Protein AF-0000000074038500 (afdb_homodimer)

Nearest PDB structures (foldseek):
  4kbx-assembly1_A-2  TM=9.788E-01  e=4.965E-51  Escherichia coli K-12
  4xg1-assembly2_C  TM=7.072E-01  e=6.100E-14  Psychromonas ingrahamii 37
  3anv-assembly1_A-2  TM=7.071E-01  e=1.800E-12  Gallus gallus
  8d2y-assembly1_A-2  TM=6.861E-01  e=5.709E-13  Salmonella enterica subsp. enterica serovar Typhimurium
  6n2h-assembly1_A-2  TM=6.606E-01  e=2.449E-13  Salmonella enterica subsp. enterica serovar Typhimurium

InterPro domains:
  IPR001608 Alanine racemase, N-terminal [PF01168] (34-265)
  IPR029066 PLP-binding barrel [SSF51419] (34-265)
  IPR048449 YhfX-like, C-terminal domain [PF21279] (280-368)

pLDDT: mean 97.33, std 2.11, range [75.0, 98.94]

Secondary structure (DSSP, 8-state):
--HHHHHHH-HHHHHHHHHHHHTTSS-SSEEEEEHHHHHHHHHHHHHHHHHTT-EEEEE-GGGTS-HHHHHHHTTSTTEEEEEESSHHHHHHHHHTT--EEEESSSSPPPHHHHHHHHTT--SEEEESSHHHHHHHHHHHHHHTSPEEEEEEEES-GGGSPTT---SEEGGGHHHHHHHHTT-TTEEEEEEE-S-SEEEETTTTEEEE-HHHHHHHHHHHHHHHTT----EEE--SS-STTTHHHHHHTT--EE--SHHHHT--GGG-STTSSS---EEEEEEEEEEETTEEEEE-S---TTS---EEEETTEEEEEE--TTS--SEEEESS---TT-EEEE-----GGGS--EEEEEE-GGGT--EEEEEEETTSPBP-/--HHHHHHH-HHHHHHHHHHHHTTSS-SSEEEEEHHHHHHHHHHHHHHHHHTT-EEEEE-GGGTS-HHHHHHHTTSTTEEEEEESSHHHHHHHHHTT--EEEESSSSPPPHHHHHHHHTT--SEEEESSHHHHHHHHHHHHHHTSPEEEEEEEES-GGGSPTT---SEEGGGHHHHHHHHTT-TTEEEEEEE-S-SEEEETTTTEEEE-HHHHHHHHHHHHHHHTT----EEE--SS-STTTHHHHHHTT--EE--SHHHHT--GGG-STTSSS---EEEEEEEEEEETTEEEEE-----TTS---EEEETTEEEEEE--TTS--SEEEESS---TT-EEEE-----GGGS--EEEEEE-GGGT--EEEEEEETTSPBP-

Organism: NCBI:txid159291

Sequence (760 aa):
MFLEKMINQNPELIEAVRFFHTKGLIQPDSYVLDMDAIMENSLRISRKAVDLNLRLYLMTKQFGRNPMVASRILELDNFDGIVAVDYREAETLAKAGLPLGHIGHLVQIPEHLIGSLLHYKPEIITVYSIDNARFIGEEAVKSGFEQPVMLRVWKDKNSLYPQQEGGIHVSGVEDFYNRISSVKGVRLSGVTGFPALVYDSIKGVVTKTSNLDAVKESAKILERLGADIGQINLPSLNHDGTLELLAENGGTHAEPGHGVLGTTPDRIEPDSQGKPALCYLSEISHNFEGKGYCYGGGYYSRSHMQNALVGSQRSLIGCENGCIDYYFVLERPFKAGMPVVTCFRSQIFVTRSRVSVIEGLSKGKPQVAGTFTAQGERVCMFLEKMINQNPELIEAVRFFHTKGLIQPDSYVLDMDAIMENSLRISRKAVDLNLRLYLMTKQFGRNPMVASRILELDNFDGIVAVDYREAETLAKAGLPLGHIGHLVQIPEHLIGSLLHYKPEIITVYSIDNARFIGEEAVKSGFEQPVMLRVWKDKNSLYPQQEGGIHVSGVEDFYNRISSVKGVRLSGVTGFPALVYDSIKGVVTKTSNLDAVKESAKILERLGADIGQINLPSLNHDGTLELLAENGGTHAEPGHGVLGTTPDRIEPDSQGKPALCYLSEISHNFEGKGYCYGGGYYSRSHMQNALVGSQRSLIGCENGCIDYYFVLERPFKAGMPVVTCFRSQIFVTRSRVSVIEGLSKGKPQVAGTFTAQGERVC

Structure (mmCIF, N/CA/C/O backbone):
data_AF-0000000074038500-model_v1
#
loop_
_entity.id
_entity.type
_entity.pdbx_description
1 polymer 'Predicted amino acid racemase'
#
loop_
_atom_site.group_PDB
_atom_site.id
_atom_site.type_symbol
_atom_site.label_atom_id
_atom_site.label_alt_id
_atom_site.label_comp_id
_atom_site.label_asym_id
_atom_site.label_entity_id
_atom_site.label_seq_id
_atom_site.pdbx_PDB_ins_code
_atom_site.Cartn_x
_atom_site.Cartn_y
_atom_site.Cartn_z
_atom_site.occupancy
_atom_site.B_iso_or_equiv
_atom_site.auth_seq_id
_atom_site.auth_comp_id
_atom_site.auth_asym_id
_atom_site.auth_atom_id
_atom_site.pdbx_PDB_model_num
ATOM 1 N N . MET A 1 1 ? 15.602 9.867 -10.523 1 91.06 1 MET A N 1
ATOM 2 C CA . MET A 1 1 ? 15.516 11.266 -10.133 1 91.06 1 MET A CA 1
ATOM 3 C C . MET A 1 1 ? 16.734 11.68 -9.305 1 91.06 1 MET A C 1
ATOM 5 O O . MET A 1 1 ? 17.578 12.445 -9.766 1 91.06 1 MET A O 1
ATOM 9 N N . PHE A 1 2 ? 17.125 11.07 -8.188 1 97.19 2 PHE A N 1
ATOM 10 C CA . PHE A 1 2 ? 18.156 11.484 -7.254 1 97.19 2 PHE A CA 1
ATOM 11 C C . PHE A 1 2 ? 19.359 10.547 -7.324 1 97.19 2 PHE A C 1
ATOM 13 O O . PHE A 1 2 ? 20.297 10.672 -6.531 1 97.19 2 PHE A O 1
ATOM 20 N N . LEU A 1 3 ? 19.391 9.633 -8.305 1 97.69 3 LEU A N 1
ATOM 21 C CA . LEU A 1 3 ? 20.422 8.617 -8.359 1 97.69 3 LEU A CA 1
ATOM 22 C C . LEU A 1 3 ? 21.797 9.242 -8.57 1 97.69 3 LEU A C 1
ATOM 24 O O . LEU A 1 3 ? 22.75 8.898 -7.875 1 97.69 3 LEU A O 1
ATOM 28 N N . GLU A 1 4 ? 21.922 10.211 -9.5 1 97.19 4 GLU A N 1
ATOM 29 C CA . GLU A 1 4 ? 23.203 10.852 -9.766 1 97.19 4 GLU A CA 1
ATOM 30 C C . GLU A 1 4 ? 23.688 11.641 -8.555 1 97.19 4 GLU A C 1
ATOM 32 O O . GLU A 1 4 ? 24.891 11.656 -8.258 1 97.19 4 GLU A O 1
ATOM 37 N N . LYS A 1 5 ? 22.766 12.297 -7.926 1 98 5 LYS A N 1
ATOM 38 C CA . LYS A 1 5 ? 23.109 13 -6.688 1 98 5 LYS A CA 1
ATOM 39 C C . LYS A 1 5 ? 23.625 12.031 -5.629 1 98 5 LYS A C 1
ATOM 41 O O . LYS A 1 5 ? 24.594 12.336 -4.93 1 98 5 LYS A O 1
ATOM 46 N N . MET A 1 6 ? 23 10.875 -5.449 1 98.06 6 MET A N 1
ATOM 47 C CA . MET A 1 6 ? 23.422 9.867 -4.48 1 98.06 6 MET A CA 1
ATOM 48 C C . MET A 1 6 ? 24.812 9.328 -4.828 1 98.06 6 MET A C 1
ATOM 50 O O . MET A 1 6 ? 25.656 9.164 -3.943 1 98.06 6 MET A O 1
ATOM 54 N N . ILE A 1 7 ? 25.016 9.023 -6.105 1 97.75 7 ILE A N 1
ATOM 55 C CA . ILE A 1 7 ? 26.328 8.539 -6.551 1 97.75 7 ILE A CA 1
ATOM 56 C C . ILE A 1 7 ? 27.406 9.547 -6.176 1 97.75 7 ILE A C 1
ATOM 58 O O . ILE A 1 7 ? 28.5 9.164 -5.746 1 97.75 7 ILE A O 1
ATOM 62 N N . ASN A 1 8 ? 27.109 10.797 -6.25 1 97.81 8 ASN A N 1
ATOM 63 C CA . ASN A 1 8 ? 28.062 11.859 -5.992 1 97.81 8 ASN A CA 1
ATOM 64 C C . ASN A 1 8 ? 28.266 12.078 -4.496 1 97.81 8 ASN A C 1
ATOM 66 O O . ASN A 1 8 ? 29.391 12.289 -4.043 1 97.81 8 ASN A O 1
ATOM 70 N N . GLN A 1 9 ? 27.188 12.047 -3.703 1 98.25 9 GLN A N 1
ATOM 71 C CA . GLN A 1 9 ? 27.266 12.578 -2.346 1 98.25 9 GLN A CA 1
ATOM 72 C C . GLN A 1 9 ? 27.203 11.453 -1.313 1 98.25 9 GLN A C 1
ATOM 74 O O . GLN A 1 9 ? 27.562 11.648 -0.153 1 98.25 9 GLN A O 1
ATOM 79 N N . ASN A 1 10 ? 26.703 10.336 -1.696 1 98.38 10 ASN A N 1
ATOM 80 C CA . ASN A 1 10 ? 26.547 9.242 -0.738 1 98.38 10 ASN A CA 1
ATOM 81 C C . ASN A 1 10 ? 26.828 7.887 -1.383 1 98.38 10 ASN A C 1
ATOM 83 O O . ASN A 1 10 ? 26 6.98 -1.299 1 98.38 10 ASN A O 1
ATOM 87 N N . PRO A 1 11 ? 27.969 7.715 -2.092 1 97.31 11 PRO A N 1
ATOM 88 C CA . PRO A 1 11 ? 28.312 6.43 -2.703 1 97.31 11 PRO A CA 1
ATOM 89 C C . PRO A 1 11 ? 28.438 5.301 -1.68 1 97.31 11 PRO A C 1
ATOM 91 O O . PRO A 1 11 ? 28.25 4.129 -2.018 1 97.31 11 PRO A O 1
ATOM 94 N N . GLU A 1 12 ? 28.734 5.68 -0.4 1 98.06 12 GLU A N 1
ATOM 95 C CA . GLU A 1 12 ? 28.891 4.688 0.658 1 98.06 12 GLU A CA 1
ATOM 96 C C . GLU A 1 12 ? 27.578 3.945 0.909 1 98.06 12 GLU A C 1
ATOM 98 O O . GLU A 1 12 ? 27.578 2.762 1.253 1 98.06 12 GLU A O 1
ATOM 103 N N . LEU A 1 13 ? 26.438 4.668 0.812 1 98.69 13 LEU A N 1
ATOM 104 C CA . LEU A 1 13 ? 25.141 4.004 0.982 1 98.69 13 LEU A CA 1
ATOM 105 C C . LEU A 1 13 ? 24.922 2.953 -0.101 1 98.69 13 LEU A C 1
ATOM 107 O O . LEU A 1 13 ? 24.438 1.858 0.18 1 98.69 13 LEU A O 1
ATOM 111 N N . ILE A 1 14 ? 25.297 3.254 -1.334 1 98.5 14 ILE A N 1
ATOM 112 C CA . ILE A 1 14 ? 25.156 2.32 -2.447 1 98.5 14 ILE A CA 1
ATOM 113 C C . ILE A 1 14 ? 25.984 1.062 -2.166 1 98.5 14 ILE A C 1
ATOM 115 O O . ILE A 1 14 ? 25.484 -0.056 -2.314 1 98.5 14 ILE A O 1
ATOM 119 N N . GLU A 1 15 ? 27.219 1.274 -1.715 1 98.12 15 GLU A N 1
ATOM 120 C CA . GLU A 1 15 ? 28.109 0.152 -1.428 1 98.12 15 GLU A CA 1
ATOM 121 C C . GLU A 1 15 ? 27.578 -0.692 -0.274 1 98.12 15 GLU A C 1
ATOM 123 O O . GLU A 1 15 ? 27.609 -1.923 -0.332 1 98.12 15 GLU A O 1
ATOM 128 N N . ALA A 1 16 ? 27.094 -0.002 0.746 1 98.69 16 ALA A N 1
ATOM 129 C CA . ALA A 1 16 ? 26.562 -0.702 1.913 1 98.69 16 ALA A CA 1
ATOM 130 C C . ALA A 1 16 ? 25.344 -1.542 1.543 1 98.69 16 ALA A C 1
ATOM 132 O O . ALA A 1 16 ? 25.219 -2.686 1.988 1 98.69 16 ALA A O 1
ATOM 133 N N . VAL A 1 17 ? 24.516 -0.989 0.796 1 98.56 17 VAL A N 1
ATOM 134 C CA . VAL A 1 17 ? 23.266 -1.663 0.423 1 98.56 17 VAL A CA 1
ATOM 135 C C . VAL A 1 17 ? 23.594 -2.895 -0.423 1 98.56 17 VAL A C 1
ATOM 137 O O . VAL A 1 17 ? 23 -3.957 -0.229 1 98.56 17 VAL A O 1
ATOM 140 N N . ARG A 1 18 ? 24.516 -2.768 -1.377 1 98.19 18 ARG A N 1
ATOM 141 C CA . ARG A 1 18 ? 24.938 -3.91 -2.176 1 98.19 18 ARG A CA 1
ATOM 142 C C . ARG A 1 18 ? 25.547 -5 -1.295 1 98.19 18 ARG A C 1
ATOM 144 O O . ARG A 1 18 ? 25.266 -6.188 -1.492 1 98.19 18 ARG A O 1
ATOM 151 N N . PHE A 1 19 ? 26.406 -4.551 -0.341 1 98.19 19 PHE A N 1
ATOM 152 C CA . PHE A 1 19 ? 27.047 -5.48 0.583 1 98.19 19 PHE A CA 1
ATOM 153 C C . PHE A 1 19 ? 26 -6.242 1.392 1 98.19 19 PHE A C 1
ATOM 155 O O . PHE A 1 19 ? 26.031 -7.473 1.463 1 98.19 19 PHE A O 1
ATOM 162 N N . PHE A 1 20 ? 25.031 -5.562 2.02 1 98.62 20 PHE A N 1
ATOM 163 C CA . PHE A 1 20 ? 24.016 -6.18 2.875 1 98.62 20 PHE A CA 1
ATOM 164 C C . PHE A 1 20 ? 23.094 -7.066 2.061 1 98.62 20 PHE A C 1
ATOM 166 O O . PHE A 1 20 ? 22.609 -8.086 2.551 1 98.62 20 PHE A O 1
ATOM 173 N N . HIS A 1 21 ? 22.812 -6.68 0.768 1 98.31 21 HIS A N 1
ATOM 174 C CA . HIS A 1 21 ? 22.031 -7.531 -0.123 1 98.31 21 HIS A CA 1
ATOM 175 C C . HIS A 1 21 ? 22.75 -8.852 -0.385 1 98.31 21 HIS A C 1
ATOM 177 O O . HIS A 1 21 ? 22.141 -9.922 -0.285 1 98.31 21 HIS A O 1
ATOM 183 N N . THR A 1 22 ? 24.062 -8.766 -0.729 1 96.62 22 THR A N 1
ATOM 184 C CA . THR A 1 22 ? 24.859 -9.945 -1.06 1 96.62 22 THR A CA 1
ATOM 185 C C . THR A 1 22 ? 24.922 -10.906 0.126 1 96.62 22 THR A C 1
ATOM 187 O O . THR A 1 22 ? 24.969 -12.125 -0.055 1 96.62 22 THR A O 1
ATOM 190 N N . LYS A 1 23 ? 24.859 -10.32 1.324 1 97.06 23 LYS A N 1
ATOM 191 C CA . LYS A 1 23 ? 24.922 -11.133 2.539 1 97.06 23 LYS A CA 1
ATOM 192 C C . LYS A 1 23 ? 23.531 -11.617 2.947 1 97.06 23 LYS A C 1
ATOM 194 O O . LYS A 1 23 ? 23.391 -12.375 3.91 1 97.06 23 LYS A O 1
ATOM 199 N N . GLY A 1 24 ? 22.516 -11.219 2.248 1 97.06 24 GLY A N 1
ATOM 200 C CA . GLY A 1 24 ? 21.156 -11.617 2.562 1 97.06 24 GLY A CA 1
ATOM 201 C C . GLY A 1 24 ? 20.578 -10.891 3.762 1 97.06 24 GLY A C 1
ATOM 202 O O . GLY A 1 24 ? 19.609 -11.352 4.367 1 97.06 24 GLY A O 1
ATOM 203 N N . LEU A 1 25 ? 21.109 -9.734 4.141 1 97.62 25 LEU A N 1
ATOM 204 C CA . LEU A 1 25 ? 20.703 -9.023 5.348 1 97.62 25 LEU A CA 1
ATOM 205 C C . LEU A 1 25 ? 19.641 -7.977 5.035 1 97.62 25 LEU A C 1
ATOM 207 O O . LEU A 1 25 ? 18.906 -7.543 5.926 1 97.62 25 LEU A O 1
ATOM 211 N N . ILE A 1 26 ? 19.562 -7.492 3.809 1 98.19 26 ILE A N 1
ATOM 212 C CA . ILE A 1 26 ? 18.484 -6.645 3.322 1 98.19 26 ILE A CA 1
ATOM 213 C C . ILE A 1 26 ? 17.875 -7.25 2.057 1 98.19 26 ILE A C 1
ATOM 215 O O . ILE A 1 26 ? 18.594 -7.547 1.102 1 98.19 26 ILE A O 1
ATOM 219 N N . GLN A 1 27 ? 16.641 -7.457 2.039 1 97.12 27 GLN A N 1
ATOM 220 C CA . GLN A 1 27 ? 15.922 -8.086 0.94 1 97.12 27 GLN A CA 1
ATOM 221 C C . GLN A 1 27 ? 15.656 -7.09 -0.184 1 97.12 27 GLN A C 1
ATOM 223 O O . GLN A 1 27 ? 15.641 -5.879 0.043 1 97.12 27 GLN A O 1
ATOM 228 N N . PRO A 1 28 ? 15.492 -7.613 -1.434 1 98.19 28 PRO A N 1
ATOM 229 C CA . PRO A 1 28 ? 14.977 -6.695 -2.451 1 98.19 28 PRO A CA 1
ATOM 230 C C . PRO A 1 28 ? 13.609 -6.117 -2.084 1 98.19 28 PRO A C 1
ATOM 232 O O . PRO A 1 28 ? 12.938 -6.633 -1.187 1 98.19 28 PRO A O 1
ATOM 235 N N . ASP A 1 29 ? 13.133 -5.094 -2.793 1 98.44 29 ASP A N 1
ATOM 236 C CA . ASP A 1 29 ? 11.93 -4.348 -2.461 1 98.44 29 ASP A CA 1
ATOM 237 C C . ASP A 1 29 ? 12.016 -3.764 -1.053 1 98.44 29 ASP A C 1
ATOM 239 O O . ASP A 1 29 ? 11.148 -4.027 -0.212 1 98.44 29 ASP A O 1
ATOM 243 N N . SER A 1 30 ? 13.062 -3.008 -0.825 1 98.81 30 SER A N 1
ATOM 244 C CA . SER A 1 30 ? 13.289 -2.326 0.444 1 98.81 30 SER A CA 1
ATOM 245 C C . SER A 1 30 ? 13.773 -0.896 0.223 1 98.81 30 SER A C 1
ATOM 247 O O . SER A 1 30 ? 14.664 -0.656 -0.59 1 98.81 30 SER A O 1
ATOM 249 N N . TYR A 1 31 ? 13.117 0.003 0.845 1 98.88 31 TYR A N 1
ATOM 250 C CA . TYR A 1 31 ? 13.75 1.302 1.049 1 98.88 31 TYR A CA 1
ATOM 251 C C . TYR A 1 31 ? 14.82 1.225 2.133 1 98.88 31 TYR A C 1
ATOM 253 O O . TYR A 1 31 ? 14.586 0.654 3.201 1 98.88 31 TYR A O 1
ATOM 261 N N . VAL A 1 32 ? 15.961 1.744 1.843 1 98.94 32 VAL A N 1
ATOM 262 C CA . VAL A 1 32 ? 17.047 1.722 2.811 1 98.94 32 VAL A CA 1
ATOM 263 C C . VAL A 1 32 ? 17.406 3.148 3.221 1 98.94 32 VAL A C 1
ATOM 265 O O . VAL A 1 32 ? 17.656 4 2.367 1 98.94 32 VAL A O 1
ATOM 268 N N . LEU A 1 33 ? 17.375 3.385 4.504 1 98.88 33 LEU A N 1
ATOM 269 C CA . LEU A 1 33 ? 17.625 4.707 5.066 1 98.88 33 LEU A CA 1
ATOM 270 C C . LEU A 1 33 ? 19.031 4.785 5.676 1 98.88 33 LEU A C 1
ATOM 272 O O . LEU A 1 33 ? 19.438 3.879 6.398 1 98.88 33 LEU A O 1
ATOM 276 N N . ASP A 1 34 ? 19.75 5.762 5.363 1 98.88 34 ASP A N 1
ATOM 277 C CA . ASP A 1 34 ? 21.016 6.094 6 1 98.88 34 ASP A CA 1
ATOM 278 C C . ASP A 1 34 ? 20.797 7.004 7.207 1 98.88 34 ASP A C 1
ATOM 280 O O . ASP A 1 34 ? 20.719 8.227 7.066 1 98.88 34 ASP A O 1
ATOM 284 N N . MET A 1 35 ? 20.828 6.422 8.352 1 98.81 35 MET A N 1
ATOM 285 C CA . MET A 1 35 ? 20.516 7.152 9.578 1 98.81 35 MET A CA 1
ATOM 286 C C . MET A 1 35 ? 21.516 8.289 9.805 1 98.81 35 MET A C 1
ATOM 288 O O . MET A 1 35 ? 21.125 9.375 10.25 1 98.81 35 MET A O 1
ATOM 292 N N . ASP A 1 36 ? 22.766 8.07 9.516 1 98.81 36 ASP A N 1
ATOM 293 C CA . ASP A 1 36 ? 23.781 9.102 9.703 1 98.81 36 ASP A CA 1
ATOM 294 C C . ASP A 1 36 ? 23.5 10.32 8.828 1 98.81 36 ASP A C 1
ATOM 296 O O . ASP A 1 36 ? 23.578 11.453 9.297 1 98.81 36 ASP A O 1
ATOM 300 N N . ALA A 1 37 ? 23.188 10.086 7.586 1 98.81 37 ALA A N 1
ATOM 301 C CA . ALA A 1 37 ? 22.875 11.18 6.664 1 98.81 37 ALA A CA 1
ATOM 302 C C . ALA A 1 37 ? 21.594 11.898 7.07 1 98.81 37 ALA A C 1
ATOM 304 O O . ALA A 1 37 ? 21.5 13.125 6.957 1 98.81 37 ALA A O 1
ATOM 305 N N . ILE A 1 38 ? 20.609 11.172 7.52 1 98.88 38 ILE A N 1
ATOM 306 C CA . ILE A 1 38 ? 19.359 11.758 7.996 1 98.88 38 ILE A CA 1
ATOM 307 C C . ILE A 1 38 ? 19.656 12.719 9.148 1 98.88 38 ILE A C 1
ATOM 309 O O . ILE A 1 38 ? 19.141 13.844 9.172 1 98.88 38 ILE A O 1
ATOM 313 N N . MET A 1 39 ? 20.5 12.289 10.062 1 98.69 39 MET A N 1
ATOM 314 C CA . MET A 1 39 ? 20.797 13.117 11.219 1 98.69 39 MET A CA 1
ATOM 315 C C . MET A 1 39 ? 21.578 14.367 10.805 1 98.69 39 MET A C 1
ATOM 317 O O . MET A 1 39 ? 21.359 15.445 11.352 1 98.69 39 MET A O 1
ATOM 321 N N . GLU A 1 40 ? 22.453 14.188 9.875 1 98.44 40 GLU A N 1
ATOM 322 C CA . GLU A 1 40 ? 23.188 15.336 9.367 1 98.44 40 GLU A CA 1
ATOM 323 C C . GLU A 1 40 ? 22.234 16.359 8.742 1 98.44 40 GLU A C 1
ATOM 325 O O . GLU A 1 40 ? 22.328 17.562 9.039 1 98.44 40 GLU A O 1
ATOM 330 N N . ASN A 1 41 ? 21.359 15.898 7.852 1 98.75 41 ASN A N 1
ATOM 331 C CA . ASN A 1 41 ? 20.375 16.781 7.238 1 98.75 41 ASN A CA 1
ATOM 332 C C . ASN A 1 41 ? 19.484 17.422 8.289 1 98.75 41 ASN A C 1
ATOM 334 O O . ASN A 1 41 ? 19.219 18.625 8.227 1 98.75 41 ASN A O 1
ATOM 338 N N . SER A 1 42 ? 19.047 16.641 9.242 1 98.81 42 SER A N 1
ATOM 339 C CA . SER A 1 42 ? 18.141 17.109 10.281 1 98.81 42 SER A CA 1
ATOM 340 C C . SER A 1 42 ? 18.797 18.172 11.148 1 98.81 42 SER A C 1
ATOM 342 O O . SER A 1 42 ? 18.141 19.141 11.547 1 98.81 42 SER A O 1
ATOM 344 N N . LEU A 1 43 ? 20.047 17.953 11.453 1 98.5 43 LEU A N 1
ATOM 345 C CA . LEU A 1 43 ? 20.781 18.922 12.258 1 98.5 43 LEU A CA 1
ATOM 346 C C . LEU A 1 43 ? 20.875 20.266 11.547 1 98.5 43 LEU A C 1
ATOM 348 O O . LEU A 1 43 ? 20.719 21.312 12.18 1 98.5 43 LEU A O 1
ATOM 352 N N . ARG A 1 44 ? 21.125 20.281 10.273 1 98.19 44 ARG A N 1
ATOM 353 C CA . ARG A 1 44 ? 21.172 21.516 9.492 1 98.19 44 ARG A CA 1
ATOM 354 C C . ARG A 1 44 ? 19.844 22.234 9.539 1 98.19 44 ARG A C 1
ATOM 356 O O . ARG A 1 44 ? 19.797 23.453 9.719 1 98.19 44 ARG A O 1
ATOM 363 N N . ILE A 1 45 ? 18.781 21.5 9.391 1 98.75 45 ILE A N 1
ATOM 364 C CA . ILE A 1 45 ? 17.438 22.062 9.422 1 98.75 45 ILE A CA 1
ATOM 365 C C . ILE A 1 45 ? 17.156 22.641 10.805 1 98.75 45 ILE A C 1
ATOM 367 O O . ILE A 1 45 ? 16.656 23.766 10.922 1 98.75 45 ILE A O 1
ATOM 371 N N . SER A 1 46 ? 17.5 21.875 11.812 1 98.69 46 SER A N 1
ATOM 372 C CA . SER A 1 46 ? 17.281 22.281 13.203 1 98.69 46 SER A CA 1
ATOM 373 C C . SER A 1 46 ? 18 23.594 13.516 1 98.69 46 SER A C 1
ATOM 375 O O . SER A 1 46 ? 17.406 24.516 14.078 1 98.69 46 SER A O 1
ATOM 377 N N . ARG A 1 47 ? 19.266 23.688 13.164 1 98.38 47 ARG A N 1
ATOM 378 C CA . ARG A 1 47 ? 20.062 24.875 13.43 1 98.38 47 ARG A CA 1
ATOM 379 C C . ARG A 1 47 ? 19.469 26.109 12.742 1 98.38 47 ARG A C 1
ATOM 381 O O . ARG A 1 47 ? 19.344 27.172 13.352 1 98.38 47 ARG A O 1
ATOM 388 N N . LYS A 1 48 ? 19.109 25.906 11.508 1 98.5 48 LYS A N 1
ATOM 389 C CA . LYS A 1 48 ? 18.516 27.016 10.766 1 98.5 48 LYS A CA 1
ATOM 390 C C . LYS A 1 48 ? 17.203 27.453 11.414 1 98.5 48 LYS A C 1
ATOM 392 O O . LYS A 1 48 ? 16.922 28.656 11.508 1 98.5 48 LYS A O 1
ATOM 397 N N . ALA A 1 49 ? 16.391 26.516 11.812 1 98.69 49 ALA A N 1
ATOM 398 C CA . ALA A 1 49 ? 15.109 26.812 12.453 1 98.69 49 ALA A CA 1
ATOM 399 C C . ALA A 1 49 ? 15.32 27.594 13.758 1 98.69 49 ALA A C 1
ATOM 401 O O . ALA A 1 49 ? 14.594 28.547 14.039 1 98.69 49 ALA A O 1
ATOM 402 N N . VAL A 1 50 ? 16.297 27.156 14.547 1 98.19 50 VAL A N 1
ATOM 403 C CA . VAL A 1 50 ? 16.625 27.844 15.789 1 98.19 50 VAL A CA 1
ATOM 404 C C . VAL A 1 50 ? 16.984 29.297 15.5 1 98.19 50 VAL A C 1
ATOM 406 O O . VAL A 1 50 ? 16.484 30.219 16.156 1 98.19 50 VAL A O 1
ATOM 409 N N . ASP A 1 51 ? 17.812 29.484 14.523 1 98.19 51 ASP A N 1
ATOM 410 C CA . ASP A 1 51 ? 18.25 30.828 14.141 1 98.19 51 ASP A CA 1
ATOM 411 C C . ASP A 1 51 ? 17.062 31.703 13.758 1 98.19 51 ASP A C 1
ATOM 413 O O . ASP A 1 51 ? 17.094 32.938 13.961 1 98.19 51 ASP A O 1
ATOM 417 N N . LEU A 1 52 ? 16.047 31.125 13.219 1 98.38 52 LEU A N 1
ATOM 418 C CA . LEU A 1 52 ? 14.914 31.859 12.68 1 98.38 52 LEU A CA 1
ATOM 419 C C . LEU A 1 52 ? 13.734 31.844 13.648 1 98.38 52 LEU A C 1
ATOM 421 O O . LEU A 1 52 ? 12.656 32.344 13.328 1 98.38 52 LEU A O 1
ATOM 425 N N . ASN A 1 53 ? 13.914 31.219 14.82 1 97.69 53 ASN A N 1
ATOM 426 C CA . ASN A 1 53 ? 12.875 31.078 15.836 1 97.69 53 ASN A CA 1
ATOM 427 C C . ASN A 1 53 ? 11.664 30.328 15.289 1 97.69 53 ASN A C 1
ATOM 429 O O . ASN A 1 53 ? 10.523 30.766 15.477 1 97.69 53 ASN A O 1
ATOM 433 N N . LEU A 1 54 ? 11.898 29.312 14.492 1 98.5 54 LEU A N 1
ATOM 434 C CA . LEU A 1 54 ? 10.859 28.438 13.969 1 98.5 54 LEU A CA 1
ATOM 435 C C . LEU A 1 54 ? 10.797 27.141 14.758 1 98.5 54 LEU A C 1
ATOM 437 O O . LEU A 1 54 ? 11.828 26.609 15.188 1 98.5 54 LEU A O 1
ATOM 441 N N . ARG A 1 55 ? 9.602 26.625 14.961 1 98.38 55 ARG A N 1
ATOM 442 C CA . ARG A 1 55 ? 9.383 25.312 15.547 1 98.38 55 ARG A CA 1
ATOM 443 C C . ARG A 1 55 ? 9.07 24.281 14.461 1 98.38 55 ARG A C 1
ATOM 445 O O . ARG A 1 55 ? 8.453 24.609 13.445 1 98.38 55 ARG A O 1
ATOM 452 N N . LEU A 1 56 ? 9.508 23.062 14.766 1 98.81 56 LEU A N 1
ATOM 453 C CA . LEU A 1 56 ? 9.398 22.047 13.719 1 98.81 56 LEU A CA 1
ATOM 454 C C . LEU A 1 56 ? 8.562 20.859 14.203 1 98.81 56 LEU A C 1
ATOM 456 O O . LEU A 1 56 ? 8.672 20.453 15.367 1 98.81 56 LEU A O 1
ATOM 460 N N . TYR A 1 57 ? 7.668 20.344 13.391 1 98.81 57 TYR A N 1
ATOM 461 C CA . TYR A 1 57 ? 7.105 19 13.492 1 98.81 57 TYR A CA 1
ATOM 462 C C . TYR A 1 57 ? 7.676 18.094 12.414 1 98.81 57 TYR A C 1
ATOM 464 O O . TYR A 1 57 ? 7.797 18.5 11.258 1 98.81 57 TYR A O 1
ATOM 472 N N . LEU A 1 58 ? 8 16.906 12.758 1 98.88 58 LEU A N 1
ATOM 473 C CA . LEU A 1 58 ? 8.617 15.969 11.82 1 98.88 58 LEU A CA 1
ATOM 474 C C . LEU A 1 58 ? 7.555 15.195 11.047 1 98.88 58 LEU A C 1
ATOM 476 O O . LEU A 1 58 ? 6.691 14.547 11.648 1 98.88 58 LEU A O 1
ATOM 480 N N . MET A 1 59 ? 7.574 15.312 9.758 1 98.69 59 MET A N 1
ATOM 481 C CA . MET A 1 59 ? 6.754 14.484 8.875 1 98.69 59 MET A CA 1
ATOM 482 C C . MET A 1 59 ? 7.457 13.172 8.547 1 98.69 59 MET A C 1
ATOM 484 O O . MET A 1 59 ? 8.594 13.18 8.055 1 98.69 59 MET A O 1
ATOM 488 N N . THR A 1 60 ? 6.766 12.016 8.711 1 98.69 60 THR A N 1
ATOM 489 C CA . THR A 1 60 ? 7.488 10.75 8.664 1 98.69 60 THR A CA 1
ATOM 490 C C . THR A 1 60 ? 6.996 9.883 7.512 1 98.69 60 THR A C 1
ATOM 492 O O . THR A 1 60 ? 7.629 8.883 7.164 1 98.69 60 THR A O 1
ATOM 495 N N . LYS A 1 61 ? 5.922 10.227 6.879 1 98.31 61 LYS A N 1
ATOM 496 C CA . LYS A 1 61 ? 5.242 9.344 5.938 1 98.31 61 LYS A CA 1
ATOM 497 C C . LYS A 1 61 ? 6.168 8.953 4.789 1 98.31 61 LYS A C 1
ATOM 499 O O . LYS A 1 61 ? 6.074 7.848 4.258 1 98.31 61 LYS A O 1
ATOM 504 N N . GLN A 1 62 ? 7.121 9.773 4.309 1 97.88 62 GLN A N 1
ATOM 505 C CA . GLN A 1 62 ? 7.965 9.508 3.148 1 97.88 62 GLN A CA 1
ATOM 506 C C . GLN A 1 62 ? 9.055 8.484 3.479 1 97.88 62 GLN A C 1
ATOM 508 O O . GLN A 1 62 ? 9.672 7.918 2.578 1 97.88 62 GLN A O 1
ATOM 513 N N . PHE A 1 63 ? 9.32 8.312 4.781 1 98.38 63 PHE A N 1
ATOM 514 C CA . PHE A 1 63 ? 10.328 7.305 5.105 1 98.38 63 PHE A CA 1
ATOM 515 C C . PHE A 1 63 ? 9.727 6.199 5.965 1 98.38 63 PHE A C 1
ATOM 517 O O . PHE A 1 63 ? 10.406 5.629 6.816 1 98.38 63 PHE A O 1
ATOM 524 N N . GLY A 1 64 ? 8.398 5.961 5.801 1 98.19 64 GLY A N 1
ATOM 525 C CA . GLY A 1 64 ? 7.754 4.758 6.297 1 98.19 64 GLY A CA 1
ATOM 526 C C . GLY A 1 64 ? 7.246 4.898 7.719 1 98.19 64 GLY A C 1
ATOM 527 O O . GLY A 1 64 ? 7.172 3.916 8.461 1 98.19 64 GLY A O 1
ATOM 528 N N . ARG A 1 65 ? 6.992 6.094 8.195 1 98.44 65 ARG A N 1
ATOM 529 C CA . ARG A 1 65 ? 6.465 6.285 9.547 1 98.44 65 ARG A CA 1
ATOM 530 C C . ARG A 1 65 ? 7.328 5.566 10.578 1 98.44 65 ARG A C 1
ATOM 532 O O . ARG A 1 65 ? 6.805 4.938 11.5 1 98.44 65 ARG A O 1
ATOM 539 N N . ASN A 1 66 ? 8.617 5.555 10.422 1 98.38 66 ASN A N 1
ATOM 540 C CA . ASN A 1 66 ? 9.555 4.738 11.18 1 98.38 66 ASN A CA 1
ATOM 541 C C . ASN A 1 66 ? 9.852 5.344 12.547 1 98.38 66 ASN A C 1
ATOM 543 O O . ASN A 1 66 ? 10.492 6.395 12.641 1 98.38 66 ASN A O 1
ATOM 547 N N . PRO A 1 67 ? 9.445 4.707 13.617 1 98 67 PRO A N 1
ATOM 548 C CA . PRO A 1 67 ? 9.609 5.305 14.945 1 98 67 PRO A CA 1
ATOM 549 C C . PRO A 1 67 ? 11.078 5.402 15.367 1 98 67 PRO A C 1
ATOM 551 O O . PRO A 1 67 ? 11.453 6.32 16.094 1 98 67 PRO A O 1
ATOM 554 N N . MET A 1 68 ? 11.914 4.496 14.898 1 97.81 68 MET A N 1
ATOM 555 C CA . MET A 1 68 ? 13.336 4.527 15.234 1 97.81 68 MET A CA 1
ATOM 556 C C . MET A 1 68 ? 14.008 5.777 14.68 1 97.81 68 MET A C 1
ATOM 558 O O . MET A 1 68 ? 14.727 6.477 15.391 1 97.81 68 MET A O 1
ATOM 562 N N . VAL A 1 69 ? 13.711 6.043 13.453 1 98.69 69 VAL A N 1
ATOM 563 C CA . VAL A 1 69 ? 14.273 7.215 12.789 1 98.69 69 VAL A CA 1
ATOM 564 C C . VAL A 1 69 ? 13.695 8.484 13.406 1 98.69 69 VAL A C 1
ATOM 566 O O . VAL A 1 69 ? 14.438 9.414 13.727 1 98.69 69 VAL A O 1
ATOM 569 N N . ALA A 1 70 ? 12.406 8.5 13.617 1 98.75 70 ALA A N 1
ATOM 570 C CA . ALA A 1 70 ? 11.727 9.68 14.148 1 98.75 70 ALA A CA 1
ATOM 571 C C . ALA A 1 70 ? 12.234 10.016 15.547 1 98.75 70 ALA A C 1
ATOM 573 O O . ALA A 1 70 ? 12.461 11.188 15.859 1 98.75 70 ALA A O 1
ATOM 574 N N . SER A 1 71 ? 12.391 9.008 16.359 1 98.44 71 SER A N 1
A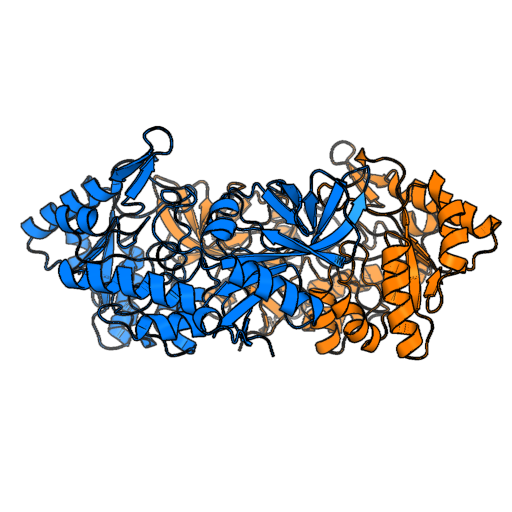TOM 575 C CA . SER A 1 71 ? 12.812 9.219 17.734 1 98.44 71 SER A CA 1
ATOM 576 C C . SER A 1 71 ? 14.18 9.898 17.797 1 98.44 71 SER A C 1
ATOM 578 O O . SER A 1 71 ? 14.414 10.766 18.641 1 98.44 71 SER A O 1
ATOM 580 N N . ARG A 1 72 ? 15.078 9.516 16.938 1 98.38 72 ARG A N 1
ATOM 581 C CA . ARG A 1 72 ? 16.406 10.102 16.906 1 98.38 72 ARG A CA 1
ATOM 582 C C . ARG A 1 72 ? 16.359 11.562 16.484 1 98.38 72 ARG A C 1
ATOM 584 O O . ARG A 1 72 ? 17.062 12.398 17.047 1 98.38 72 ARG A O 1
ATOM 591 N N . ILE A 1 73 ? 15.562 11.859 15.484 1 98.75 73 ILE A N 1
ATOM 592 C CA . ILE A 1 73 ? 15.453 13.227 14.992 1 98.75 73 ILE A CA 1
ATOM 593 C C . ILE A 1 73 ? 14.852 14.117 16.078 1 98.75 73 ILE A C 1
ATOM 595 O O . ILE A 1 73 ? 15.289 15.25 16.266 1 98.75 73 ILE A O 1
ATOM 599 N N . LEU A 1 74 ? 13.883 13.586 16.844 1 98.5 74 LEU A N 1
ATOM 600 C CA . LEU A 1 74 ? 13.156 14.352 17.844 1 98.5 74 LEU A CA 1
ATOM 601 C C . LEU A 1 74 ? 14.047 14.672 19.047 1 98.5 74 LEU A C 1
ATOM 603 O O . LEU A 1 74 ? 13.68 15.477 19.906 1 98.5 74 LEU A O 1
ATOM 607 N N . GLU A 1 75 ? 15.258 14.141 19.078 1 97.5 75 GLU A N 1
ATOM 608 C CA . GLU A 1 75 ? 16.234 14.5 20.109 1 97.5 75 GLU A CA 1
ATOM 609 C C . GLU A 1 75 ? 16.844 15.867 19.828 1 97.5 75 GLU A C 1
ATOM 611 O O . GLU A 1 75 ? 17.469 16.469 20.719 1 97.5 75 GLU A O 1
ATOM 616 N N . LEU A 1 76 ? 16.734 16.328 18.641 1 96.94 76 LEU A N 1
ATOM 617 C CA . LEU A 1 76 ? 17.281 17.625 18.266 1 96.94 76 LEU A CA 1
ATOM 618 C C . LEU A 1 76 ? 16.438 18.766 18.812 1 96.94 76 LEU A C 1
ATOM 620 O O . LEU A 1 76 ? 15.242 18.594 19.047 1 96.94 76 LEU A O 1
ATOM 624 N N . ASP A 1 77 ? 17.109 19.875 18.828 1 90.19 77 ASP A N 1
ATOM 625 C CA . ASP A 1 77 ? 16.438 21.062 19.344 1 90.19 77 ASP A CA 1
ATOM 626 C C . ASP A 1 77 ? 15.336 21.531 18.391 1 90.19 77 ASP A C 1
ATOM 628 O O . ASP A 1 77 ? 15.492 21.453 17.172 1 90.19 77 ASP A O 1
ATOM 632 N N . ASN A 1 78 ? 14.203 21.922 18.875 1 92.88 78 ASN A N 1
ATOM 633 C CA . ASN A 1 78 ? 13.125 22.641 18.203 1 92.88 78 ASN A CA 1
ATOM 634 C C . ASN A 1 78 ? 12.266 21.703 17.359 1 92.88 78 ASN A C 1
ATOM 636 O O . ASN A 1 78 ? 11.375 22.156 16.641 1 92.88 78 ASN A O 1
ATOM 640 N N . PHE A 1 79 ? 12.656 20.359 17.234 1 97.62 79 PHE A N 1
ATOM 641 C CA . PHE A 1 79 ? 11.656 19.375 16.812 1 97.62 79 PHE A CA 1
ATOM 642 C C . PHE A 1 79 ? 10.695 19.062 17.938 1 97.62 79 PHE A C 1
ATOM 644 O O . PHE A 1 79 ? 11.031 18.297 18.859 1 97.62 79 PHE A O 1
ATOM 651 N N . ASP A 1 80 ? 9.508 19.547 17.859 1 97.25 80 ASP A N 1
ATOM 652 C CA . ASP A 1 80 ? 8.602 19.562 19 1 97.25 80 ASP A CA 1
ATOM 653 C C . ASP A 1 80 ? 7.625 18.375 18.938 1 97.25 80 ASP A C 1
ATOM 655 O O . ASP A 1 80 ? 6.73 18.266 19.781 1 97.25 80 ASP A O 1
ATOM 659 N N . GLY A 1 81 ? 7.766 17.5 18 1 98.31 81 GLY A N 1
ATOM 660 C CA . GLY A 1 81 ? 6.891 16.359 17.844 1 98.31 81 GLY A CA 1
ATOM 661 C C . GLY A 1 81 ? 6.719 15.93 16.391 1 98.31 81 GLY A C 1
ATOM 662 O O . GLY A 1 81 ? 7.41 16.438 15.508 1 98.31 81 GLY A O 1
ATOM 663 N N . ILE A 1 82 ? 5.84 14.961 16.234 1 98.5 82 ILE A N 1
ATOM 664 C CA . ILE A 1 82 ? 5.562 14.438 14.898 1 98.5 82 ILE A CA 1
ATOM 665 C C . ILE A 1 82 ? 4.32 15.125 14.328 1 98.5 82 ILE A C 1
ATOM 667 O O . ILE A 1 82 ? 3.439 15.547 15.078 1 98.5 82 ILE A O 1
ATOM 671 N N . VAL A 1 83 ? 4.355 15.398 13.094 1 98.81 83 VAL A N 1
ATOM 672 C CA . VAL A 1 83 ? 3.115 15.656 12.367 1 98.81 83 VAL A CA 1
ATOM 673 C C . VAL A 1 83 ? 2.693 14.398 11.602 1 98.81 83 VAL A C 1
ATOM 675 O O . VAL A 1 83 ? 3.479 13.844 10.836 1 98.81 83 VAL A O 1
ATOM 678 N N . ALA A 1 84 ? 1.504 13.906 11.883 1 98.5 84 ALA A N 1
ATOM 679 C CA . ALA A 1 84 ? 1.003 12.688 11.242 1 98.5 84 ALA A CA 1
ATOM 680 C C . ALA A 1 84 ? 0.06 13.023 10.094 1 98.5 84 ALA A C 1
ATOM 682 O O . ALA A 1 84 ? -0.852 13.836 10.242 1 98.5 84 ALA A O 1
ATOM 683 N N . VAL A 1 85 ? 0.302 12.359 8.953 1 97.81 85 VAL A N 1
ATOM 684 C CA . VAL A 1 85 ? -0.508 12.625 7.766 1 97.81 85 VAL A CA 1
ATOM 685 C C . VAL A 1 85 ? -1.934 12.133 7.992 1 97.81 85 VAL A C 1
ATOM 687 O O . VAL A 1 85 ? -2.887 12.688 7.438 1 97.81 85 VAL A O 1
ATOM 690 N N . ASP A 1 86 ? -2.051 10.984 8.711 1 98.12 86 ASP A N 1
ATOM 691 C CA . ASP A 1 86 ? -3.371 10.422 8.992 1 98.12 86 ASP A CA 1
ATOM 692 C C . ASP A 1 86 ? -3.422 9.797 10.383 1 98.12 86 ASP A C 1
ATOM 694 O O . ASP A 1 86 ? -2.42 9.789 11.102 1 98.12 86 ASP A O 1
ATOM 698 N N . TYR A 1 87 ? -4.59 9.359 10.805 1 97.75 87 TYR A N 1
ATOM 699 C CA . TYR A 1 87 ? -4.867 8.867 12.148 1 97.75 87 TYR A CA 1
ATOM 700 C C . TYR A 1 87 ? -4.117 7.57 12.43 1 97.75 87 TYR A C 1
ATOM 702 O O . TYR A 1 87 ? -3.734 7.301 13.57 1 97.75 87 TYR A O 1
ATOM 710 N N . ARG A 1 88 ? -3.834 6.797 11.375 1 96.06 88 ARG A N 1
ATOM 711 C CA . ARG A 1 88 ? -3.076 5.562 11.562 1 96.06 88 ARG A CA 1
ATOM 712 C C . ARG A 1 88 ? -1.619 5.859 11.898 1 96.06 88 ARG A C 1
ATOM 714 O O . ARG A 1 88 ? -1.027 5.203 12.758 1 96.06 88 ARG A O 1
ATOM 721 N N . GLU A 1 89 ? -1.081 6.75 11.172 1 97.75 89 GLU A N 1
ATOM 722 C CA . GLU A 1 89 ? 0.27 7.211 11.484 1 97.75 89 GLU A CA 1
ATOM 723 C C . GLU A 1 89 ? 0.357 7.75 12.906 1 97.75 89 GLU A C 1
ATOM 725 O O . GLU A 1 89 ? 1.291 7.422 13.648 1 97.75 89 GLU A O 1
ATOM 730 N N . ALA A 1 90 ? -0.659 8.609 13.281 1 98.31 90 ALA A N 1
ATOM 731 C CA . ALA A 1 90 ? -0.696 9.18 14.625 1 98.31 90 ALA A CA 1
ATOM 732 C C . ALA A 1 90 ? -0.706 8.086 15.688 1 98.31 90 ALA A C 1
ATOM 734 O O . ALA A 1 90 ? 0.064 8.133 16.656 1 98.31 90 ALA A O 1
ATOM 735 N N . GLU A 1 91 ? -1.515 7.09 15.461 1 95.62 91 GLU A N 1
ATOM 736 C CA . GLU A 1 91 ? -1.635 6 16.422 1 95.62 91 GLU A CA 1
ATOM 737 C C . GLU A 1 91 ? -0.333 5.207 16.531 1 95.62 91 GLU A C 1
ATOM 739 O O . GLU A 1 91 ? 0.136 4.914 17.625 1 95.62 91 GLU A O 1
ATOM 744 N N . THR A 1 92 ? 0.234 4.871 15.375 1 94.81 92 THR A N 1
ATOM 745 C CA . THR A 1 92 ? 1.451 4.066 15.328 1 94.81 92 THR A CA 1
ATOM 746 C C . THR A 1 92 ? 2.596 4.77 16.047 1 94.81 92 THR A C 1
ATOM 748 O O . THR A 1 92 ? 3.271 4.168 16.891 1 94.81 92 THR A O 1
ATOM 751 N N . LEU A 1 93 ? 2.766 6.023 15.789 1 97.81 93 LEU A N 1
ATOM 752 C CA . LEU A 1 93 ? 3.893 6.766 16.344 1 97.81 93 LEU A CA 1
ATOM 753 C C . LEU A 1 93 ? 3.658 7.094 17.812 1 97.81 93 LEU A C 1
ATOM 755 O O . LEU A 1 93 ? 4.59 7.062 18.625 1 97.81 93 LEU A O 1
ATOM 759 N N . ALA A 1 94 ? 2.396 7.367 18.188 1 97.88 94 ALA A N 1
ATOM 760 C CA . ALA A 1 94 ? 2.076 7.602 19.578 1 97.88 94 ALA A CA 1
ATOM 761 C C . ALA A 1 94 ? 2.307 6.348 20.422 1 97.88 94 ALA A C 1
ATOM 763 O O . ALA A 1 94 ? 2.861 6.414 21.516 1 97.88 94 ALA A O 1
ATOM 764 N N . LYS A 1 95 ? 1.889 5.199 19.891 1 95.44 95 LYS A N 1
ATOM 765 C CA . LYS A 1 95 ? 2.086 3.93 20.578 1 95.44 95 LYS A CA 1
ATOM 766 C C . LYS A 1 95 ? 3.57 3.635 20.781 1 95.44 95 LYS A C 1
ATOM 768 O O . LYS A 1 95 ? 3.955 2.959 21.734 1 95.44 95 LYS A O 1
ATOM 773 N N . ALA A 1 96 ? 4.344 4.184 19.875 1 96.38 96 ALA A N 1
ATOM 774 C CA . ALA A 1 96 ? 5.789 4.004 19.984 1 96.38 96 ALA A CA 1
ATOM 775 C C . ALA A 1 96 ? 6.398 5.008 20.953 1 96.38 96 ALA A C 1
ATOM 777 O O . ALA A 1 96 ? 7.617 5.047 21.141 1 96.38 96 ALA A O 1
ATOM 778 N N . GLY A 1 97 ? 5.598 5.883 21.562 1 97.19 97 GLY A N 1
ATOM 779 C CA . GLY A 1 97 ? 6.051 6.789 22.609 1 97.19 97 GLY A CA 1
ATOM 780 C C . GLY A 1 97 ? 6.484 8.141 22.078 1 97.19 97 GLY A C 1
ATOM 781 O O . GLY A 1 97 ? 7.109 8.922 22.797 1 97.19 97 GLY A O 1
ATOM 782 N N . LEU A 1 98 ? 6.215 8.453 20.844 1 98.31 98 LEU A N 1
ATOM 783 C CA . LEU A 1 98 ? 6.641 9.719 20.266 1 98.31 98 LEU A CA 1
ATOM 784 C C . LEU A 1 98 ? 5.578 10.789 20.469 1 98.31 98 LEU A C 1
ATOM 786 O O . LEU A 1 98 ? 4.379 10.508 20.391 1 98.31 98 LEU A O 1
ATOM 790 N N . PRO A 1 99 ? 5.945 11.961 20.797 1 98.38 99 PRO A N 1
ATOM 791 C CA . PRO A 1 99 ? 4.973 13.031 21.016 1 98.38 99 PRO A CA 1
ATOM 792 C C . PRO A 1 99 ? 4.281 13.469 19.734 1 98.38 99 PRO A C 1
ATOM 794 O O . PRO A 1 99 ? 4.941 13.672 18.703 1 98.38 99 PRO A O 1
ATOM 797 N N . LEU A 1 100 ? 2.961 13.578 19.797 1 98.38 100 LEU A N 1
ATOM 798 C CA . LEU A 1 100 ? 2.18 14.078 18.672 1 98.38 100 LEU A CA 1
ATOM 799 C C . LEU A 1 100 ? 2.139 15.602 18.672 1 98.38 100 LEU A C 1
ATOM 801 O O . LEU A 1 100 ? 1.551 16.219 19.578 1 98.38 100 LEU A O 1
ATOM 805 N N . GLY A 1 101 ? 2.803 16.203 17.703 1 98.62 101 GLY A N 1
ATOM 806 C CA . GLY A 1 101 ? 2.725 17.656 17.547 1 98.62 101 GLY A CA 1
ATOM 807 C C . GLY A 1 101 ? 1.473 18.109 16.828 1 98.62 101 GLY A C 1
ATOM 808 O O . GLY A 1 101 ? 0.667 18.859 17.375 1 98.62 101 GLY A O 1
ATOM 809 N N . HIS A 1 102 ? 1.308 17.641 15.656 1 98.81 102 HIS A N 1
ATOM 810 C CA . HIS A 1 102 ? 0.25 18.094 14.758 1 98.81 102 HIS A CA 1
ATOM 811 C C . HIS A 1 102 ? -0.43 16.922 14.07 1 98.81 102 HIS A C 1
ATOM 813 O O . HIS A 1 102 ? 0.24 16.062 13.492 1 98.81 102 HIS A O 1
ATOM 819 N N . ILE A 1 103 ? -1.785 16.828 14.109 1 98.69 103 ILE A N 1
ATOM 820 C CA . ILE A 1 103 ? -2.529 15.805 13.391 1 98.69 103 ILE A CA 1
ATOM 821 C C . ILE A 1 103 ? -3.738 16.438 12.695 1 98.69 103 ILE A C 1
ATOM 823 O O . ILE A 1 103 ? -4.098 17.578 12.984 1 98.69 103 ILE A O 1
ATOM 827 N N . GLY A 1 104 ? -4.234 15.812 11.617 1 98.31 104 GLY A N 1
ATOM 828 C CA . GLY A 1 104 ? -5.508 16.188 11.023 1 98.31 104 GLY A CA 1
ATOM 829 C C . GLY A 1 104 ? -5.363 17.078 9.812 1 98.31 104 GLY A C 1
ATOM 830 O O . GLY A 1 104 ? -6.359 17.469 9.195 1 98.31 104 GLY A O 1
ATOM 831 N N . HIS A 1 105 ? -4.16 17.391 9.406 1 97.69 105 HIS A N 1
ATOM 832 C CA . HIS A 1 105 ? -3.988 18.375 8.336 1 97.69 105 HIS A CA 1
ATOM 833 C C . HIS A 1 105 ? -4.434 17.812 6.992 1 97.69 105 HIS A C 1
ATOM 835 O O . HIS A 1 105 ? -5.203 18.453 6.27 1 97.69 105 HIS A O 1
ATOM 841 N N . LEU A 1 106 ? -3.879 16.656 6.648 1 97.56 106 LEU A N 1
ATOM 842 C CA . LEU A 1 106 ? -4.215 16.078 5.355 1 97.56 106 LEU A CA 1
ATOM 843 C C . LEU A 1 106 ? -5.406 15.133 5.477 1 97.56 106 LEU A C 1
ATOM 845 O O . LEU A 1 106 ? -6.238 15.062 4.566 1 97.56 106 LEU A O 1
ATOM 849 N N . VAL A 1 107 ? -5.457 14.414 6.551 1 98.62 107 VAL A N 1
ATOM 850 C CA . VAL A 1 107 ? -6.57 13.508 6.809 1 98.62 107 VAL A CA 1
ATOM 851 C C . VAL A 1 107 ? -7.195 13.828 8.164 1 98.62 107 VAL A C 1
ATOM 853 O O . VAL A 1 107 ? -6.527 13.742 9.195 1 98.62 107 VAL A O 1
ATOM 856 N N . GLN A 1 108 ? -8.438 14.203 8.164 1 98.62 108 GLN A N 1
ATOM 857 C CA . GLN A 1 108 ? -9.18 14.453 9.398 1 98.62 108 GLN A CA 1
ATOM 858 C C . GLN A 1 108 ? -9.305 13.18 10.227 1 98.62 108 GLN A C 1
ATOM 860 O O . GLN A 1 108 ? -9.109 12.078 9.719 1 98.62 108 GLN A O 1
ATOM 865 N N . ILE A 1 109 ? -9.539 13.328 11.492 1 98.69 109 ILE A N 1
ATOM 866 C CA . ILE A 1 109 ? -9.641 12.172 12.375 1 98.69 109 ILE A CA 1
ATOM 867 C C . ILE A 1 109 ? -11.078 11.648 12.367 1 98.69 109 ILE A C 1
ATOM 869 O O . ILE A 1 109 ? -12.023 12.398 12.609 1 98.69 109 ILE A O 1
ATOM 873 N N . PRO A 1 110 ? -11.281 10.344 12.047 1 98.44 110 PRO A N 1
ATOM 874 C CA . PRO A 1 110 ? -12.633 9.789 12.156 1 98.44 110 PRO A CA 1
ATOM 875 C C . PRO A 1 110 ? -13.219 9.93 13.562 1 98.44 110 PRO A C 1
ATOM 877 O O . PRO A 1 110 ? -12.492 9.82 14.555 1 98.44 110 PRO A O 1
ATOM 880 N N . GLU A 1 111 ? -14.516 10.102 13.617 1 97.38 111 GLU A N 1
ATOM 881 C CA . GLU A 1 111 ? -15.227 10.484 14.836 1 97.38 111 GLU A CA 1
ATOM 882 C C . GLU A 1 111 ? -14.875 9.555 15.992 1 97.38 111 GLU A C 1
ATOM 884 O O . GLU A 1 111 ? -14.445 10.016 17.062 1 97.38 111 GLU A O 1
ATOM 889 N N . HIS A 1 112 ? -14.898 8.25 15.781 1 97.19 112 HIS A N 1
ATOM 890 C CA . HIS A 1 112 ? -14.773 7.281 16.859 1 97.19 112 HIS A CA 1
ATOM 891 C C . HIS A 1 112 ? -13.312 7.094 17.281 1 97.19 112 HIS A C 1
ATOM 893 O O . HIS A 1 112 ? -13.023 6.391 18.25 1 97.19 112 HIS A O 1
ATOM 899 N N . LEU A 1 113 ? -12.391 7.746 16.531 1 97.44 113 LEU A N 1
ATOM 900 C CA . LEU A 1 113 ? -10.977 7.602 16.859 1 97.44 113 LEU A CA 1
ATOM 901 C C . LEU A 1 113 ? -10.461 8.844 17.578 1 97.44 113 LEU A C 1
ATOM 903 O O . LEU A 1 113 ? -9.336 8.852 18.078 1 97.44 113 LEU A O 1
ATOM 907 N N . ILE A 1 114 ? -11.297 9.875 17.672 1 98.19 114 ILE A N 1
ATOM 908 C CA . ILE A 1 114 ? -10.883 11.148 18.25 1 98.19 114 ILE A CA 1
ATOM 909 C C . ILE A 1 114 ? -10.516 10.961 19.719 1 98.19 114 ILE A C 1
ATOM 911 O O . ILE A 1 114 ? -9.461 11.414 20.172 1 98.19 114 ILE A O 1
ATOM 915 N N . GLY A 1 115 ? -11.344 10.273 20.438 1 97.56 115 GLY A N 1
ATOM 916 C CA . GLY A 1 115 ? -11.094 10.078 21.859 1 97.56 115 GLY A CA 1
ATOM 917 C C . GLY A 1 115 ? -9.758 9.414 22.141 1 97.56 115 GLY A C 1
ATOM 918 O O . GLY A 1 115 ? -9 9.883 23 1 97.56 115 GLY A O 1
ATOM 919 N N . SER A 1 116 ? -9.5 8.336 21.422 1 96.38 116 SER A N 1
ATOM 920 C CA . SER A 1 116 ? -8.258 7.602 21.625 1 96.38 116 SER A CA 1
ATOM 921 C C . SER A 1 116 ? -7.043 8.453 21.281 1 96.38 116 SER A C 1
ATOM 923 O O . SER A 1 116 ? -6.012 8.383 21.953 1 96.38 116 SER A O 1
ATOM 925 N N . LEU A 1 117 ? -7.137 9.266 20.266 1 97.69 117 LEU A N 1
ATOM 926 C CA . LEU A 1 117 ? -5.992 10.07 19.844 1 97.69 117 LEU A CA 1
ATOM 927 C C . LEU A 1 117 ? -5.773 11.242 20.812 1 97.69 117 LEU A C 1
ATOM 929 O O . LEU A 1 117 ? -4.637 11.641 21.047 1 97.69 117 LEU A O 1
ATOM 933 N N . LEU A 1 118 ? -6.895 11.773 21.375 1 98.19 118 LEU A N 1
ATOM 934 C CA . LEU A 1 118 ? -6.777 12.867 22.344 1 98.19 118 LEU A CA 1
ATOM 935 C C . LEU A 1 118 ? -6.062 12.406 23.609 1 98.19 118 LEU A C 1
ATOM 937 O O . LEU A 1 118 ? -5.465 13.219 24.312 1 98.19 118 LEU A O 1
ATOM 941 N N . HIS A 1 119 ? -6.129 11.102 23.828 1 97.19 119 HIS A N 1
ATOM 942 C CA . HIS A 1 119 ? -5.434 10.539 24.984 1 97.19 119 HIS A CA 1
ATOM 943 C C . HIS A 1 119 ? -3.93 10.789 24.906 1 97.19 119 HIS A C 1
ATOM 945 O O . HIS A 1 119 ? -3.256 10.914 25.922 1 97.19 119 HIS A O 1
ATOM 951 N N . TYR A 1 120 ? -3.428 10.906 23.688 1 97.5 120 TYR A N 1
ATOM 952 C CA . TYR A 1 120 ? -2 11.125 23.484 1 97.5 120 TYR A CA 1
ATOM 953 C C . TYR A 1 120 ? -1.673 12.617 23.516 1 97.5 120 TYR A C 1
ATOM 955 O O . TYR A 1 120 ? -0.517 13.008 23.328 1 97.5 120 TYR A O 1
ATOM 963 N N . LYS A 1 121 ? -2.648 13.469 23.656 1 97.25 121 LYS A N 1
ATOM 964 C CA . LYS A 1 121 ? -2.525 14.906 23.844 1 97.25 121 LYS A CA 1
ATOM 965 C C . LYS A 1 121 ? -1.759 15.555 22.703 1 97.25 121 LYS A C 1
ATOM 967 O O . LYS A 1 121 ? -0.754 16.234 22.922 1 97.25 121 LYS A O 1
ATOM 972 N N . PRO A 1 122 ? -2.258 15.367 21.484 1 98.56 122 PRO A N 1
ATOM 973 C CA . PRO A 1 122 ? -1.624 16.125 20.406 1 98.56 122 PRO A CA 1
ATOM 974 C C . PRO A 1 122 ? -1.593 17.625 20.672 1 98.56 122 PRO A C 1
ATOM 976 O O . PRO A 1 122 ? -2.537 18.172 21.25 1 98.56 122 PRO A O 1
ATOM 979 N N . GLU A 1 123 ? -0.511 18.281 20.281 1 98.56 123 GLU A N 1
ATOM 980 C CA . GLU A 1 123 ? -0.385 19.719 20.531 1 98.56 123 GLU A CA 1
ATOM 981 C C . GLU A 1 123 ? -1.469 20.5 19.812 1 98.56 123 GLU A C 1
ATOM 983 O O . GLU A 1 123 ? -2.049 21.438 20.375 1 98.56 123 GLU A O 1
ATOM 988 N N . ILE A 1 124 ? -1.739 20.125 18.609 1 98.75 124 ILE A N 1
ATOM 989 C CA . ILE A 1 124 ? -2.736 20.875 17.844 1 98.75 124 ILE A CA 1
ATOM 990 C C . ILE A 1 124 ? -3.367 19.969 16.781 1 98.75 124 ILE A C 1
ATOM 992 O O . ILE A 1 124 ? -2.723 19.047 16.281 1 98.75 124 ILE A O 1
ATOM 996 N N . ILE A 1 125 ? -4.656 20.125 16.438 1 98.88 125 ILE A N 1
ATOM 997 C CA . ILE A 1 125 ? -5.398 19.344 15.453 1 98.88 125 ILE A CA 1
ATOM 998 C C . ILE A 1 125 ? -5.977 20.281 14.398 1 98.88 125 ILE A C 1
ATOM 1000 O O . ILE A 1 125 ? -6.641 21.266 14.727 1 98.88 125 ILE A O 1
ATOM 1004 N N . THR A 1 126 ? -5.715 20.016 13.164 1 98.81 126 THR A N 1
ATOM 1005 C CA . THR A 1 126 ? -6.316 20.781 12.086 1 98.81 126 THR A CA 1
ATOM 1006 C C . THR A 1 126 ? -7.777 20.391 11.891 1 98.81 126 THR A C 1
ATOM 1008 O O . THR A 1 126 ? -8.117 19.203 11.914 1 98.81 126 THR A O 1
ATOM 1011 N N . VAL A 1 127 ? -8.625 21.344 11.633 1 98.62 127 VAL A N 1
ATOM 1012 C CA . VAL A 1 127 ? -10.023 21.078 11.297 1 98.62 127 VAL A CA 1
ATOM 1013 C C . VAL A 1 127 ? -10.367 21.734 9.969 1 98.62 127 VAL A C 1
ATOM 1015 O O . VAL A 1 127 ? -9.914 22.844 9.68 1 98.62 127 VAL A O 1
ATOM 1018 N N . TYR A 1 128 ? -11.172 20.984 9.156 1 98.06 128 TYR A N 1
ATOM 1019 C CA . TYR A 1 128 ? -11.641 21.469 7.863 1 98.06 128 TYR A CA 1
ATOM 1020 C C . TYR A 1 128 ? -12.984 22.188 8.008 1 98.06 128 TYR A C 1
ATOM 1022 O O . TYR A 1 128 ? -13.383 22.938 7.117 1 98.06 128 TYR A O 1
ATOM 1030 N N . SER A 1 129 ? -13.719 21.906 9.102 1 97 129 SER A N 1
ATOM 1031 C CA . SER A 1 129 ? -15.094 22.359 9.242 1 97 129 SER A CA 1
ATOM 1032 C C . SER A 1 129 ? -15.5 22.484 10.711 1 97 129 SER A C 1
ATOM 1034 O O . SER A 1 129 ? -14.797 21.969 11.586 1 97 129 SER A O 1
ATOM 1036 N N . ILE A 1 130 ? -16.672 23.109 10.906 1 97.31 130 ILE A N 1
ATOM 1037 C CA . ILE A 1 130 ? -17.203 23.266 12.258 1 97.31 130 ILE A CA 1
ATOM 1038 C C . ILE A 1 130 ? -17.625 21.891 12.797 1 97.31 130 ILE A C 1
ATOM 1040 O O . ILE A 1 130 ? -17.484 21.625 13.992 1 97.31 130 ILE A O 1
ATOM 1044 N N . ASP A 1 131 ? -18.062 20.969 11.898 1 96.56 131 ASP A N 1
ATOM 1045 C CA . ASP A 1 131 ? -18.438 19.625 12.32 1 96.56 131 ASP A CA 1
ATOM 1046 C C . ASP A 1 131 ? -17.234 18.875 12.906 1 96.56 131 ASP A C 1
ATOM 1048 O O . ASP A 1 131 ? -17.344 18.25 13.961 1 96.56 131 ASP A O 1
ATOM 1052 N N . ASN A 1 132 ? -16.156 18.984 12.266 1 97.31 132 ASN A N 1
ATOM 1053 C CA . ASN A 1 132 ? -14.953 18.328 12.773 1 97.31 132 ASN A CA 1
ATOM 1054 C C . ASN A 1 132 ? -14.516 18.922 14.109 1 97.31 132 ASN A C 1
ATOM 1056 O O . ASN A 1 132 ? -14.102 18.188 15.008 1 97.31 132 ASN A O 1
ATOM 1060 N N . ALA A 1 133 ? -14.633 20.234 14.195 1 98.44 133 ALA A N 1
ATOM 1061 C CA . ALA A 1 133 ? -14.305 20.891 15.453 1 98.44 133 ALA A CA 1
ATOM 1062 C C . ALA A 1 133 ? -15.234 20.422 16.578 1 98.44 133 ALA A C 1
ATOM 1064 O O . ALA A 1 133 ? -14.789 20.203 17.703 1 98.44 133 ALA A O 1
ATOM 1065 N N . ARG A 1 134 ? -16.484 20.266 16.25 1 98.25 134 ARG A N 1
ATOM 1066 C CA . ARG A 1 134 ? -17.469 19.828 17.234 1 98.25 134 ARG A CA 1
ATOM 1067 C C . ARG A 1 134 ? -17.156 18.406 17.719 1 98.25 134 ARG A C 1
ATOM 1069 O O . ARG A 1 134 ? -17.25 18.125 18.922 1 98.25 134 ARG A O 1
ATOM 1076 N N . PHE A 1 135 ? -16.797 17.484 16.766 1 98 135 PHE A N 1
ATOM 1077 C CA . PHE A 1 135 ? -16.438 16.125 17.156 1 98 135 PHE A CA 1
ATOM 1078 C C . PHE A 1 135 ? -15.266 16.141 18.141 1 98 135 PHE A C 1
ATOM 1080 O O . PHE A 1 135 ? -15.297 15.453 19.156 1 98 135 PHE A O 1
ATOM 1087 N N . ILE A 1 136 ? -14.281 16.938 17.875 1 98.75 136 ILE A N 1
ATOM 1088 C CA . ILE A 1 136 ? -13.094 17.031 18.703 1 98.75 136 ILE A CA 1
ATOM 1089 C C . ILE A 1 136 ? -13.461 17.641 20.062 1 98.75 136 ILE A C 1
ATOM 1091 O O . ILE A 1 136 ? -13.031 17.156 21.109 1 98.75 136 ILE A O 1
ATOM 1095 N N . GLY A 1 137 ? -14.234 18.75 20 1 98.69 137 GLY A N 1
ATOM 1096 C CA . GLY A 1 137 ? -14.648 19.438 21.219 1 98.69 137 GLY A CA 1
ATOM 1097 C C . GLY A 1 137 ? -15.414 18.531 22.172 1 98.69 137 GLY A C 1
ATOM 1098 O O . GLY A 1 137 ? -15.164 18.547 23.391 1 98.69 137 GLY A O 1
ATOM 1099 N N . GLU A 1 138 ? -16.328 17.734 21.641 1 98.12 138 GLU A N 1
ATOM 1100 C CA . GLU A 1 138 ? -17.125 16.828 22.453 1 98.12 138 GLU A CA 1
ATOM 1101 C C . GLU A 1 138 ? -16.234 15.852 23.219 1 98.12 138 GLU A C 1
ATOM 1103 O O . GLU A 1 138 ? -16.438 15.609 24.406 1 98.12 138 GLU A O 1
ATOM 1108 N N . GLU A 1 139 ? -15.25 15.32 22.547 1 98.19 139 GLU A N 1
ATOM 1109 C CA . GLU A 1 139 ? -14.344 14.367 23.188 1 98.19 139 GLU A CA 1
ATOM 1110 C C . GLU A 1 139 ? -13.406 15.07 24.172 1 98.19 139 GLU A C 1
ATOM 1112 O O . GLU A 1 139 ? -13.062 14.516 25.203 1 98.19 139 GLU A O 1
ATOM 1117 N N . ALA A 1 140 ? -12.984 16.266 23.797 1 98.44 140 ALA A N 1
ATOM 1118 C CA . ALA A 1 140 ? -12.094 17.031 24.672 1 98.44 140 ALA A CA 1
ATOM 1119 C C . ALA A 1 140 ? -12.789 17.375 25.984 1 98.44 140 ALA A C 1
ATOM 1121 O O . ALA A 1 140 ? -12.188 17.266 27.047 1 98.44 140 ALA A O 1
ATOM 1122 N N . VAL A 1 141 ? -14.031 17.781 25.922 1 98.25 141 VAL A N 1
ATOM 1123 C CA . VAL A 1 141 ? -14.812 18.094 27.125 1 98.25 141 VAL A CA 1
ATOM 1124 C C . VAL A 1 141 ? -14.875 16.875 28.031 1 98.25 141 VAL A C 1
ATOM 1126 O O . VAL A 1 141 ? -14.695 17 29.25 1 98.25 141 VAL A O 1
ATOM 1129 N N . LYS A 1 142 ? -15.094 15.688 27.406 1 97.31 142 LYS A N 1
ATOM 1130 C CA . LYS A 1 142 ? -15.148 14.453 28.188 1 97.31 142 LYS A CA 1
ATOM 1131 C C . LYS A 1 142 ? -13.836 14.203 28.922 1 97.31 142 LYS A C 1
ATOM 1133 O O . LYS A 1 142 ? -13.828 13.625 30 1 97.31 142 LYS A O 1
ATOM 1138 N N . SER A 1 143 ? -12.805 14.578 28.297 1 95.31 143 SER A N 1
ATOM 1139 C CA . SER A 1 143 ? -11.477 14.328 28.844 1 95.31 143 SER A CA 1
ATOM 1140 C C . SER A 1 143 ? -11.039 15.453 29.766 1 95.31 143 SER A C 1
ATOM 1142 O O . SER A 1 143 ? -9.969 15.383 30.391 1 95.31 143 SER A O 1
ATOM 1144 N N . GLY A 1 144 ? -11.703 16.547 29.828 1 95.62 144 GLY A N 1
ATOM 1145 C CA . GLY A 1 144 ? -11.508 17.609 30.812 1 95.62 144 GLY A CA 1
ATOM 1146 C C . GLY A 1 144 ? -10.484 18.641 30.375 1 95.62 144 GLY A C 1
ATOM 1147 O O . GLY A 1 144 ? -9.734 19.172 31.203 1 95.62 144 GLY A O 1
ATOM 1148 N N . PHE A 1 145 ? -10.289 18.797 29.125 1 95.75 145 PHE A N 1
ATOM 1149 C CA . PHE A 1 145 ? -9.367 19.844 28.688 1 95.75 145 PHE A CA 1
ATOM 1150 C C . PHE A 1 145 ? -9.859 20.484 27.391 1 95.75 145 PHE A C 1
ATOM 1152 O O . PHE A 1 145 ? -10.906 20.109 26.859 1 95.75 145 PHE A O 1
ATOM 1159 N N . GLU A 1 146 ? -9.219 21.547 27.016 1 97.69 146 GLU A N 1
ATOM 1160 C CA . GLU A 1 146 ? -9.477 22.234 25.75 1 97.69 146 GLU A CA 1
ATOM 1161 C C . GLU A 1 146 ? -8.414 21.906 24.719 1 97.69 146 GLU A C 1
ATOM 1163 O O . GLU A 1 146 ? -7.215 22.062 24.969 1 97.69 146 GLU A O 1
ATOM 1168 N N . GLN A 1 147 ? -8.828 21.375 23.609 1 98.62 147 GLN A N 1
ATOM 1169 C CA . GLN A 1 147 ? -7.898 20.984 22.562 1 98.62 147 GLN A CA 1
ATOM 1170 C C . GLN A 1 147 ? -7.617 22.141 21.609 1 98.62 147 GLN A C 1
ATOM 1172 O O . GLN A 1 147 ? -8.531 22.688 21 1 98.62 147 GLN A O 1
ATOM 1177 N N . PRO A 1 148 ? -6.336 22.625 21.547 1 98.62 148 PRO A N 1
ATOM 1178 C CA . PRO A 1 148 ? -6.012 23.594 20.5 1 98.62 148 PRO A CA 1
ATOM 1179 C C . PRO A 1 148 ? -6.273 23.062 19.094 1 98.62 148 PRO A C 1
ATOM 1181 O O . PRO A 1 148 ? -5.934 21.906 18.797 1 98.62 148 PRO A O 1
ATOM 1184 N N . VAL A 1 149 ? -6.941 23.828 18.219 1 98.69 149 VAL A N 1
ATOM 1185 C CA . VAL A 1 149 ? -7.199 23.438 16.844 1 98.69 149 VAL A CA 1
ATOM 1186 C C . VAL A 1 149 ? -6.656 24.5 15.891 1 98.69 149 VAL A C 1
ATOM 1188 O O . VAL A 1 149 ? -6.422 25.641 16.297 1 98.69 149 VAL A O 1
ATOM 1191 N N . MET A 1 150 ? -6.34 24.031 14.734 1 97.88 150 MET A N 1
ATOM 1192 C CA . MET A 1 150 ? -5.832 24.859 13.648 1 97.88 150 MET A CA 1
ATOM 1193 C C . MET A 1 150 ? -6.758 24.797 12.438 1 97.88 150 MET A C 1
ATOM 1195 O O . MET A 1 150 ? -7.262 23.734 12.086 1 97.88 150 MET A O 1
ATOM 1199 N N . LEU A 1 151 ? -6.957 25.984 11.82 1 98.38 151 LEU A N 1
ATOM 1200 C CA . LEU A 1 151 ? -7.812 26.062 10.648 1 98.38 151 LEU A CA 1
ATOM 1201 C C . LEU A 1 151 ? -7 25.891 9.367 1 98.38 151 LEU A C 1
ATOM 1203 O O . LEU A 1 151 ? -5.969 26.547 9.188 1 98.38 151 LEU A O 1
ATOM 1207 N N . ARG A 1 152 ? -7.398 24.969 8.492 1 98.56 152 ARG A N 1
ATOM 1208 C CA . ARG A 1 152 ? -6.836 24.922 7.145 1 98.56 152 ARG A CA 1
ATOM 1209 C C . ARG A 1 152 ? -7.555 25.891 6.215 1 98.56 152 ARG A C 1
ATOM 1211 O O . ARG A 1 152 ? -8.789 25.906 6.164 1 98.56 152 ARG A O 1
ATOM 1218 N N . VAL A 1 153 ? -6.781 26.688 5.445 1 98.69 153 VAL A N 1
ATOM 1219 C CA . VAL A 1 153 ? -7.406 27.703 4.598 1 98.69 153 VAL A CA 1
ATOM 1220 C C . VAL A 1 153 ? -6.898 27.562 3.164 1 98.69 153 VAL A C 1
ATOM 1222 O O . VAL A 1 153 ? -5.859 26.938 2.926 1 98.69 153 VAL A O 1
ATOM 1225 N N . TRP A 1 154 ? -7.668 28.016 2.219 1 98 154 TRP A N 1
ATOM 1226 C CA . TRP A 1 154 ? -7.305 28.047 0.806 1 98 154 TRP A CA 1
ATOM 1227 C C . TRP A 1 154 ? -7.93 29.266 0.122 1 98 154 TRP A C 1
ATOM 1229 O O . TRP A 1 154 ? -8.773 29.953 0.705 1 98 154 TRP A O 1
ATOM 1239 N N . LYS A 1 155 ? -7.457 29.641 -0.991 1 96.5 155 LYS A N 1
ATOM 1240 C CA . LYS A 1 155 ? -8 30.781 -1.728 1 96.5 155 LYS A CA 1
ATOM 1241 C C . LYS A 1 155 ? -8.188 30.438 -3.203 1 96.5 155 LYS A C 1
ATOM 1243 O O . LYS A 1 155 ? -9.117 30.938 -3.848 1 96.5 155 LYS A O 1
ATOM 1248 N N . ASP A 1 156 ? -7.281 29.656 -3.814 1 95.56 156 ASP A N 1
ATOM 1249 C CA . ASP A 1 156 ? -7.324 29.203 -5.203 1 95.56 156 ASP A CA 1
ATOM 1250 C C . ASP A 1 156 ? -7.387 27.672 -5.285 1 95.56 156 ASP A C 1
ATOM 1252 O O . ASP A 1 156 ? -6.449 26.984 -4.887 1 95.56 156 ASP A O 1
ATOM 1256 N N . LYS A 1 157 ? -8.453 27.172 -5.895 1 90.94 157 LYS A N 1
ATOM 1257 C CA . LYS A 1 157 ? -8.695 25.734 -5.969 1 90.94 157 LYS A CA 1
ATOM 1258 C C . LYS A 1 157 ? -7.586 25.031 -6.75 1 90.94 157 LYS A C 1
ATOM 1260 O O . LYS A 1 157 ? -7.285 23.875 -6.5 1 90.94 157 LYS A O 1
ATOM 1265 N N . ASN A 1 158 ? -6.98 25.719 -7.625 1 90.25 158 ASN A N 1
ATOM 1266 C CA . ASN A 1 158 ? -5.945 25.141 -8.477 1 90.25 158 ASN A CA 1
ATOM 1267 C C . ASN A 1 158 ? -4.676 24.828 -7.688 1 90.25 158 ASN A C 1
ATOM 1269 O O . ASN A 1 158 ? -3.805 24.094 -8.164 1 90.25 158 ASN A O 1
ATOM 1273 N N . SER A 1 159 ? -4.613 25.312 -6.48 1 92.56 159 SER A N 1
ATOM 1274 C CA . SER A 1 159 ? -3.436 25.062 -5.656 1 92.56 159 SER A CA 1
ATOM 1275 C C . SER A 1 159 ? -3.627 23.844 -4.77 1 92.56 159 SER A C 1
ATOM 1277 O O . SER A 1 159 ? -2.707 23.438 -4.051 1 92.56 159 SER A O 1
ATOM 1279 N N . LEU A 1 160 ? -4.785 23.344 -4.824 1 93.69 160 LEU A N 1
ATOM 1280 C CA . LEU A 1 160 ? -5.066 22.156 -4.02 1 93.69 160 LEU A CA 1
ATOM 1281 C C . LEU A 1 160 ? -4.824 20.891 -4.824 1 93.69 160 LEU A C 1
ATOM 1283 O O . LEU A 1 160 ? -5.086 20.844 -6.031 1 93.69 160 LEU A O 1
ATOM 1287 N N . TYR A 1 161 ? -4.32 19.875 -4.164 1 93.75 161 TYR A N 1
ATOM 1288 C CA . TYR A 1 161 ? -4.105 18.594 -4.828 1 93.75 161 TYR A CA 1
ATOM 1289 C C . TYR A 1 161 ? -5.387 17.766 -4.844 1 93.75 161 TYR A C 1
ATOM 1291 O O . TYR A 1 161 ? -6.148 17.781 -3.875 1 93.75 161 TYR A O 1
ATOM 1299 N N . PRO A 1 162 ? -5.562 17.047 -5.926 1 93.19 162 PRO A N 1
ATOM 1300 C CA . PRO A 1 162 ? -6.75 16.188 -6 1 93.19 162 PRO A CA 1
ATOM 1301 C C . PRO A 1 162 ? -6.848 15.211 -4.832 1 93.19 162 PRO A C 1
ATOM 1303 O O . PRO A 1 162 ? -5.844 14.617 -4.438 1 93.19 162 PRO A O 1
ATOM 1306 N N . GLN A 1 163 ? -8.102 15.102 -4.242 1 94.75 163 GLN A N 1
ATOM 1307 C CA . GLN A 1 163 ? -8.438 14.148 -3.184 1 94.75 163 GLN A CA 1
ATOM 1308 C C . GLN A 1 163 ? -7.805 14.57 -1.856 1 94.75 163 GLN A C 1
ATOM 1310 O O . GLN A 1 163 ? -7.699 13.758 -0.934 1 94.75 163 GLN A O 1
ATOM 1315 N N . GLN A 1 164 ? -7.281 15.766 -1.839 1 95.62 164 GLN A N 1
ATOM 1316 C CA . GLN A 1 164 ? -6.754 16.344 -0.607 1 95.62 164 GLN A CA 1
ATOM 1317 C C . GLN A 1 164 ? -7.453 17.656 -0.276 1 95.62 164 GLN A C 1
ATOM 1319 O O . GLN A 1 164 ? -7 18.406 0.595 1 95.62 164 GLN A O 1
ATOM 1324 N N . GLU A 1 165 ? -8.508 17.922 -1.013 1 97.19 165 GLU A N 1
ATOM 1325 C CA . GLU A 1 165 ? -9.195 19.203 -0.851 1 97.19 165 GLU A CA 1
ATOM 1326 C C . GLU A 1 165 ? -9.938 19.266 0.479 1 97.19 165 GLU A C 1
ATOM 1328 O O . GLU A 1 165 ? -10.469 18.25 0.948 1 97.19 165 GLU A O 1
ATOM 1333 N N . GLY A 1 166 ? -9.953 20.391 0.999 1 97.38 166 GLY A N 1
ATOM 1334 C CA . GLY A 1 166 ? -10.648 20.656 2.248 1 97.38 166 GLY A CA 1
ATOM 1335 C C . GLY A 1 166 ? -10.234 21.969 2.887 1 97.38 166 GLY A C 1
ATOM 1336 O O . GLY A 1 166 ? -9.289 22.625 2.426 1 97.38 166 GLY A O 1
ATOM 1337 N N . GLY A 1 167 ? -10.953 22.344 3.926 1 98.06 167 GLY A N 1
ATOM 1338 C CA . GLY A 1 167 ? -10.664 23.594 4.621 1 98.06 167 GLY A CA 1
ATOM 1339 C C . GLY A 1 167 ? -11.648 24.703 4.289 1 98.06 167 GLY A C 1
ATOM 1340 O O . GLY A 1 167 ? -12.719 24.438 3.73 1 98.06 167 GLY A O 1
ATOM 1341 N N . ILE A 1 168 ? -11.297 25.938 4.715 1 98.12 168 ILE A N 1
ATOM 1342 C CA . ILE A 1 168 ? -12.172 27.109 4.598 1 98.12 168 ILE A CA 1
ATOM 1343 C C . ILE A 1 168 ? -11.57 28.109 3.627 1 98.12 168 ILE A C 1
ATOM 1345 O O . ILE A 1 168 ? -10.383 28.438 3.717 1 98.12 168 ILE A O 1
ATOM 1349 N N . HIS A 1 169 ? -12.375 28.5 2.684 1 98.12 169 HIS A N 1
ATOM 1350 C CA . HIS A 1 169 ? -11.938 29.609 1.847 1 98.12 169 HIS A CA 1
ATOM 1351 C C . HIS A 1 169 ? -11.664 30.859 2.684 1 98.12 169 HIS A C 1
ATOM 1353 O O . HIS A 1 169 ? -12.344 31.094 3.684 1 98.12 169 HIS A O 1
ATOM 1359 N N . VAL A 1 170 ? -10.766 31.688 2.254 1 98.19 170 VAL A N 1
ATOM 1360 C CA . VAL A 1 170 ? -10.352 32.875 2.99 1 98.19 170 VAL A CA 1
ATOM 1361 C C . VAL A 1 170 ? -11.578 33.75 3.299 1 98.19 170 VAL A C 1
ATOM 1363 O O . VAL A 1 170 ? -11.68 34.312 4.383 1 98.19 170 VAL A O 1
ATOM 1366 N N . SER A 1 171 ? -12.469 33.812 2.432 1 98.19 171 SER A N 1
ATOM 1367 C CA . SER A 1 171 ? -13.656 34.656 2.598 1 98.19 171 SER A CA 1
ATOM 1368 C C . SER A 1 171 ? -14.555 34.125 3.709 1 98.19 171 SER A C 1
ATOM 1370 O O . SER A 1 171 ? -15.43 34.844 4.195 1 98.19 171 SER A O 1
ATOM 1372 N N . GLY A 1 172 ? -14.414 32.906 4.066 1 98.12 172 GLY A N 1
ATOM 1373 C CA . GLY A 1 172 ? -15.258 32.281 5.082 1 98.12 172 GLY A CA 1
ATOM 1374 C C . GLY A 1 172 ? -14.609 32.281 6.457 1 98.12 172 GLY A C 1
ATOM 1375 O O . GLY A 1 172 ? -15.203 31.781 7.422 1 98.12 172 GLY A O 1
ATOM 1376 N N . VAL A 1 173 ? -13.453 32.844 6.621 1 98.44 173 VAL A N 1
ATOM 1377 C CA . VAL A 1 173 ? -12.656 32.719 7.84 1 98.44 173 VAL A CA 1
ATOM 1378 C C . VAL A 1 173 ? -13.359 33.438 8.992 1 98.44 173 VAL A C 1
ATOM 1380 O O . VAL A 1 173 ? -13.414 32.906 10.109 1 98.44 173 VAL A O 1
ATOM 1383 N N . GLU A 1 174 ? -13.875 34.625 8.75 1 98.12 174 GLU A N 1
ATOM 1384 C CA . GLU A 1 174 ? -14.57 35.375 9.797 1 98.12 174 GLU A CA 1
ATOM 1385 C C . GLU A 1 174 ? -15.773 34.594 10.312 1 98.12 174 GLU A C 1
ATOM 1387 O O . GLU A 1 174 ? -15.984 34.469 11.523 1 98.12 174 GLU A O 1
ATOM 1392 N N . ASP A 1 175 ? -16.562 34.094 9.367 1 98.06 175 ASP A N 1
ATOM 1393 C CA . ASP A 1 175 ? -17.719 33.312 9.742 1 98.06 175 ASP A CA 1
ATOM 1394 C C . ASP A 1 175 ? -17.312 32.062 10.539 1 98.06 175 ASP A C 1
ATOM 1396 O O . ASP A 1 175 ? -17.953 31.719 11.531 1 98.06 175 ASP A O 1
ATOM 1400 N N . PHE A 1 176 ? -16.328 31.406 10.133 1 98 176 PHE A N 1
ATOM 1401 C CA . PHE A 1 176 ? -15.805 30.25 10.844 1 98 176 PHE A CA 1
ATOM 1402 C C . PHE A 1 176 ? -15.422 30.609 12.273 1 98 176 PHE A C 1
ATOM 1404 O O . PHE A 1 176 ? -15.773 29.906 13.219 1 98 176 PHE A O 1
ATOM 1411 N N . TYR A 1 177 ? -14.656 31.688 12.391 1 97.88 177 TYR A N 1
ATOM 1412 C CA . TYR A 1 177 ? -14.219 32.156 13.703 1 97.88 177 TYR A CA 1
ATOM 1413 C C . TYR A 1 177 ? -15.406 32.375 14.625 1 97.88 177 TYR A C 1
ATOM 1415 O O . TYR A 1 177 ? -15.398 31.953 15.789 1 97.88 177 TYR A O 1
ATOM 1423 N N . ASN A 1 178 ? -16.422 33 14.117 1 97.38 178 ASN A N 1
ATOM 1424 C CA . ASN A 1 178 ? -17.625 33.281 14.906 1 97.38 178 ASN A CA 1
ATOM 1425 C C . ASN A 1 178 ? -18.297 32 15.359 1 97.38 178 ASN A C 1
ATOM 1427 O O . ASN A 1 178 ? -18.781 31.906 16.484 1 97.38 178 ASN A O 1
ATOM 1431 N N . ARG A 1 179 ? -18.297 31.047 14.531 1 97.75 179 ARG A N 1
ATOM 1432 C CA . ARG A 1 179 ? -18.984 29.797 14.828 1 97.75 179 ARG A CA 1
ATOM 1433 C C . ARG A 1 179 ? -18.156 28.938 15.781 1 97.75 179 ARG A C 1
ATOM 1435 O O . ARG A 1 179 ? -18.703 28.328 16.703 1 97.75 179 ARG A O 1
ATOM 1442 N N . ILE A 1 180 ? -16.875 28.859 15.602 1 97.31 180 ILE A N 1
ATOM 1443 C CA . ILE A 1 180 ? -16.031 27.953 16.391 1 97.31 180 ILE A CA 1
ATOM 1444 C C . ILE A 1 180 ? -15.953 28.469 17.828 1 97.31 180 ILE A C 1
ATOM 1446 O O . ILE A 1 180 ? -15.711 27.703 18.766 1 97.31 180 ILE A O 1
ATOM 1450 N N . SER A 1 181 ? -16.109 29.797 18 1 94.25 181 SER A N 1
ATOM 1451 C CA . SER A 1 181 ? -16.062 30.391 19.328 1 94.25 181 SER A CA 1
ATOM 1452 C C . SER A 1 181 ? -17.141 29.797 20.234 1 94.25 181 SER A C 1
ATOM 1454 O O . SER A 1 181 ? -17.016 29.844 21.469 1 94.25 181 SER A O 1
ATOM 1456 N N . SER A 1 182 ? -18.109 29.203 19.641 1 95.44 182 SER A N 1
ATOM 1457 C CA . SER A 1 182 ? -19.219 28.641 20.406 1 95.44 182 SER A CA 1
ATOM 1458 C C . SER A 1 182 ? -19.031 27.141 20.609 1 95.44 182 SER A C 1
ATOM 1460 O O . SER A 1 182 ? -19.859 26.484 21.25 1 95.44 182 SER A O 1
ATOM 1462 N N . VAL A 1 183 ? -18.031 26.594 20.062 1 97.81 183 VAL A N 1
ATOM 1463 C CA . VAL A 1 183 ? -17.781 25.172 20.219 1 97.81 183 VAL A CA 1
ATOM 1464 C C . VAL A 1 183 ? -16.969 24.906 21.484 1 97.81 183 VAL A C 1
ATOM 1466 O O . VAL A 1 183 ? -15.797 25.281 21.562 1 97.81 183 VAL A O 1
ATOM 1469 N N . LYS A 1 184 ? -17.578 24.25 22.406 1 97.88 184 LYS A N 1
ATOM 1470 C CA . LYS A 1 184 ? -16.891 23.938 23.656 1 97.88 184 LYS A CA 1
ATOM 1471 C C . LYS A 1 184 ? -15.789 22.906 23.438 1 97.88 184 LYS A C 1
ATOM 1473 O O . LYS A 1 184 ? -15.891 22.062 22.547 1 97.88 184 LYS A O 1
ATOM 1478 N N . GLY A 1 185 ? -14.742 22.984 24.172 1 98.25 185 GLY A N 1
ATOM 1479 C CA . GLY A 1 185 ? -13.719 21.953 24.219 1 98.25 185 GLY A CA 1
ATOM 1480 C C . GLY A 1 185 ? -12.602 22.188 23.219 1 98.25 185 GLY A C 1
ATOM 1481 O O . GLY A 1 185 ? -11.609 21.453 23.203 1 98.25 185 GLY A O 1
ATOM 1482 N N . VAL A 1 186 ? -12.766 23.234 22.344 1 98.38 186 VAL A N 1
ATOM 1483 C CA . VAL A 1 186 ? -11.68 23.531 21.406 1 98.38 186 VAL A CA 1
ATOM 1484 C C . VAL A 1 186 ? -11.328 25.016 21.484 1 98.38 186 VAL A C 1
ATOM 1486 O O . VAL A 1 186 ? -12.148 25.828 21.906 1 98.38 186 VAL A O 1
ATOM 1489 N N . ARG A 1 187 ? -10.133 25.328 21.125 1 97.38 187 ARG A N 1
ATOM 1490 C CA . ARG A 1 187 ? -9.641 26.703 20.984 1 97.38 187 ARG A CA 1
ATOM 1491 C C . ARG A 1 187 ? -8.891 26.891 19.672 1 97.38 187 ARG A C 1
ATOM 1493 O O . ARG A 1 187 ? -7.93 26.172 19.391 1 97.38 187 ARG A O 1
ATOM 1500 N N . LEU A 1 188 ? -9.367 27.812 18.875 1 98.06 188 LEU A N 1
ATOM 1501 C CA . LEU A 1 188 ? -8.641 28.141 17.656 1 98.06 188 LEU A CA 1
ATOM 1502 C C . LEU A 1 188 ? -7.277 28.734 17.969 1 98.06 188 LEU A C 1
ATOM 1504 O O . LEU A 1 188 ? -7.195 29.797 18.594 1 98.06 188 LEU A O 1
ATOM 1508 N N . SER A 1 189 ? -6.219 28.016 17.547 1 98 189 SER A N 1
ATOM 1509 C CA . SER A 1 189 ? -4.883 28.406 17.984 1 98 189 SER A CA 1
ATOM 1510 C C . SER A 1 189 ? -3.93 28.562 16.812 1 98 189 SER A C 1
ATOM 1512 O O . SER A 1 189 ? -2.752 28.875 16.984 1 98 189 SER A O 1
ATOM 1514 N N . GLY A 1 190 ? -4.43 28.359 15.641 1 98.19 190 GLY A N 1
ATOM 1515 C CA . GLY A 1 190 ? -3.514 28.484 14.516 1 98.19 190 GLY A CA 1
ATOM 1516 C C . GLY A 1 190 ? -4.215 28.422 13.164 1 98.19 190 GLY A C 1
ATOM 1517 O O . GLY A 1 190 ? -5.434 28.25 13.102 1 98.19 190 GLY A O 1
ATOM 1518 N N . VAL A 1 191 ? -3.463 28.688 12.125 1 98.69 191 VAL A N 1
ATOM 1519 C CA . VAL A 1 191 ? -3.908 28.609 10.734 1 98.69 191 VAL A CA 1
ATOM 1520 C C . VAL A 1 191 ? -2.826 27.969 9.875 1 98.69 191 VAL A C 1
ATOM 1522 O O . VAL A 1 191 ? -1.633 2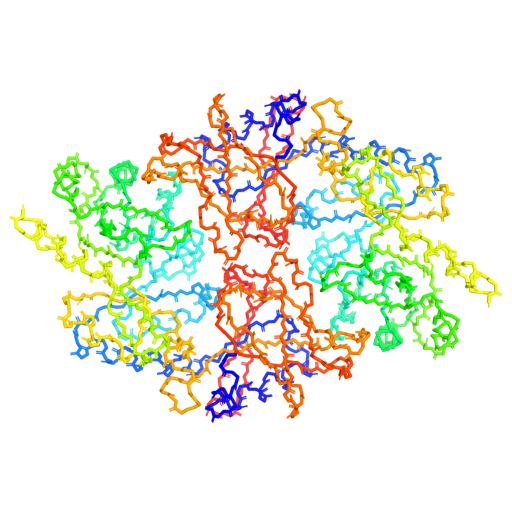8.109 10.156 1 98.69 191 VAL A O 1
ATOM 1525 N N . THR A 1 192 ? -3.25 27.172 8.906 1 98.69 192 THR A N 1
ATOM 1526 C CA . THR A 1 192 ? -2.324 26.484 8.008 1 98.69 192 THR A CA 1
ATOM 1527 C C . THR A 1 192 ? -2.906 26.406 6.598 1 98.69 192 THR A C 1
ATOM 1529 O O . THR A 1 192 ? -4.066 26.766 6.375 1 98.69 192 THR A O 1
ATOM 1532 N N . GLY A 1 193 ? -2.139 26.141 5.637 1 98.12 193 GLY A N 1
ATOM 1533 C CA . GLY A 1 193 ? -2.453 25.891 4.242 1 98.12 193 GLY A CA 1
ATOM 1534 C C . GLY A 1 193 ? -1.445 24.984 3.553 1 98.12 193 GLY A C 1
ATOM 1535 O O . GLY A 1 193 ? -0.267 24.984 3.914 1 98.12 193 GLY A O 1
ATOM 1536 N N . PHE A 1 194 ? -1.882 24.266 2.658 1 97.56 194 PHE A N 1
ATOM 1537 C CA . PHE A 1 194 ? -1.018 23.312 1.986 1 97.56 194 PHE A CA 1
ATOM 1538 C C . PHE A 1 194 ? -1.355 23.219 0.503 1 97.56 194 PHE A C 1
ATOM 1540 O O . PHE A 1 194 ? -2.529 23.203 0.129 1 97.56 194 PHE A O 1
ATOM 1547 N N . PRO A 1 195 ? -0.389 23.141 -0.377 1 97.38 195 PRO A N 1
ATOM 1548 C CA . PRO A 1 195 ? 1.018 23.375 -0.039 1 97.38 195 PRO A CA 1
ATOM 1549 C C . PRO A 1 195 ? 1.358 24.859 0.071 1 97.38 195 PRO A C 1
ATOM 1551 O O . PRO A 1 195 ? 0.814 25.688 -0.674 1 97.38 195 PRO A O 1
ATOM 1554 N N . ALA A 1 196 ? 2.295 25.203 0.972 1 98.12 196 ALA A N 1
ATOM 1555 C CA . ALA A 1 196 ? 2.699 26.594 1.142 1 98.12 196 ALA A CA 1
ATOM 1556 C C . ALA A 1 196 ? 3.764 26.984 0.12 1 98.12 196 ALA A C 1
ATOM 1558 O O . ALA A 1 196 ? 3.797 28.141 -0.344 1 98.12 196 ALA A O 1
ATOM 1559 N N . LEU A 1 197 ? 4.633 26.047 -0.173 1 97.75 197 LEU A N 1
ATOM 1560 C CA . LEU A 1 197 ? 5.703 26.25 -1.148 1 97.75 197 LEU A CA 1
ATOM 1561 C C . LEU A 1 197 ? 5.672 25.156 -2.215 1 97.75 197 LEU A C 1
ATOM 1563 O O . LEU A 1 197 ? 5.234 24.047 -1.95 1 97.75 197 LEU A O 1
ATOM 1567 N N . VAL A 1 198 ? 6.129 25.5 -3.416 1 96.38 198 VAL A N 1
ATOM 1568 C CA . VAL A 1 198 ? 6.305 24.531 -4.496 1 96.38 198 VAL A CA 1
ATOM 1569 C C . VAL A 1 198 ? 7.586 24.844 -5.266 1 96.38 198 VAL A C 1
ATOM 1571 O O . VAL A 1 198 ? 8.086 25.969 -5.219 1 96.38 198 VAL A O 1
ATOM 1574 N N . TYR A 1 199 ? 8.125 23.828 -5.812 1 96.25 199 TYR A N 1
ATOM 1575 C CA . TYR A 1 199 ? 9.258 24.016 -6.715 1 96.25 199 TYR A CA 1
ATOM 1576 C C . TYR A 1 199 ? 8.781 24.203 -8.148 1 96.25 199 TYR A C 1
ATOM 1578 O O . TYR A 1 199 ? 8.156 23.312 -8.727 1 96.25 199 TYR A O 1
ATOM 1586 N N . ASP A 1 200 ? 9.039 25.344 -8.719 1 94.31 200 ASP A N 1
ATOM 1587 C CA . ASP A 1 200 ? 8.812 25.609 -10.133 1 94.31 200 ASP A CA 1
ATOM 1588 C C . ASP A 1 200 ? 9.953 25.062 -10.992 1 94.31 200 ASP A C 1
ATOM 1590 O O . ASP A 1 200 ? 10.992 25.719 -11.141 1 94.31 200 ASP A O 1
ATOM 1594 N N . SER A 1 201 ? 9.688 23.984 -11.555 1 89.75 201 SER A N 1
ATOM 1595 C CA . SER A 1 201 ? 10.75 23.281 -12.281 1 89.75 201 SER A CA 1
ATOM 1596 C C . SER A 1 201 ? 11.164 24.062 -13.531 1 89.75 201 SER A C 1
ATOM 1598 O O . SER A 1 201 ? 12.289 23.922 -14.008 1 89.75 201 SER A O 1
ATOM 1600 N N . ILE A 1 202 ? 10.258 24.859 -14.094 1 91.19 202 ILE A N 1
ATOM 1601 C CA . ILE A 1 202 ? 10.562 25.672 -15.266 1 91.19 202 ILE A CA 1
ATOM 1602 C C . ILE A 1 202 ? 11.508 26.812 -14.875 1 91.19 202 ILE A C 1
ATOM 1604 O O . ILE A 1 202 ? 12.523 27.031 -15.539 1 91.19 202 ILE A O 1
ATOM 1608 N N . LYS A 1 203 ? 11.242 27.5 -13.75 1 92.44 203 LYS A N 1
ATOM 1609 C CA . LYS A 1 203 ? 12.039 28.641 -13.312 1 92.44 203 LYS A CA 1
ATOM 1610 C C . LYS A 1 203 ? 13.219 28.188 -12.453 1 92.44 203 LYS A C 1
ATOM 1612 O O . LYS A 1 203 ? 14.164 28.953 -12.25 1 92.44 203 LYS A O 1
ATOM 1617 N N . GLY A 1 204 ? 13.117 26.969 -11.93 1 92.31 204 GLY A N 1
ATOM 1618 C CA . GLY A 1 204 ? 14.18 26.422 -11.102 1 92.31 204 GLY A CA 1
ATOM 1619 C C . GLY A 1 204 ? 14.242 27.062 -9.719 1 92.31 204 GLY A C 1
ATOM 1620 O O . GLY A 1 204 ? 15.32 27.219 -9.148 1 92.31 204 GLY A O 1
ATOM 1621 N N . VAL A 1 205 ? 13.117 27.531 -9.242 1 94.62 205 VAL A N 1
ATOM 1622 C CA . VAL A 1 205 ? 13.109 28.203 -7.949 1 94.62 205 VAL A CA 1
ATOM 1623 C C . VAL A 1 205 ? 11.93 27.719 -7.113 1 94.62 205 VAL A C 1
ATOM 1625 O O . VAL A 1 205 ? 10.953 27.203 -7.652 1 94.62 205 VAL A O 1
ATOM 1628 N N . VAL A 1 206 ? 12.102 27.797 -5.828 1 96.81 206 VAL A N 1
ATOM 1629 C CA . VAL A 1 206 ? 11 27.562 -4.902 1 96.81 206 VAL A CA 1
ATOM 1630 C C . VAL A 1 206 ? 10.133 28.812 -4.805 1 96.81 206 VAL A C 1
ATOM 1632 O O . VAL A 1 206 ? 10.641 29.922 -4.645 1 96.81 206 VAL A O 1
ATOM 1635 N N . THR A 1 207 ? 8.82 28.672 -4.945 1 95.88 207 THR A N 1
ATOM 1636 C CA . THR A 1 207 ? 7.898 29.797 -4.914 1 95.88 207 THR A CA 1
ATOM 1637 C C . THR A 1 207 ? 6.773 29.562 -3.916 1 95.88 207 THR A C 1
ATOM 1639 O O . THR A 1 207 ? 6.438 28.406 -3.615 1 95.88 207 THR A O 1
ATOM 1642 N N . LYS A 1 208 ? 6.25 30.672 -3.441 1 96.44 208 LYS A N 1
ATOM 1643 C CA . LYS A 1 208 ? 5.055 30.609 -2.604 1 96.44 208 LYS A CA 1
ATOM 1644 C C . LYS A 1 208 ? 3.826 30.234 -3.424 1 96.44 208 LYS A C 1
ATOM 1646 O O . LYS A 1 208 ? 3.732 30.562 -4.605 1 96.44 208 LYS A O 1
ATOM 1651 N N . THR A 1 209 ? 2.928 29.5 -2.816 1 97.06 209 THR A N 1
ATOM 1652 C CA . THR A 1 209 ? 1.66 29.188 -3.465 1 97.06 209 THR A CA 1
ATOM 1653 C C . THR A 1 209 ? 0.562 30.141 -2.998 1 97.06 209 THR A C 1
ATOM 1655 O O . THR A 1 209 ? 0.778 30.938 -2.094 1 97.06 209 THR A O 1
ATOM 1658 N N . SER A 1 210 ? -0.607 30.062 -3.631 1 97.56 210 SER A N 1
ATOM 1659 C CA . SER A 1 210 ? -1.773 30.828 -3.209 1 97.56 210 SER A CA 1
ATOM 1660 C C . SER A 1 210 ? -2.219 30.438 -1.806 1 97.56 210 SER A C 1
ATOM 1662 O O . SER A 1 210 ? -2.869 31.219 -1.11 1 97.56 210 SER A O 1
ATOM 1664 N N . ASN A 1 211 ? -1.855 29.219 -1.363 1 97.88 211 ASN A N 1
ATOM 1665 C CA . ASN A 1 211 ? -2.201 28.781 -0.018 1 97.88 211 ASN A CA 1
ATOM 1666 C C . ASN A 1 211 ? -1.44 29.562 1.046 1 97.88 211 ASN A C 1
ATOM 1668 O O . ASN A 1 211 ? -1.982 29.859 2.113 1 97.88 211 ASN A O 1
ATOM 1672 N N . LEU A 1 212 ? -0.18 29.797 0.762 1 98.19 212 LEU A N 1
ATOM 1673 C CA . LEU A 1 212 ? 0.583 30.625 1.695 1 98.19 212 LEU A CA 1
ATOM 1674 C C . LEU A 1 212 ? -0.033 32 1.828 1 98.19 212 LEU A C 1
ATOM 1676 O O . LEU A 1 212 ? -0.134 32.562 2.934 1 98.19 212 LEU A O 1
ATOM 1680 N N . ASP A 1 213 ? -0.483 32.625 0.742 1 97.94 213 ASP A N 1
ATOM 1681 C CA . ASP A 1 213 ? -1.167 33.906 0.772 1 97.94 213 ASP A CA 1
ATOM 1682 C C . ASP A 1 213 ? -2.463 33.812 1.576 1 97.94 213 ASP A C 1
ATOM 1684 O O . ASP A 1 213 ? -2.795 34.75 2.328 1 97.94 213 ASP A O 1
ATOM 1688 N N . ALA A 1 214 ? -3.188 32.75 1.371 1 98.5 214 ALA A N 1
ATOM 1689 C CA . ALA A 1 214 ? -4.422 32.531 2.119 1 98.5 214 ALA A CA 1
ATOM 1690 C C . ALA A 1 214 ? -4.156 32.469 3.621 1 98.5 214 ALA A C 1
ATOM 1692 O O . ALA A 1 214 ? -4.926 33.031 4.41 1 98.5 214 ALA A O 1
ATOM 1693 N N . VAL A 1 215 ? -3.066 31.812 3.99 1 98.69 215 VAL A N 1
ATOM 1694 C CA . VAL A 1 215 ? -2.701 31.703 5.398 1 98.69 215 VAL A CA 1
ATOM 1695 C C . VAL A 1 215 ? -2.379 33.094 5.969 1 98.69 215 VAL A C 1
ATOM 1697 O O . VAL A 1 215 ? -2.867 33.438 7.039 1 98.69 215 VAL A O 1
ATOM 1700 N N . LYS A 1 216 ? -1.616 33.844 5.242 1 97.88 216 LYS A N 1
ATOM 1701 C CA . LYS A 1 216 ? -1.233 35.188 5.68 1 97.88 216 LYS A CA 1
ATOM 1702 C C . LYS A 1 216 ? -2.459 36.094 5.848 1 97.88 216 LYS A C 1
ATOM 1704 O O . LYS A 1 216 ? -2.594 36.781 6.863 1 97.88 216 LYS A O 1
ATOM 1709 N N . GLU A 1 217 ? -3.268 36.062 4.875 1 98.19 217 GLU A N 1
ATOM 1710 C CA . GLU A 1 217 ? -4.484 36.875 4.914 1 98.19 217 GLU A CA 1
ATOM 1711 C C . GLU A 1 217 ? -5.398 36.438 6.059 1 98.19 217 GLU A C 1
ATOM 1713 O O . GLU A 1 217 ? -5.965 37.281 6.758 1 98.19 217 GLU A O 1
ATOM 1718 N N . SER A 1 218 ? -5.57 35.156 6.227 1 98.69 218 SER A N 1
ATOM 1719 C CA . SER A 1 218 ? -6.418 34.625 7.285 1 98.69 218 SER A CA 1
ATOM 1720 C C . SER A 1 218 ? -5.871 34.969 8.664 1 98.69 218 SER A C 1
ATOM 1722 O O . SER A 1 218 ? -6.637 35.281 9.578 1 98.69 218 SER A O 1
ATOM 1724 N N . ALA A 1 219 ? -4.574 34.875 8.797 1 97.94 219 ALA A N 1
ATOM 1725 C CA . ALA A 1 219 ? -3.951 35.25 10.062 1 97.94 219 ALA A CA 1
ATOM 1726 C C . ALA A 1 219 ? -4.277 36.688 10.422 1 97.94 219 ALA A C 1
ATOM 1728 O O . ALA A 1 219 ? -4.582 37 11.57 1 97.94 219 ALA A O 1
ATOM 1729 N N . LYS A 1 220 ? -4.242 37.562 9.461 1 97.38 220 LYS A N 1
ATOM 1730 C CA . LYS A 1 220 ? -4.562 38.969 9.672 1 97.38 220 LYS A CA 1
ATOM 1731 C C . LYS A 1 220 ? -6.023 39.156 10.07 1 97.38 220 LYS A C 1
ATOM 1733 O O . LYS A 1 220 ? -6.34 39.938 10.953 1 97.38 220 LYS A O 1
ATOM 1738 N N . ILE A 1 221 ? -6.891 38.469 9.336 1 97.94 221 ILE A N 1
ATOM 1739 C CA . ILE A 1 221 ? -8.32 38.5 9.641 1 97.94 221 ILE A CA 1
ATOM 1740 C C . ILE A 1 221 ? -8.555 38.094 11.086 1 97.94 221 ILE A C 1
ATOM 1742 O O . ILE A 1 221 ? -9.25 38.781 11.844 1 97.94 221 ILE A O 1
ATOM 1746 N N . LEU A 1 222 ? -7.965 37.031 11.484 1 97.62 222 LEU A N 1
ATOM 1747 C CA . LEU A 1 222 ? -8.148 36.469 12.82 1 97.62 222 LEU A CA 1
ATOM 1748 C C . LEU A 1 222 ? -7.582 37.375 13.891 1 97.62 222 LEU A C 1
ATOM 1750 O O . LEU A 1 222 ? -8.18 37.562 14.953 1 97.62 222 LEU A O 1
ATOM 1754 N N . GLU A 1 223 ? -6.445 37.938 13.57 1 95.69 223 GLU A N 1
ATOM 1755 C CA . GLU A 1 223 ? -5.855 38.938 14.477 1 95.69 223 GLU A CA 1
ATOM 1756 C C . GLU A 1 223 ? -6.793 40.094 14.703 1 95.69 223 GLU A C 1
ATOM 1758 O O . GLU A 1 223 ? -6.988 40.531 15.844 1 95.69 223 GLU A O 1
ATOM 1763 N N . ARG A 1 224 ? -7.312 40.562 13.695 1 96.5 224 ARG A N 1
ATOM 1764 C CA . ARG A 1 224 ? -8.227 41.719 13.773 1 96.5 224 ARG A CA 1
ATOM 1765 C C . ARG A 1 224 ? -9.453 41.375 14.609 1 96.5 224 ARG A C 1
ATOM 1767 O O . ARG A 1 224 ? -10.008 42.219 15.289 1 96.5 224 ARG A O 1
ATOM 1774 N N . LEU A 1 225 ? -9.836 40.125 14.547 1 96.19 225 LEU A N 1
ATOM 1775 C CA . LEU A 1 225 ? -11.016 39.656 15.273 1 96.19 225 LEU A CA 1
ATOM 1776 C C . LEU A 1 225 ? -10.68 39.375 16.734 1 96.19 225 LEU A C 1
ATOM 1778 O O . LEU A 1 225 ? -11.57 39.062 17.516 1 96.19 225 LEU A O 1
ATOM 1782 N N . GLY A 1 226 ? -9.383 39.469 17.094 1 94.19 226 GLY A N 1
ATOM 1783 C CA . GLY A 1 226 ? -8.953 39.281 18.484 1 94.19 226 GLY A CA 1
ATOM 1784 C C . GLY A 1 226 ? -8.625 37.844 18.812 1 94.19 226 GLY A C 1
ATOM 1785 O O . GLY A 1 226 ? -8.531 37.469 19.984 1 94.19 226 GLY A O 1
ATOM 1786 N N . ALA A 1 227 ? -8.539 36.969 17.781 1 93.81 227 ALA A N 1
ATOM 1787 C CA . ALA A 1 227 ? -8.164 35.594 18 1 93.81 227 ALA A CA 1
ATOM 1788 C C . ALA A 1 227 ? -6.723 35.469 18.484 1 93.81 227 ALA A C 1
ATOM 1790 O O . ALA A 1 227 ? -5.852 36.219 18.031 1 93.81 227 ALA A O 1
ATOM 1791 N N . ASP A 1 228 ? -6.426 34.625 19.438 1 92.5 228 ASP A N 1
ATOM 1792 C CA . ASP A 1 228 ? -5.074 34.312 19.891 1 92.5 228 ASP A CA 1
ATOM 1793 C C . ASP A 1 228 ? -4.445 33.188 19.062 1 92.5 228 ASP A C 1
ATOM 1795 O O . ASP A 1 228 ? -4.418 32.031 19.484 1 92.5 228 ASP A O 1
ATOM 1799 N N . ILE A 1 229 ? -4.012 33.594 17.969 1 92.62 229 ILE A N 1
ATOM 1800 C CA . ILE A 1 229 ? -3.402 32.656 17.047 1 92.62 229 ILE A CA 1
ATOM 1801 C C . ILE A 1 229 ? -1.896 32.594 17.281 1 92.62 229 ILE A C 1
ATOM 1803 O O . ILE A 1 229 ? -1.189 33.562 17.078 1 92.62 229 ILE A O 1
ATOM 1807 N N . GLY A 1 230 ? -1.389 31.516 17.797 1 94.25 230 GLY A N 1
ATOM 1808 C CA . GLY A 1 230 ? 0.029 31.391 18.094 1 94.25 230 GLY A CA 1
ATOM 1809 C C . GLY A 1 230 ? 0.775 30.531 17.109 1 94.25 230 GLY A C 1
ATOM 1810 O O . GLY A 1 230 ? 2.006 30.469 17.125 1 94.25 230 GLY A O 1
ATOM 1811 N N . GLN A 1 231 ? -0.01 29.969 16.188 1 98.19 231 GLN A N 1
ATOM 1812 C CA . GLN A 1 231 ? 0.67 29.062 15.273 1 98.19 231 GLN A CA 1
ATOM 1813 C C . GLN A 1 231 ? 0.269 29.344 13.828 1 98.19 231 GLN A C 1
ATOM 1815 O O . GLN A 1 231 ? -0.906 29.234 13.469 1 98.19 231 GLN A O 1
ATOM 1820 N N . ILE A 1 232 ? 1.195 29.797 13.047 1 98.69 232 ILE A N 1
ATOM 1821 C CA . ILE A 1 232 ? 1.126 29.859 11.594 1 98.69 232 ILE A CA 1
ATOM 1822 C C . ILE A 1 232 ? 2.012 28.766 10.984 1 98.69 232 ILE A C 1
ATOM 1824 O O . ILE A 1 232 ? 3.236 28.922 10.938 1 98.69 232 ILE A O 1
ATOM 1828 N N . ASN A 1 233 ? 1.395 27.672 10.578 1 98.81 233 ASN A N 1
ATOM 1829 C CA . ASN A 1 233 ? 2.111 26.484 10.094 1 98.81 233 ASN A CA 1
ATOM 1830 C C . ASN A 1 233 ? 2.17 26.453 8.57 1 98.81 233 ASN A C 1
ATOM 1832 O O . ASN A 1 233 ? 1.135 26.516 7.906 1 98.81 233 ASN A O 1
ATOM 1836 N N . LEU A 1 234 ? 3.342 26.406 7.996 1 98.75 234 LEU A N 1
ATOM 1837 C CA . LEU A 1 234 ? 3.535 26.484 6.555 1 98.75 234 LEU A CA 1
ATOM 1838 C C . LEU A 1 234 ? 4.277 25.266 6.023 1 98.75 234 LEU A C 1
ATOM 1840 O O . LEU A 1 234 ? 5.484 25.328 5.785 1 98.75 234 LEU A O 1
ATOM 1844 N N . PRO A 1 235 ? 3.545 24.188 5.754 1 98.12 235 PRO A N 1
ATOM 1845 C CA . PRO A 1 235 ? 4.164 22.953 5.289 1 98.12 235 PRO A CA 1
ATOM 1846 C C . PRO A 1 235 ? 4.449 22.953 3.791 1 98.12 235 PRO A C 1
ATOM 1848 O O . PRO A 1 235 ? 3.9 23.781 3.059 1 98.12 235 PRO A O 1
ATOM 1851 N N . SER A 1 236 ? 5.238 21.984 3.32 1 97.31 236 SER A N 1
ATOM 1852 C CA . SER A 1 236 ? 5.629 21.688 1.949 1 97.31 236 SER A CA 1
ATOM 1853 C C . SER A 1 236 ? 7.023 22.219 1.643 1 97.31 236 SER A C 1
ATOM 1855 O O . SER A 1 236 ? 7.277 23.422 1.761 1 97.31 236 SER A O 1
ATOM 1857 N N . LEU A 1 237 ? 7.898 21.344 1.253 1 97.62 237 LEU A N 1
ATOM 1858 C CA . LEU A 1 237 ? 9.25 21.688 0.816 1 97.62 237 LEU A CA 1
ATOM 1859 C C . LEU A 1 237 ? 10.016 22.406 1.921 1 97.62 237 LEU A C 1
ATOM 1861 O O . LEU A 1 237 ? 10.617 23.453 1.683 1 97.62 237 LEU A O 1
ATOM 1865 N N . ASN A 1 238 ? 9.906 21.859 3.166 1 98.5 238 ASN A N 1
ATOM 1866 C CA . ASN A 1 238 ? 10.602 22.453 4.305 1 98.5 238 ASN A CA 1
ATOM 1867 C C . ASN A 1 238 ? 11.977 21.828 4.52 1 98.5 238 ASN A C 1
ATOM 1869 O O . ASN A 1 238 ? 12.078 20.625 4.793 1 98.5 238 ASN A O 1
ATOM 1873 N N . HIS A 1 239 ? 12.961 22.5 4.301 1 98.25 239 HIS A N 1
ATOM 1874 C CA . HIS A 1 239 ? 14.359 22.156 4.57 1 98.25 239 HIS A CA 1
ATOM 1875 C C . HIS A 1 239 ? 15.18 23.406 4.879 1 98.25 239 HIS A C 1
ATOM 1877 O O . HIS A 1 239 ? 14.648 24.516 4.879 1 98.25 239 HIS A O 1
ATOM 1883 N N . ASP A 1 240 ? 16.469 23.281 5.203 1 98.12 240 ASP A N 1
ATOM 1884 C CA . ASP A 1 240 ? 17.297 24.375 5.695 1 98.12 240 ASP A CA 1
ATOM 1885 C C . ASP A 1 240 ? 17.344 25.516 4.691 1 98.12 240 ASP A C 1
ATOM 1887 O O . ASP A 1 240 ? 17.469 26.688 5.074 1 98.12 240 ASP A O 1
ATOM 1891 N N . GLY A 1 241 ? 17.109 25.266 3.438 1 97.5 241 GLY A N 1
ATOM 1892 C CA . GLY A 1 241 ? 17.188 26.281 2.4 1 97.5 241 GLY A CA 1
ATOM 1893 C C . GLY A 1 241 ? 15.891 27.047 2.209 1 97.5 241 GLY A C 1
ATOM 1894 O O . GLY A 1 241 ? 15.875 28.109 1.584 1 97.5 241 GLY A O 1
ATOM 1895 N N . THR A 1 242 ? 14.766 26.594 2.754 1 98.38 242 THR A N 1
ATOM 1896 C CA . THR A 1 242 ? 13.484 27.234 2.467 1 98.38 242 THR A CA 1
ATOM 1897 C C . THR A 1 242 ? 12.883 27.844 3.732 1 98.38 242 THR A C 1
ATOM 1899 O O . THR A 1 242 ? 11.922 28.609 3.662 1 98.38 242 THR A O 1
ATOM 1902 N N . LEU A 1 243 ? 13.477 27.625 4.883 1 98.44 243 LEU A N 1
ATOM 1903 C CA . LEU A 1 243 ? 12.922 28.062 6.16 1 98.44 243 LEU A CA 1
ATOM 1904 C C . LEU A 1 243 ? 12.906 29.578 6.258 1 98.44 243 LEU A C 1
ATOM 1906 O O . LEU A 1 243 ? 12.016 30.156 6.879 1 98.44 243 LEU A O 1
ATOM 1910 N N . GLU A 1 244 ? 13.93 30.234 5.664 1 98.06 244 GLU A N 1
ATOM 1911 C CA . GLU A 1 244 ? 13.961 31.688 5.691 1 98.06 244 GLU A CA 1
ATOM 1912 C C . GLU A 1 244 ? 12.734 32.281 5.012 1 98.06 244 GLU A C 1
ATOM 1914 O O . GLU A 1 244 ? 12.195 33.281 5.477 1 98.06 244 GLU A O 1
ATOM 1919 N N . LEU A 1 245 ? 12.398 31.688 3.906 1 97.69 245 LEU A N 1
ATOM 1920 C CA . LEU A 1 245 ? 11.219 32.125 3.178 1 97.69 245 LEU A CA 1
ATOM 1921 C C . LEU A 1 245 ? 9.969 32.031 4.047 1 97.69 245 LEU A C 1
ATOM 1923 O O . LEU A 1 245 ? 9.086 32.875 3.982 1 97.69 245 LEU A O 1
ATOM 1927 N N . LEU A 1 246 ? 9.82 31.031 4.871 1 98.12 246 LEU A N 1
ATOM 1928 C CA . LEU A 1 246 ? 8.688 30.844 5.781 1 98.12 246 LEU A CA 1
ATOM 1929 C C . LEU A 1 246 ? 8.68 31.922 6.852 1 98.12 246 LEU A C 1
ATOM 1931 O O . LEU A 1 246 ? 7.641 32.562 7.105 1 98.12 246 LEU A O 1
ATOM 1935 N N . ALA A 1 247 ? 9.859 32.094 7.438 1 97.94 247 ALA A N 1
ATOM 1936 C CA . ALA A 1 247 ? 9.984 33.094 8.508 1 97.94 247 ALA A CA 1
ATOM 1937 C C . ALA A 1 247 ? 9.633 34.5 8 1 97.94 247 ALA A C 1
ATOM 1939 O O . ALA A 1 247 ? 8.93 35.25 8.68 1 97.94 247 ALA A O 1
ATOM 1940 N N . GLU A 1 248 ? 10.047 34.781 6.793 1 97.56 248 GLU A N 1
ATOM 1941 C CA . GLU A 1 248 ? 9.797 36.094 6.188 1 97.56 248 GLU A CA 1
ATOM 1942 C C . GLU A 1 248 ? 8.312 36.312 5.922 1 97.56 248 GLU A C 1
ATOM 1944 O O . GLU A 1 248 ? 7.855 37.438 5.773 1 97.56 248 GLU A O 1
ATOM 1949 N N . ASN A 1 249 ? 7.609 35.25 5.875 1 97.19 249 ASN A N 1
ATOM 1950 C CA . ASN A 1 249 ? 6.188 35.312 5.566 1 97.19 249 ASN A CA 1
ATOM 1951 C C . ASN A 1 249 ? 5.328 35.031 6.793 1 97.19 249 ASN A C 1
ATOM 1953 O O . ASN A 1 249 ? 4.172 34.625 6.664 1 97.19 249 ASN A O 1
ATOM 1957 N N . GLY A 1 250 ? 5.934 35.156 7.945 1 96.94 250 GLY A N 1
ATOM 1958 C CA . GLY A 1 250 ? 5.176 35.094 9.188 1 96.94 250 GLY A CA 1
ATOM 1959 C C . GLY A 1 250 ? 5.016 33.688 9.727 1 96.94 250 GLY A C 1
ATOM 1960 O O . GLY A 1 250 ? 4.281 33.469 10.688 1 96.94 250 GLY A O 1
ATOM 1961 N N . GLY A 1 251 ? 5.73 32.688 9.117 1 98.12 251 GLY A N 1
ATOM 1962 C CA . GLY A 1 251 ? 5.637 31.328 9.594 1 98.12 251 GLY A CA 1
ATOM 1963 C C . GLY A 1 251 ? 6.211 31.141 10.984 1 98.12 251 GLY A C 1
ATOM 1964 O O . GLY A 1 251 ? 7.211 31.781 11.336 1 98.12 251 GLY A O 1
ATOM 1965 N N . THR A 1 252 ? 5.512 30.328 11.789 1 98.56 252 THR A N 1
ATOM 1966 C CA . THR A 1 252 ? 6.012 29.984 13.117 1 98.56 252 THR A CA 1
ATOM 1967 C C . THR A 1 252 ? 6.43 28.516 13.172 1 98.56 252 THR A C 1
ATOM 1969 O O . THR A 1 252 ? 7.238 28.125 14.023 1 98.56 252 THR A O 1
ATOM 1972 N N . HIS A 1 253 ? 5.84 27.703 12.328 1 98.69 253 HIS A N 1
ATOM 1973 C CA . HIS A 1 253 ? 6.086 26.266 12.312 1 98.69 253 HIS A CA 1
ATOM 1974 C C . HIS A 1 253 ? 6.336 25.75 10.898 1 98.69 253 HIS A C 1
ATOM 1976 O O . HIS A 1 253 ? 5.832 26.328 9.93 1 98.69 253 HIS A O 1
ATOM 1982 N N . ALA A 1 254 ? 7.148 24.75 10.766 1 98.75 254 ALA A N 1
ATOM 1983 C CA . ALA A 1 254 ? 7.41 24.016 9.531 1 98.75 254 ALA A CA 1
ATOM 1984 C C . ALA A 1 254 ? 7.363 22.5 9.766 1 98.75 254 ALA A C 1
ATOM 1986 O O . ALA A 1 254 ? 7.391 22.047 10.906 1 98.75 254 ALA A O 1
ATOM 1987 N N . GLU A 1 255 ? 7.242 21.781 8.695 1 98.81 255 GLU A N 1
ATOM 1988 C CA . GLU A 1 255 ? 7.078 20.344 8.805 1 98.81 255 GLU A CA 1
ATOM 1989 C C . GLU A 1 255 ? 8 19.609 7.84 1 98.81 255 GLU A C 1
ATOM 1991 O O . GLU A 1 255 ? 7.543 19 6.863 1 98.81 255 GLU A O 1
ATOM 1996 N N . PRO A 1 256 ? 9.312 19.562 8.125 1 98.75 256 PRO A N 1
ATOM 1997 C CA . PRO A 1 256 ? 10.227 18.859 7.23 1 98.75 256 PRO A CA 1
ATOM 1998 C C . PRO A 1 256 ? 9.953 17.359 7.152 1 98.75 256 PRO A C 1
ATOM 2000 O O . PRO A 1 256 ? 9.672 16.734 8.172 1 98.75 256 PRO A O 1
ATOM 2003 N N . GLY A 1 257 ? 9.875 16.812 5.949 1 98.38 257 GLY A N 1
ATOM 2004 C CA . GLY A 1 257 ? 9.797 15.398 5.617 1 98.38 257 GLY A CA 1
ATOM 2005 C C . GLY A 1 257 ? 10.914 14.938 4.707 1 98.38 257 GLY A C 1
ATOM 2006 O O . GLY A 1 257 ? 11.977 14.516 5.176 1 98.38 257 GLY A O 1
ATOM 2007 N N . HIS A 1 258 ? 10.75 15.328 3.373 1 98.44 258 HIS A N 1
ATOM 2008 C CA . HIS A 1 258 ? 11.82 15.031 2.43 1 98.44 258 HIS A CA 1
ATOM 2009 C C . HIS A 1 258 ? 13.07 15.852 2.738 1 98.44 258 HIS A C 1
ATOM 2011 O O . HIS A 1 258 ? 14.172 15.492 2.311 1 98.44 258 HIS A O 1
ATOM 2017 N N . GLY A 1 259 ? 12.891 16.969 3.465 1 98.56 259 GLY A N 1
ATOM 2018 C CA . GLY A 1 259 ? 14.047 17.75 3.863 1 98.56 259 GLY A CA 1
ATOM 2019 C C . GLY A 1 259 ? 15.078 16.969 4.641 1 98.56 259 GLY A C 1
ATOM 2020 O O . GLY A 1 259 ? 16.281 17.125 4.418 1 98.56 259 GLY A O 1
ATOM 2021 N N . VAL A 1 260 ? 14.625 16.062 5.496 1 98.75 260 VAL A N 1
ATOM 2022 C CA . VAL A 1 260 ? 15.562 15.312 6.324 1 98.75 260 VAL A CA 1
ATOM 2023 C C . VAL A 1 260 ? 16.188 14.188 5.508 1 98.75 260 VAL A C 1
ATOM 2025 O O . VAL A 1 260 ? 17.188 13.594 5.918 1 98.75 260 VAL A O 1
ATOM 2028 N N . LEU A 1 261 ? 15.617 13.875 4.352 1 98.69 261 LEU A N 1
ATOM 2029 C CA . LEU A 1 261 ? 16.094 12.781 3.508 1 98.69 261 LEU A CA 1
ATOM 2030 C C . LEU A 1 261 ? 17.031 13.305 2.424 1 98.69 261 LEU A C 1
ATOM 2032 O O . LEU A 1 261 ? 17.688 12.523 1.733 1 98.69 261 LEU A O 1
ATOM 2036 N N . GLY A 1 262 ? 17.078 14.617 2.238 1 98.25 262 GLY A N 1
ATOM 2037 C CA . GLY A 1 262 ? 17.891 15.195 1.184 1 98.25 262 GLY A CA 1
ATOM 2038 C C . GLY A 1 262 ? 17.344 14.945 -0.206 1 98.25 262 GLY A C 1
ATOM 2039 O O . GLY A 1 262 ? 18.094 14.93 -1.186 1 98.25 262 GLY A O 1
ATOM 2040 N N . THR A 1 263 ? 16.016 14.695 -0.321 1 97.62 263 THR A N 1
ATOM 2041 C CA . THR A 1 263 ? 15.414 14.312 -1.595 1 97.62 263 THR A CA 1
ATOM 2042 C C . THR A 1 263 ? 14.266 15.25 -1.957 1 97.62 263 THR A C 1
ATOM 2044 O O . THR A 1 263 ? 13.195 14.797 -2.373 1 97.62 263 THR A O 1
ATOM 2047 N N . THR A 1 264 ? 14.438 16.547 -1.823 1 97.25 264 THR A N 1
ATOM 2048 C CA . THR A 1 264 ? 13.453 17.516 -2.281 1 97.25 264 THR A CA 1
ATOM 2049 C C . THR A 1 264 ? 13.68 17.859 -3.75 1 97.25 264 THR A C 1
ATOM 2051 O O . THR A 1 264 ? 14.812 17.859 -4.227 1 97.25 264 THR A O 1
ATOM 2054 N N . PRO A 1 265 ? 12.617 18.156 -4.469 1 95.31 265 PRO A N 1
ATOM 2055 C CA . PRO A 1 265 ? 12.719 18.328 -5.918 1 95.31 265 PRO A CA 1
ATOM 2056 C C . PRO A 1 265 ? 13.641 19.484 -6.312 1 95.31 265 PRO A C 1
ATOM 2058 O O . PRO A 1 265 ? 14.195 19.484 -7.414 1 95.31 265 PRO A O 1
ATOM 2061 N N . ASP A 1 266 ? 13.812 20.469 -5.469 1 96.31 266 ASP A N 1
ATOM 2062 C CA . ASP A 1 266 ? 14.648 21.625 -5.789 1 96.31 266 ASP A CA 1
ATOM 2063 C C . ASP A 1 266 ? 16.125 21.312 -5.582 1 96.31 266 ASP A C 1
ATOM 2065 O O . ASP A 1 266 ? 16.984 22.141 -5.871 1 96.31 266 ASP A O 1
ATOM 2069 N N . ARG A 1 267 ? 16.422 20.125 -5.121 1 95.75 267 ARG A N 1
ATOM 2070 C CA . ARG A 1 267 ? 17.797 19.75 -4.832 1 95.75 267 ARG A CA 1
ATOM 2071 C C . ARG A 1 267 ? 18.172 18.438 -5.539 1 95.75 267 ARG A C 1
ATOM 2073 O O . ARG A 1 267 ? 18.703 17.516 -4.918 1 95.75 267 ARG A O 1
ATOM 2080 N N . ILE A 1 268 ? 17.938 18.406 -6.797 1 94.75 268 ILE A N 1
ATOM 2081 C CA . ILE A 1 268 ? 18.156 17.203 -7.582 1 94.75 268 ILE A CA 1
ATOM 2082 C C . ILE A 1 268 ? 19.578 17.188 -8.133 1 94.75 268 ILE A C 1
ATOM 2084 O O . ILE A 1 268 ? 20.109 16.125 -8.461 1 94.75 268 ILE A O 1
ATOM 2088 N N . GLU A 1 269 ? 20.203 18.422 -8.25 1 95 269 GLU A N 1
ATOM 2089 C CA . GLU A 1 269 ? 21.547 18.516 -8.844 1 95 269 GLU A CA 1
ATOM 2090 C C . GLU A 1 269 ? 22.578 17.766 -8.008 1 95 269 GLU A C 1
ATOM 2092 O O . GLU A 1 269 ? 22.516 17.781 -6.777 1 95 269 GLU A O 1
ATOM 2097 N N . PRO A 1 270 ? 23.531 17.141 -8.594 1 95.62 270 PRO A N 1
ATOM 2098 C CA . PRO A 1 270 ? 24.5 16.281 -7.906 1 95.62 270 PRO A CA 1
ATOM 2099 C C . PRO A 1 270 ? 25.234 17 -6.777 1 95.62 270 PRO A C 1
ATOM 2101 O O . PRO A 1 270 ? 25.641 16.359 -5.801 1 95.62 270 PRO A O 1
ATOM 2104 N N . ASP A 1 271 ? 25.344 18.328 -6.855 1 94.88 271 ASP A N 1
ATOM 2105 C CA . ASP A 1 271 ? 26.141 19.047 -5.867 1 94.88 271 ASP A CA 1
ATOM 2106 C C . ASP A 1 271 ? 25.266 19.891 -4.965 1 94.88 271 ASP A C 1
ATOM 2108 O O . ASP A 1 271 ? 25.766 20.688 -4.16 1 94.88 271 ASP A O 1
ATOM 2112 N N . SER A 1 272 ? 23.984 19.734 -5.117 1 95.25 272 SER A N 1
ATOM 2113 C CA . SER A 1 272 ? 23.078 20.516 -4.285 1 95.25 272 SER A CA 1
ATOM 2114 C C . SER A 1 272 ? 23.156 20.094 -2.822 1 95.25 272 SER A C 1
ATOM 2116 O O . SER A 1 272 ? 23.594 18.984 -2.516 1 95.25 272 SER A O 1
ATOM 2118 N N . GLN A 1 273 ? 22.797 20.969 -1.953 1 94.31 273 GLN A N 1
ATOM 2119 C CA . GLN A 1 273 ? 22.875 20.719 -0.517 1 94.31 273 GLN A CA 1
ATOM 2120 C C . GLN A 1 273 ? 21.859 19.656 -0.092 1 94.31 273 GLN A C 1
ATOM 2122 O O . GLN A 1 273 ? 20.797 19.531 -0.707 1 94.31 273 GLN A O 1
ATOM 2127 N N . GLY A 1 274 ? 22.172 18.938 1.049 1 95.62 274 GLY A N 1
ATOM 2128 C CA . GLY A 1 274 ? 21.344 17.859 1.547 1 95.62 274 GLY A CA 1
ATOM 2129 C C . GLY A 1 274 ? 21.734 16.5 0.996 1 95.62 274 GLY A C 1
ATOM 2130 O O . GLY A 1 274 ? 21.484 16.203 -0.176 1 95.62 274 GLY A O 1
ATOM 2131 N N . LYS A 1 275 ? 22.422 15.742 1.737 1 96.75 275 LYS A N 1
ATOM 2132 C CA . LYS A 1 275 ? 22.891 14.422 1.342 1 96.75 275 LYS A CA 1
ATOM 2133 C C . LYS A 1 275 ? 21.719 13.445 1.184 1 96.75 275 LYS A C 1
ATOM 2135 O O . LYS A 1 275 ? 20.922 13.281 2.102 1 96.75 275 LYS A O 1
ATOM 2140 N N . PRO A 1 276 ? 21.562 12.836 -0.043 1 98.56 276 PRO A N 1
ATOM 2141 C CA . PRO A 1 276 ? 20.516 11.836 -0.168 1 98.56 276 PRO A CA 1
ATOM 2142 C C . PRO A 1 276 ? 20.672 10.688 0.826 1 98.56 276 PRO A C 1
ATOM 2144 O O . PRO A 1 276 ? 21.703 10.008 0.837 1 98.56 276 PRO A O 1
ATOM 2147 N N . ALA A 1 277 ? 19.641 10.477 1.618 1 98.81 277 ALA A N 1
ATOM 2148 C CA . ALA A 1 277 ? 19.766 9.57 2.76 1 98.81 277 ALA A CA 1
ATOM 2149 C C . ALA A 1 277 ? 18.891 8.328 2.578 1 98.81 277 ALA A C 1
ATOM 2151 O O . ALA A 1 277 ? 18.688 7.57 3.525 1 98.81 277 ALA A O 1
ATOM 2152 N N . LEU A 1 278 ? 18.359 8.117 1.41 1 98.31 278 LEU A N 1
ATOM 2153 C CA . LEU A 1 278 ? 17.469 6.996 1.127 1 98.31 278 LEU A CA 1
ATOM 2154 C C . LEU A 1 278 ? 17.75 6.418 -0.257 1 98.31 278 LEU A C 1
ATOM 2156 O O . LEU A 1 278 ? 17.984 7.16 -1.21 1 98.31 278 LEU A O 1
ATOM 2160 N N . CYS A 1 279 ? 17.719 5.16 -0.42 1 98.56 279 CYS A N 1
ATOM 2161 C CA . CYS A 1 279 ? 17.672 4.52 -1.729 1 98.56 279 CYS A CA 1
ATOM 2162 C C . CYS A 1 279 ? 16.703 3.348 -1.726 1 98.56 279 CYS A C 1
ATOM 2164 O O . CYS A 1 279 ? 16.172 2.979 -0.677 1 98.56 279 CYS A O 1
ATOM 2166 N N . TYR A 1 280 ? 16.312 2.887 -2.865 1 98.81 280 TYR A N 1
ATOM 2167 C CA . TYR A 1 280 ? 15.492 1.698 -3.059 1 98.81 280 TYR A CA 1
ATOM 2168 C C . TYR A 1 280 ? 16.328 0.542 -3.602 1 98.81 280 TYR A C 1
ATOM 2170 O O . TYR A 1 280 ? 17 0.678 -4.629 1 98.81 280 TYR A O 1
ATOM 2178 N N . LEU A 1 281 ? 16.312 -0.572 -2.859 1 98.88 281 LEU A N 1
ATOM 2179 C CA . LEU A 1 281 ? 17.062 -1.771 -3.23 1 98.88 281 LEU A CA 1
ATOM 2180 C C . LEU A 1 281 ? 16.125 -2.814 -3.85 1 98.88 281 LEU A C 1
ATOM 2182 O O . LEU A 1 281 ? 15.109 -3.17 -3.26 1 98.88 281 LEU A O 1
ATOM 2186 N N . SER A 1 282 ? 16.469 -3.254 -5.016 1 98.81 282 SER A N 1
ATOM 2187 C CA . SER A 1 282 ? 15.82 -4.375 -5.68 1 98.81 282 SER A CA 1
ATOM 2188 C C . SER A 1 282 ? 16.828 -5.418 -6.137 1 98.81 282 SER A C 1
ATOM 2190 O O . SER A 1 282 ? 17.953 -5.469 -5.621 1 98.81 282 SER A O 1
ATOM 2192 N N . GLU A 1 283 ? 16.391 -6.32 -6.879 1 98.88 283 GLU A N 1
ATOM 2193 C CA . GLU A 1 283 ? 17.172 -7.438 -7.422 1 98.88 283 GLU A CA 1
ATOM 2194 C C . GLU A 1 283 ? 16.609 -7.879 -8.773 1 98.88 283 GLU A C 1
ATOM 2196 O O . GLU A 1 283 ? 15.398 -7.938 -8.969 1 98.88 283 GLU A O 1
ATOM 2201 N N . ILE A 1 284 ? 17.531 -8.18 -9.711 1 98.81 284 ILE A N 1
ATOM 2202 C CA . ILE A 1 284 ? 17.078 -8.711 -10.992 1 98.81 284 ILE A CA 1
ATOM 2203 C C . ILE A 1 284 ? 16.391 -10.062 -10.789 1 98.81 284 ILE A C 1
ATOM 2205 O O . ILE A 1 284 ? 17 -10.992 -10.258 1 98.81 284 ILE A O 1
ATOM 2209 N N . SER A 1 285 ? 15.195 -10.141 -11.156 1 98.75 285 SER A N 1
ATOM 2210 C CA . SER A 1 285 ? 14.445 -11.391 -11.055 1 98.75 285 SER A CA 1
ATOM 2211 C C . SER A 1 285 ? 14.656 -12.266 -12.289 1 98.75 285 SER A C 1
ATOM 2213 O O . SER A 1 285 ? 14.992 -13.445 -12.172 1 98.75 285 SER A O 1
ATOM 2215 N N . HIS A 1 286 ? 14.398 -11.664 -13.422 1 98.69 286 HIS A N 1
ATOM 2216 C CA . HIS A 1 286 ? 14.469 -12.383 -14.695 1 98.69 286 HIS A CA 1
ATOM 2217 C C . HIS A 1 286 ? 14.531 -11.414 -15.867 1 98.69 286 HIS A C 1
ATOM 2219 O O . HIS A 1 286 ? 14.492 -10.195 -15.68 1 98.69 286 HIS A O 1
ATOM 2225 N N . ASN A 1 287 ? 14.773 -11.93 -17.031 1 98.38 287 ASN A N 1
ATOM 2226 C CA . ASN A 1 287 ? 14.727 -11.172 -18.281 1 98.38 287 ASN A CA 1
ATOM 2227 C C . ASN A 1 287 ? 13.578 -11.625 -19.172 1 98.38 287 ASN A C 1
ATOM 2229 O O . ASN A 1 287 ? 13.188 -12.797 -19.141 1 98.38 287 ASN A O 1
ATOM 2233 N N . PHE A 1 288 ? 12.992 -10.734 -19.922 1 97.88 288 PHE A N 1
ATOM 2234 C CA . PHE A 1 288 ? 11.883 -11.016 -20.828 1 97.88 288 PHE A CA 1
ATOM 2235 C C . PHE A 1 288 ? 11.938 -10.102 -22.047 1 97.88 288 PHE A C 1
ATOM 2237 O O . PHE A 1 288 ? 11.867 -8.875 -21.922 1 97.88 288 PHE A O 1
ATOM 2244 N N . GLU A 1 289 ? 12.094 -10.695 -23.219 1 96.19 289 GLU A N 1
ATOM 2245 C CA . GLU A 1 289 ? 12.062 -10.016 -24.516 1 96.19 289 GLU A CA 1
ATOM 2246 C C . GLU A 1 289 ? 13.008 -8.82 -24.516 1 96.19 289 GLU A C 1
ATOM 2248 O O . GLU A 1 289 ? 12.609 -7.707 -24.875 1 96.19 289 GLU A O 1
ATOM 2253 N N . GLY A 1 290 ? 14.148 -8.992 -24.062 1 97.19 290 GLY A N 1
ATOM 2254 C CA . GLY A 1 290 ? 15.219 -8.008 -24.188 1 97.19 290 GLY A CA 1
ATOM 2255 C C . GLY A 1 290 ? 15.203 -6.969 -23.078 1 97.19 290 GLY A C 1
ATOM 2256 O O . GLY A 1 290 ? 15.953 -5.996 -23.125 1 97.19 290 GLY A O 1
ATOM 2257 N N . LYS A 1 291 ? 14.406 -7.129 -22.062 1 98.12 291 LYS A N 1
ATOM 2258 C CA . LYS A 1 291 ? 14.32 -6.223 -20.922 1 98.12 291 LYS A CA 1
ATOM 2259 C C . LYS A 1 291 ? 14.609 -6.953 -19.609 1 98.12 291 LYS A C 1
ATOM 2261 O O . LYS A 1 291 ? 14.484 -8.172 -19.547 1 98.12 291 LYS A O 1
ATOM 2266 N N . GLY A 1 292 ? 15.086 -6.223 -18.672 1 98.56 292 GLY A N 1
ATOM 2267 C CA . GLY A 1 292 ? 15.25 -6.762 -17.328 1 98.56 292 GLY A CA 1
ATOM 2268 C C . GLY A 1 292 ? 14.078 -6.445 -16.406 1 98.56 292 GLY A C 1
ATOM 2269 O O . GLY A 1 292 ? 13.492 -5.363 -16.5 1 98.56 292 GLY A O 1
ATOM 2270 N N . TYR A 1 293 ? 13.75 -7.422 -15.641 1 98.75 293 TYR A N 1
ATOM 2271 C CA . TYR A 1 293 ? 12.703 -7.254 -14.641 1 98.75 293 TYR A CA 1
ATOM 2272 C C . TYR A 1 293 ? 13.258 -7.398 -13.227 1 98.75 293 TYR A C 1
ATOM 2274 O O . TYR A 1 293 ? 13.898 -8.406 -12.906 1 98.75 293 TYR A O 1
ATOM 2282 N N . CYS A 1 294 ? 13.102 -6.359 -12.414 1 98.81 294 CYS A N 1
ATOM 2283 C CA . CYS A 1 294 ? 13.531 -6.426 -11.023 1 98.81 294 CYS A CA 1
ATOM 2284 C C . CYS A 1 294 ? 12.352 -6.27 -10.078 1 98.81 294 CYS A C 1
ATOM 2286 O O . CYS A 1 294 ? 11.32 -5.695 -10.453 1 98.81 294 CYS A O 1
ATOM 2288 N N . TYR A 1 295 ? 12.484 -6.844 -8.914 1 98.81 295 TYR A N 1
ATOM 2289 C CA . TYR A 1 295 ? 11.375 -6.906 -7.965 1 98.81 295 TYR A CA 1
ATOM 2290 C C . TYR A 1 295 ? 10.859 -5.508 -7.633 1 98.81 295 TYR A C 1
ATOM 2292 O O . TYR A 1 295 ? 11.648 -4.574 -7.469 1 98.81 295 TYR A O 1
ATOM 2300 N N . GLY A 1 296 ? 9.531 -5.355 -7.598 1 98.44 296 GLY A N 1
ATOM 2301 C CA . GLY A 1 296 ? 8.898 -4.09 -7.266 1 98.44 296 GLY A CA 1
ATOM 2302 C C . GLY A 1 296 ? 8.211 -4.105 -5.91 1 98.44 296 GLY A C 1
ATOM 2303 O O . GLY A 1 296 ? 8.508 -4.953 -5.066 1 98.44 296 GLY A O 1
ATOM 2304 N N . GLY A 1 297 ? 7.328 -3.133 -5.641 1 97.69 297 GLY A N 1
ATOM 2305 C CA . GLY A 1 297 ? 6.582 -2.992 -4.398 1 97.69 297 GLY A CA 1
ATOM 2306 C C . GLY A 1 297 ? 6.68 -1.601 -3.801 1 97.69 297 GLY A C 1
ATOM 2307 O O . GLY A 1 297 ? 5.891 -1.241 -2.922 1 97.69 297 GLY A O 1
ATOM 2308 N N . GLY A 1 298 ? 7.594 -0.854 -4.336 1 97.88 298 GLY A N 1
ATOM 2309 C CA . GLY A 1 298 ? 7.879 0.441 -3.736 1 97.88 298 GLY A CA 1
ATOM 2310 C C . GLY A 1 298 ? 7.484 1.607 -4.621 1 97.88 298 GLY A C 1
ATOM 2311 O O . GLY A 1 298 ? 7.871 2.748 -4.363 1 97.88 298 GLY A O 1
ATOM 2312 N N . TYR A 1 299 ? 6.691 1.379 -5.633 1 97.06 299 TYR A N 1
ATOM 2313 C CA . TYR A 1 299 ? 6.375 2.416 -6.609 1 97.06 299 TYR A CA 1
ATOM 2314 C C . TYR A 1 299 ? 5.387 3.422 -6.035 1 97.06 299 TYR A C 1
ATOM 2316 O O . TYR A 1 299 ? 4.383 3.039 -5.43 1 97.06 299 TYR A O 1
ATOM 2324 N N . TYR A 1 300 ? 5.734 4.645 -6.207 1 96.38 300 TYR A N 1
ATOM 2325 C CA . TYR A 1 300 ? 4.887 5.812 -5.988 1 96.38 300 TYR A CA 1
ATOM 2326 C C . TYR A 1 300 ? 4.707 6.609 -7.277 1 96.38 300 TYR A C 1
ATOM 2328 O O . TYR A 1 300 ? 5.688 6.98 -7.922 1 96.38 300 TYR A O 1
ATOM 2336 N N . SER A 1 301 ? 3.457 6.914 -7.695 1 93.75 301 SER A N 1
ATOM 2337 C CA . SER A 1 301 ? 3.145 7.41 -9.031 1 93.75 301 SER A CA 1
ATOM 2338 C C . SER A 1 301 ? 3.875 8.719 -9.32 1 93.75 301 SER A C 1
ATOM 2340 O O . SER A 1 301 ? 4.176 9.023 -10.477 1 93.75 301 SER A O 1
ATOM 2342 N N . ARG A 1 302 ? 4.152 9.492 -8.305 1 93.38 302 ARG A N 1
ATOM 2343 C CA . ARG A 1 302 ? 4.828 10.766 -8.5 1 93.38 302 ARG A CA 1
ATOM 2344 C C . ARG A 1 302 ? 6.27 10.703 -8.008 1 93.38 302 ARG A C 1
ATOM 2346 O O . ARG A 1 302 ? 6.828 11.711 -7.57 1 93.38 302 ARG A O 1
ATOM 2353 N N . SER A 1 303 ? 6.785 9.531 -8.016 1 95.44 303 SER A N 1
ATOM 2354 C CA . SER A 1 303 ? 8.148 9.32 -7.527 1 95.44 303 SER A CA 1
ATOM 2355 C C . SER A 1 303 ? 9.172 9.898 -8.5 1 95.44 303 SER A C 1
ATOM 2357 O O . SER A 1 303 ? 10.305 10.18 -8.109 1 95.44 303 SER A O 1
ATOM 2359 N N . HIS A 1 304 ? 8.859 9.984 -9.773 1 94.06 304 HIS A N 1
ATOM 2360 C CA . HIS A 1 304 ? 9.766 10.406 -10.836 1 94.06 304 HIS A CA 1
ATOM 2361 C C . HIS A 1 304 ? 10.961 9.461 -10.945 1 94.06 304 HIS A C 1
ATOM 2363 O O . HIS A 1 304 ? 12.094 9.906 -11.148 1 94.06 304 HIS A O 1
ATOM 2369 N N . MET A 1 305 ? 10.633 8.18 -10.688 1 95.5 305 MET A N 1
ATOM 2370 C CA . MET A 1 305 ? 11.633 7.141 -10.891 1 95.5 305 MET A CA 1
ATOM 2371 C C . MET A 1 305 ? 12.109 7.117 -12.336 1 95.5 305 MET A C 1
ATOM 2373 O O . MET A 1 305 ? 11.305 7.074 -13.266 1 95.5 305 MET A O 1
ATOM 2377 N N . GLN A 1 306 ? 13.477 7.156 -12.516 1 96.12 306 GLN A N 1
ATOM 2378 C CA . GLN A 1 306 ? 13.953 7.305 -13.891 1 96.12 306 GLN A CA 1
ATOM 2379 C C . GLN A 1 306 ? 15.078 6.32 -14.188 1 96.12 306 GLN A C 1
ATOM 2381 O O 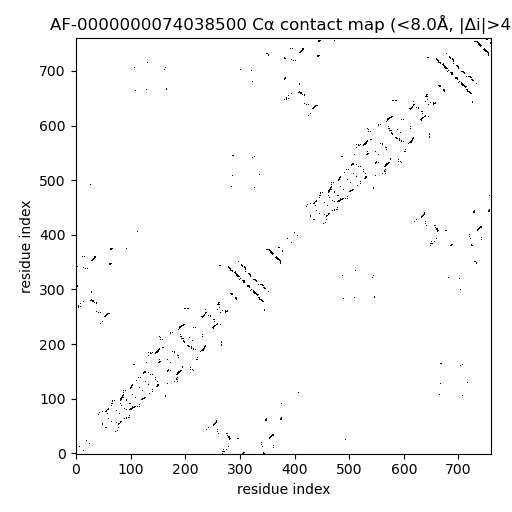. GLN A 1 306 ? 15.133 5.738 -15.273 1 96.12 306 GLN A O 1
ATOM 2386 N N . ASN A 1 307 ? 16.062 6.215 -13.289 1 97.62 307 ASN A N 1
ATOM 2387 C CA . ASN A 1 307 ? 17.266 5.414 -13.555 1 97.62 307 ASN A CA 1
ATOM 2388 C C . ASN A 1 307 ? 17.578 4.484 -12.391 1 97.62 307 ASN A C 1
ATOM 2390 O O . ASN A 1 307 ? 17.141 4.727 -11.258 1 97.62 307 ASN A O 1
ATOM 2394 N N . ALA A 1 308 ? 18.25 3.533 -12.734 1 98.56 308 ALA A N 1
ATOM 2395 C CA . ALA A 1 308 ? 18.75 2.561 -11.766 1 98.56 308 ALA A CA 1
ATOM 2396 C C . ALA A 1 308 ? 20.219 2.24 -12.016 1 98.56 308 ALA A C 1
ATOM 2398 O O . ALA A 1 308 ? 20.734 2.475 -13.109 1 98.56 308 ALA A O 1
ATOM 2399 N N . LEU A 1 309 ? 20.859 1.836 -10.977 1 98.62 309 LEU A N 1
ATOM 2400 C CA . LEU A 1 309 ? 22.234 1.356 -11.039 1 98.62 309 LEU A CA 1
ATOM 2401 C C . LEU A 1 309 ? 22.297 -0.156 -10.852 1 98.62 309 LEU A C 1
ATOM 2403 O O . LEU A 1 309 ? 21.812 -0.677 -9.836 1 98.62 309 LEU A O 1
ATOM 2407 N N . VAL A 1 310 ? 22.797 -0.907 -11.797 1 98.38 310 VAL A N 1
ATOM 2408 C CA . VAL A 1 310 ? 23.094 -2.336 -11.742 1 98.38 310 VAL A CA 1
ATOM 2409 C C . VAL A 1 310 ? 24.578 -2.57 -11.977 1 98.38 310 VAL A C 1
ATOM 2411 O O . VAL A 1 310 ? 25.078 -2.395 -13.094 1 98.38 310 VAL A O 1
ATOM 2414 N N . GLY A 1 311 ? 25.266 -3.021 -10.906 1 96.19 311 GLY A N 1
ATOM 2415 C CA . GLY A 1 311 ? 26.719 -2.943 -11.008 1 96.19 311 GLY A CA 1
ATOM 2416 C C . GLY A 1 311 ? 27.219 -1.538 -11.266 1 96.19 311 GLY A C 1
ATOM 2417 O O . GLY A 1 311 ? 26.922 -0.613 -10.508 1 96.19 311 GLY A O 1
ATOM 2418 N N . SER A 1 312 ? 27.906 -1.337 -12.328 1 95.5 312 SER A N 1
ATOM 2419 C CA . SER A 1 312 ? 28.406 -0.02 -12.719 1 95.5 312 SER A CA 1
ATOM 2420 C C . SER A 1 312 ? 27.562 0.577 -13.836 1 95.5 312 SER A C 1
ATOM 2422 O O . SER A 1 312 ? 27.797 1.707 -14.266 1 95.5 312 SER A O 1
ATOM 2424 N N . GLN A 1 313 ? 26.531 -0.103 -14.242 1 96.56 313 GLN A N 1
ATOM 2425 C CA . GLN A 1 313 ? 25.766 0.304 -15.406 1 96.56 313 GLN A CA 1
ATOM 2426 C C . GLN A 1 313 ? 24.516 1.077 -15 1 96.56 313 GLN A C 1
ATOM 2428 O O . GLN A 1 313 ? 23.859 0.735 -14.008 1 96.56 313 GLN A O 1
ATOM 2433 N N . ARG A 1 314 ? 24.266 2.113 -15.836 1 96.81 314 ARG A N 1
ATOM 2434 C CA . ARG A 1 314 ? 23 2.834 -15.719 1 96.81 314 ARG A CA 1
ATOM 2435 C C . ARG A 1 314 ? 21.953 2.248 -16.656 1 96.81 314 ARG A C 1
ATOM 2437 O O . ARG A 1 314 ? 22.266 1.826 -17.766 1 96.81 314 ARG A O 1
ATOM 2444 N N . SER A 1 315 ? 20.797 2.164 -16.172 1 96.94 315 SER A N 1
ATOM 2445 C CA . SER A 1 315 ? 19.656 1.734 -16.984 1 96.94 315 SER A CA 1
ATOM 2446 C C . SER A 1 315 ? 18.422 2.562 -16.672 1 96.94 315 SER A C 1
ATOM 2448 O O . SER A 1 315 ? 18.156 2.889 -15.516 1 96.94 315 SER A O 1
ATOM 2450 N N . LEU A 1 316 ? 17.688 2.922 -17.719 1 97.06 316 LEU A N 1
ATOM 2451 C CA . LEU A 1 316 ? 16.359 3.457 -17.469 1 97.06 316 LEU A CA 1
ATOM 2452 C C . LEU A 1 316 ? 15.492 2.439 -16.734 1 97.06 316 LEU A C 1
ATOM 2454 O O . LEU A 1 316 ? 15.625 1.233 -16.953 1 97.06 316 LEU A O 1
ATOM 2458 N N . ILE A 1 317 ? 14.742 2.871 -15.789 1 96.62 317 ILE A N 1
ATOM 2459 C CA . ILE A 1 317 ? 13.812 2.037 -15.031 1 96.62 317 ILE A CA 1
ATOM 2460 C C . ILE A 1 317 ? 12.43 2.676 -15.023 1 96.62 317 ILE A C 1
ATOM 2462 O O . ILE A 1 317 ? 12.297 3.9 -14.945 1 96.62 317 ILE A O 1
ATOM 2466 N N . GLY A 1 318 ? 11.359 1.81 -15.141 1 95.19 318 GLY A N 1
ATOM 2467 C CA . GLY A 1 318 ? 10.016 2.379 -15.141 1 95.19 318 GLY A CA 1
ATOM 2468 C C . GLY A 1 318 ? 8.969 1.439 -14.586 1 95.19 318 GLY A C 1
ATOM 2469 O O . GLY A 1 318 ? 9.234 0.254 -14.375 1 95.19 318 GLY A O 1
ATOM 2470 N N . CYS A 1 319 ? 7.887 2 -14.234 1 94.06 319 CYS A N 1
ATOM 2471 C CA . CYS A 1 319 ? 6.676 1.328 -13.781 1 94.06 319 CYS A CA 1
ATOM 2472 C C . CYS A 1 319 ? 5.43 2.021 -14.32 1 94.06 319 CYS A C 1
ATOM 2474 O O . CYS A 1 319 ? 5.375 3.25 -14.375 1 94.06 319 CYS A O 1
ATOM 2476 N N . GLU A 1 320 ? 4.492 1.279 -14.75 1 91.31 320 GLU A N 1
ATOM 2477 C CA . GLU A 1 320 ? 3.27 1.841 -15.32 1 91.31 320 GLU A CA 1
ATOM 2478 C C . GLU A 1 320 ? 2.268 2.193 -14.227 1 91.31 320 GLU A C 1
ATOM 2480 O O . GLU A 1 320 ? 1.99 1.378 -13.344 1 91.31 320 GLU A O 1
ATOM 2485 N N . ASN A 1 321 ? 1.728 3.393 -14.352 1 90.19 321 ASN A N 1
ATOM 2486 C CA . ASN A 1 321 ? 0.659 3.766 -13.438 1 90.19 321 ASN A CA 1
ATOM 2487 C C . ASN A 1 321 ? -0.58 2.896 -13.633 1 90.19 321 ASN A C 1
ATOM 2489 O O . ASN A 1 321 ? -0.938 2.566 -14.766 1 90.19 321 ASN A O 1
ATOM 2493 N N . GLY A 1 322 ? -1.17 2.531 -12.578 1 89.62 322 GLY A N 1
ATOM 2494 C CA . GLY A 1 322 ? -2.416 1.788 -12.672 1 89.62 322 GLY A CA 1
ATOM 2495 C C . GLY A 1 322 ? -2.219 0.284 -12.648 1 89.62 322 GLY A C 1
ATOM 2496 O O . GLY A 1 322 ? -3.189 -0.475 -12.625 1 89.62 322 GLY A O 1
ATOM 2497 N N . CYS A 1 323 ? -0.973 -0.179 -12.664 1 92.94 323 CYS A N 1
ATOM 2498 C CA . CYS A 1 323 ? -0.659 -1.601 -12.578 1 92.94 323 CYS A CA 1
ATOM 2499 C C . CYS A 1 323 ? -0.058 -1.946 -11.219 1 92.94 323 CYS A C 1
ATOM 2501 O O . CYS A 1 323 ? 0.481 -1.075 -10.531 1 92.94 323 CYS A O 1
ATOM 2503 N N . ILE A 1 324 ? -0.294 -3.189 -10.805 1 96.25 324 ILE A N 1
ATOM 2504 C CA . ILE A 1 324 ? 0.42 -3.648 -9.617 1 96.25 324 ILE A CA 1
ATOM 2505 C C . ILE A 1 324 ? 1.912 -3.756 -9.922 1 96.25 324 ILE A C 1
ATOM 2507 O O . ILE A 1 324 ? 2.303 -4.332 -10.945 1 96.25 324 ILE A O 1
ATOM 2511 N N . ASP A 1 325 ? 2.723 -3.197 -9.141 1 97.06 325 ASP A N 1
ATOM 2512 C CA . ASP A 1 325 ? 4.164 -3.139 -9.352 1 97.06 325 ASP A CA 1
ATOM 2513 C C . ASP A 1 325 ? 4.852 -4.395 -8.828 1 97.06 325 ASP A C 1
ATOM 2515 O O . ASP A 1 325 ? 5.797 -4.309 -8.039 1 97.06 325 ASP A O 1
ATOM 2519 N N . TYR A 1 326 ? 4.523 -5.535 -9.43 1 98.31 326 TYR A N 1
ATOM 2520 C CA . TYR A 1 326 ? 5.254 -6.75 -9.094 1 98.31 326 TYR A CA 1
ATOM 2521 C C . TYR A 1 326 ? 6.727 -6.617 -9.453 1 98.31 326 TYR A C 1
ATOM 2523 O O . TYR A 1 326 ? 7.602 -7.047 -8.695 1 98.31 326 TYR A O 1
ATOM 2531 N N . TYR A 1 327 ? 6.918 -6.043 -10.641 1 98.62 327 TYR A N 1
ATOM 2532 C CA . TYR A 1 327 ? 8.266 -5.801 -11.141 1 98.62 327 TYR A CA 1
ATOM 2533 C C . TYR A 1 327 ? 8.406 -4.387 -11.688 1 98.62 327 TYR A C 1
ATOM 2535 O O . TYR A 1 327 ? 7.434 -3.812 -12.188 1 98.62 327 TYR A O 1
ATOM 2543 N N . PHE A 1 328 ? 9.586 -3.824 -11.5 1 98.56 328 PHE A N 1
ATOM 2544 C CA . PHE A 1 328 ? 10.023 -2.713 -12.336 1 98.56 328 PHE A CA 1
ATOM 2545 C C . PHE A 1 328 ? 10.719 -3.221 -13.594 1 98.56 328 PHE A C 1
ATOM 2547 O O . PHE A 1 328 ? 11.219 -4.348 -13.625 1 98.56 328 PHE A O 1
ATOM 2554 N N . VAL A 1 329 ? 10.727 -2.402 -14.578 1 98.62 329 VAL A N 1
ATOM 2555 C CA . VAL A 1 329 ? 11.242 -2.855 -15.859 1 98.62 329 VAL A CA 1
ATOM 2556 C C . VAL A 1 329 ? 12.469 -2.027 -16.25 1 98.62 329 VAL A C 1
ATOM 2558 O O . VAL A 1 329 ? 12.43 -0.796 -16.203 1 98.62 329 VAL A O 1
ATOM 2561 N N . LEU A 1 330 ? 13.508 -2.666 -16.531 1 98.69 330 LEU A N 1
ATOM 2562 C CA . LEU A 1 330 ? 14.742 -2.039 -17 1 98.69 330 LEU A CA 1
ATOM 2563 C C . LEU A 1 330 ? 14.852 -2.115 -18.516 1 98.69 330 LEU A C 1
ATOM 2565 O O . LEU A 1 330 ? 14.312 -3.033 -19.141 1 98.69 330 LEU A O 1
ATOM 2569 N N . GLU A 1 331 ? 15.578 -1.233 -19.062 1 97.81 331 GLU A N 1
ATOM 2570 C CA . GLU A 1 331 ? 15.641 -1.067 -20.516 1 97.81 331 GLU A CA 1
ATOM 2571 C C . GLU A 1 331 ? 16.453 -2.178 -21.156 1 97.81 331 GLU A C 1
ATOM 2573 O O . GLU A 1 331 ? 16.391 -2.385 -22.375 1 97.81 331 GLU A O 1
ATOM 2578 N N . ARG A 1 332 ? 17.25 -2.939 -20.438 1 97.81 332 ARG A N 1
ATOM 2579 C CA . ARG A 1 332 ? 18.094 -4.023 -20.938 1 97.81 332 ARG A CA 1
ATOM 2580 C C . ARG A 1 332 ? 18.156 -5.176 -19.938 1 97.81 332 ARG A C 1
ATOM 2582 O O . ARG A 1 332 ? 17.812 -5.008 -18.766 1 97.81 332 ARG A O 1
ATOM 2589 N N . PRO A 1 333 ? 18.516 -6.359 -20.406 1 98.19 333 PRO A N 1
ATOM 2590 C CA . PRO A 1 333 ? 18.625 -7.516 -19.516 1 98.19 333 PRO A CA 1
ATOM 2591 C C . PRO A 1 333 ? 19.859 -7.441 -18.609 1 98.19 333 PRO A C 1
ATOM 2593 O O . PRO A 1 333 ? 20.844 -6.809 -18.969 1 98.19 333 PRO A O 1
ATOM 2596 N N . PHE A 1 334 ? 19.766 -8.031 -17.484 1 98.5 334 PHE A N 1
ATOM 2597 C CA . PHE A 1 334 ? 20.859 -8.219 -16.547 1 98.5 334 PHE A CA 1
ATOM 2598 C C . PHE A 1 334 ? 20.812 -9.609 -15.914 1 98.5 334 PHE A C 1
ATOM 2600 O O . PHE A 1 334 ? 19.766 -10.281 -15.977 1 98.5 334 PHE A O 1
ATOM 2607 N N . LYS A 1 335 ? 21.891 -10.062 -15.391 1 97.62 335 LYS A N 1
ATOM 2608 C CA . LYS A 1 335 ? 21.953 -11.383 -14.758 1 97.62 335 LYS A CA 1
ATOM 2609 C C . LYS A 1 335 ? 21.047 -11.438 -13.531 1 97.62 335 LYS A C 1
ATOM 2611 O O . LYS A 1 335 ? 21.078 -10.539 -12.688 1 97.62 335 LYS A O 1
ATOM 2616 N N . ALA A 1 336 ? 20.203 -12.508 -13.43 1 98.19 336 ALA A N 1
ATOM 2617 C CA . ALA A 1 336 ? 19.344 -12.695 -12.266 1 98.19 336 ALA A CA 1
ATOM 2618 C C . ALA A 1 336 ? 20.156 -12.703 -10.977 1 98.19 336 ALA A C 1
ATOM 2620 O O . ALA A 1 336 ? 21.25 -13.258 -10.93 1 98.19 336 ALA A O 1
ATOM 2621 N N . GLY A 1 337 ? 19.625 -12.07 -9.93 1 97.81 337 GLY A N 1
ATOM 2622 C CA . GLY A 1 337 ? 20.281 -12.047 -8.633 1 97.81 337 GLY A CA 1
ATOM 2623 C C . GLY A 1 337 ? 21.062 -10.766 -8.383 1 97.81 337 GLY A C 1
ATOM 2624 O O . GLY A 1 337 ? 21.406 -10.453 -7.238 1 97.81 337 GLY A O 1
ATOM 2625 N N . MET A 1 338 ? 21.344 -10 -9.422 1 98.25 338 MET A N 1
ATOM 2626 C CA . MET A 1 338 ? 22.094 -8.766 -9.25 1 98.25 338 MET A CA 1
ATOM 2627 C C . MET A 1 338 ? 21.266 -7.715 -8.516 1 98.25 338 MET A C 1
ATOM 2629 O O . MET A 1 338 ? 20.078 -7.562 -8.781 1 98.25 338 MET A O 1
ATOM 2633 N N . PRO A 1 339 ? 21.953 -7.035 -7.559 1 98.56 339 PRO A N 1
ATOM 2634 C CA . PRO A 1 339 ? 21.219 -5.945 -6.902 1 98.56 339 PRO A CA 1
ATOM 2635 C C . PRO A 1 339 ? 20.969 -4.758 -7.832 1 98.56 339 PRO A C 1
ATOM 2637 O O . PRO A 1 339 ? 21.797 -4.469 -8.703 1 98.56 339 PRO A O 1
ATOM 2640 N N . VAL A 1 340 ? 19.859 -4.141 -7.715 1 98.81 340 VAL A N 1
ATOM 2641 C CA . VAL A 1 340 ? 19.469 -2.92 -8.406 1 98.81 340 VAL A CA 1
ATOM 2642 C C . VAL A 1 340 ? 19.25 -1.795 -7.398 1 98.81 340 VAL A C 1
ATOM 2644 O O . VAL A 1 340 ? 18.469 -1.935 -6.461 1 98.81 340 VAL A O 1
ATOM 2647 N N . VAL A 1 341 ? 19.969 -0.704 -7.535 1 98.81 341 VAL A N 1
ATOM 2648 C CA . VAL A 1 341 ? 19.859 0.415 -6.602 1 98.81 341 VAL A CA 1
ATOM 2649 C C . VAL A 1 341 ? 19.312 1.64 -7.328 1 98.81 341 VAL A C 1
ATOM 2651 O O . VAL A 1 341 ? 19.797 1.995 -8.406 1 98.81 341 VAL A O 1
ATOM 2654 N N . THR A 1 342 ? 18.297 2.23 -6.812 1 98.38 342 THR A N 1
ATOM 2655 C CA . THR A 1 342 ? 17.703 3.457 -7.348 1 98.38 342 THR A CA 1
ATOM 2656 C C . THR A 1 342 ? 17.531 4.492 -6.242 1 98.38 342 THR A C 1
ATOM 2658 O O . THR A 1 342 ? 17.734 4.195 -5.062 1 98.38 342 THR A O 1
ATOM 2661 N N . CYS A 1 343 ? 17.297 5.703 -6.578 1 98.38 343 CYS A N 1
ATOM 2662 C CA . CYS A 1 343 ? 16.984 6.801 -5.668 1 98.38 343 CYS A CA 1
ATOM 2663 C C . CYS A 1 343 ? 15.977 7.758 -6.289 1 98.38 343 CYS A C 1
ATOM 2665 O O . CYS A 1 343 ? 16.266 8.391 -7.305 1 98.38 343 CYS A O 1
ATOM 2667 N N . PHE A 1 344 ? 14.828 7.777 -5.766 1 97.69 344 PHE A N 1
ATOM 2668 C CA . PHE A 1 344 ? 13.742 8.609 -6.281 1 97.69 344 PHE A CA 1
ATOM 2669 C C . PHE A 1 344 ? 12.867 9.117 -5.145 1 97.69 344 PHE A C 1
ATOM 2671 O O . PHE A 1 344 ? 13.117 8.82 -3.975 1 97.69 344 PHE A O 1
ATOM 2678 N N . ARG A 1 345 ? 11.938 10.023 -5.418 1 96.5 345 ARG A N 1
ATOM 2679 C CA . ARG A 1 345 ? 11.07 10.602 -4.402 1 96.5 345 ARG A CA 1
ATOM 2680 C C . ARG A 1 345 ? 10.117 9.555 -3.826 1 96.5 345 ARG A C 1
ATOM 2682 O O . ARG A 1 345 ? 9.359 8.922 -4.562 1 96.5 345 ARG A O 1
ATOM 2689 N N . SER A 1 346 ? 10.125 9.445 -2.539 1 97.81 346 SER A N 1
ATOM 2690 C CA . SER A 1 346 ? 9.391 8.359 -1.896 1 97.81 346 SER A CA 1
ATOM 2691 C C . SER A 1 346 ? 8.117 8.867 -1.229 1 97.81 346 SER A C 1
ATOM 2693 O O . SER A 1 346 ? 8.023 10.047 -0.873 1 97.81 346 SER A O 1
ATOM 2695 N N . GLN A 1 347 ? 7.074 8.18 -1.149 1 98.31 347 GLN A N 1
ATOM 2696 C CA . GLN A 1 347 ? 5.961 8.102 -0.207 1 98.31 347 GLN A CA 1
ATOM 2697 C C . GLN A 1 347 ? 5.754 6.664 0.271 1 98.31 347 GLN A C 1
ATOM 2699 O O . GLN A 1 347 ? 4.805 5.996 -0.146 1 98.31 347 GLN A O 1
ATOM 2704 N N . ILE A 1 348 ? 6.672 6.309 1.213 1 98.69 348 ILE A N 1
ATOM 2705 C CA . ILE A 1 348 ? 6.812 4.891 1.528 1 98.69 348 ILE A CA 1
ATOM 2706 C C . ILE A 1 348 ? 5.504 4.359 2.113 1 98.69 348 ILE A C 1
ATOM 2708 O O . ILE A 1 348 ? 5.145 3.201 1.896 1 98.69 348 ILE A O 1
ATOM 2712 N N . PHE A 1 349 ? 4.727 5.215 2.809 1 98.38 349 PHE A N 1
ATOM 2713 C CA . PHE A 1 349 ? 3.562 4.754 3.559 1 98.38 349 PHE A CA 1
ATOM 2714 C C . PHE A 1 349 ? 2.484 4.234 2.617 1 98.38 349 PHE A C 1
ATOM 2716 O O . PHE A 1 349 ? 1.567 3.529 3.045 1 98.38 349 PHE A O 1
ATOM 2723 N N . VAL A 1 350 ? 2.545 4.57 1.251 1 97.62 350 VAL A N 1
ATOM 2724 C CA . VAL A 1 350 ? 1.522 4.09 0.328 1 97.62 350 VAL A CA 1
ATOM 2725 C C . VAL A 1 350 ? 2.059 2.898 -0.464 1 97.62 350 VAL A C 1
ATOM 2727 O O . VAL A 1 350 ? 1.466 2.494 -1.468 1 97.62 350 VAL A O 1
ATOM 2730 N N . THR A 1 351 ? 3.199 2.354 -0.116 1 97.94 351 THR A N 1
ATOM 2731 C CA . THR A 1 351 ? 3.797 1.196 -0.773 1 97.94 351 THR A CA 1
ATOM 2732 C C . THR A 1 351 ? 3.674 -0.047 0.103 1 97.94 351 THR A C 1
ATOM 2734 O O . THR A 1 351 ? 3.021 -0.015 1.147 1 97.94 351 THR A O 1
ATOM 2737 N N . ARG A 1 352 ? 4.207 -1.151 -0.323 1 96.88 352 ARG A N 1
ATOM 2738 C CA . ARG A 1 352 ? 4.203 -2.379 0.466 1 96.88 352 ARG A CA 1
ATOM 2739 C C . ARG A 1 352 ? 5.625 -2.871 0.722 1 96.88 352 ARG A C 1
ATOM 2741 O O . ARG A 1 352 ? 5.832 -4.047 1.019 1 96.88 352 ARG A O 1
ATOM 2748 N N . SER A 1 353 ? 6.617 -1.966 0.612 1 98.12 353 SER A N 1
ATOM 2749 C CA . SER A 1 353 ? 8.031 -2.295 0.767 1 98.12 353 SER A CA 1
ATOM 2750 C C . SER A 1 353 ? 8.414 -2.4 2.238 1 98.12 353 SER A C 1
ATOM 2752 O O . SER A 1 353 ? 7.668 -1.962 3.115 1 98.12 353 SER A O 1
ATOM 2754 N N . ARG A 1 354 ? 9.531 -2.992 2.471 1 98.19 354 ARG A N 1
ATOM 2755 C CA . ARG A 1 354 ? 10.195 -2.885 3.77 1 98.19 354 ARG A CA 1
ATOM 2756 C C . ARG A 1 354 ? 11.047 -1.625 3.85 1 98.19 354 ARG A C 1
ATOM 2758 O O . ARG A 1 354 ? 11.375 -1.024 2.822 1 98.19 354 ARG A O 1
ATOM 2765 N N . VAL A 1 355 ? 11.273 -1.245 5.051 1 98.81 355 VAL A N 1
ATOM 2766 C CA . VAL A 1 355 ? 12.195 -0.15 5.336 1 98.81 355 VAL A CA 1
ATOM 2767 C C . VAL A 1 355 ? 13.344 -0.656 6.199 1 98.81 355 VAL A C 1
ATOM 2769 O O . VAL A 1 355 ? 13.125 -1.126 7.32 1 98.81 355 VAL A O 1
ATOM 2772 N N . SER A 1 356 ? 14.539 -0.61 5.699 1 98.81 356 SER A N 1
ATOM 2773 C CA . SER A 1 356 ? 15.711 -0.963 6.484 1 98.81 356 SER A CA 1
ATOM 2774 C C . SER A 1 356 ? 16.516 0.276 6.855 1 98.81 356 SER A C 1
ATOM 2776 O O . SER A 1 356 ? 16.719 1.169 6.027 1 98.81 356 SER A O 1
ATOM 2778 N N . VAL A 1 357 ? 16.922 0.331 8.086 1 98.81 357 VAL A N 1
ATOM 2779 C CA . VAL A 1 357 ? 17.719 1.459 8.562 1 98.81 357 VAL A CA 1
ATOM 2780 C C . VAL A 1 357 ? 19.172 1.019 8.773 1 98.81 357 VAL A C 1
ATOM 2782 O O . VAL A 1 357 ? 19.422 0.021 9.453 1 98.81 357 VAL A O 1
ATOM 2785 N N . ILE A 1 358 ? 20.047 1.731 8.156 1 98.69 358 ILE A N 1
ATOM 2786 C CA . ILE A 1 358 ? 21.484 1.5 8.336 1 98.69 358 ILE A CA 1
ATOM 2787 C C . ILE A 1 358 ? 22.078 2.609 9.195 1 98.69 358 ILE A C 1
ATOM 2789 O O . ILE A 1 358 ? 21.766 3.785 9.016 1 98.69 358 ILE A O 1
ATOM 2793 N N . GLU A 1 359 ? 22.953 2.229 10.125 1 98.5 359 GLU A N 1
ATOM 2794 C CA . GLU A 1 359 ? 23.719 3.158 10.945 1 98.5 359 GLU A CA 1
ATOM 2795 C C . GLU A 1 359 ? 25.219 2.924 10.789 1 98.5 359 GLU A C 1
ATOM 2797 O O . GLU A 1 359 ? 25.656 1.862 10.328 1 98.5 359 GLU A O 1
ATOM 2802 N N . GLY A 1 360 ? 25.984 3.883 11.102 1 98.19 360 GLY A N 1
ATOM 2803 C CA . GLY A 1 360 ? 27.438 3.742 11.164 1 98.19 360 GLY A CA 1
ATOM 2804 C C . GLY A 1 360 ? 28.109 3.922 9.812 1 98.19 360 GLY A C 1
ATOM 2805 O O . GLY A 1 360 ? 29.312 3.725 9.688 1 98.19 360 GLY A O 1
ATOM 2806 N N . LEU A 1 361 ? 27.359 4.352 8.859 1 97.69 361 LEU A N 1
ATOM 2807 C CA . LEU A 1 361 ? 27.922 4.5 7.523 1 97.69 361 LEU A CA 1
ATOM 2808 C C . LEU A 1 361 ? 29.031 5.551 7.512 1 97.69 361 LEU A C 1
ATOM 2810 O O . LEU A 1 361 ? 30.078 5.348 6.898 1 97.69 361 LEU A O 1
ATOM 2814 N N . SER A 1 362 ? 28.875 6.68 8.117 1 95.56 362 SER A N 1
ATOM 2815 C CA . SER A 1 362 ? 29.844 7.781 8.133 1 95.56 362 SER A CA 1
ATOM 2816 C C . SER A 1 362 ? 31.109 7.395 8.875 1 95.56 362 SER A C 1
ATOM 2818 O O . SER A 1 362 ? 32.156 8.039 8.711 1 95.56 362 SER A O 1
ATOM 2820 N N . LYS A 1 363 ? 31.031 6.375 9.688 1 95.81 363 LYS A N 1
ATOM 2821 C CA . LYS A 1 363 ? 32.188 5.93 10.469 1 95.81 363 LYS A CA 1
ATOM 2822 C C . LYS A 1 363 ? 32.875 4.734 9.805 1 95.81 363 LYS A C 1
ATOM 2824 O O . LYS A 1 363 ? 33.812 4.172 10.359 1 95.81 363 LYS A O 1
ATOM 2829 N N . GLY A 1 364 ? 32.312 4.309 8.727 1 95.81 364 GLY A N 1
ATOM 2830 C CA . GLY A 1 364 ? 32.875 3.197 7.996 1 95.81 364 GLY A CA 1
ATOM 2831 C C . GLY A 1 364 ? 32.531 1.845 8.594 1 95.81 364 GLY A C 1
ATOM 2832 O O . GLY A 1 364 ? 33.219 0.847 8.305 1 95.81 364 GLY A O 1
ATOM 2833 N N . LYS A 1 365 ? 31.578 1.844 9.477 1 97.19 365 LYS A N 1
ATOM 2834 C CA . LYS A 1 365 ? 31.125 0.604 10.109 1 97.19 365 LYS A CA 1
ATOM 2835 C C . LYS A 1 365 ? 29.625 0.438 10 1 97.19 365 LYS A C 1
ATOM 2837 O O . LYS A 1 365 ? 28.922 0.378 11.016 1 97.19 365 LYS A O 1
ATOM 2842 N N . PRO A 1 366 ? 29.172 0.285 8.773 1 97.94 366 PRO A N 1
ATOM 2843 C CA . PRO A 1 366 ? 27.719 0.204 8.594 1 97.94 366 PRO A CA 1
ATOM 2844 C C . PRO A 1 366 ? 27.125 -1.063 9.203 1 97.94 366 PRO A C 1
ATOM 2846 O O . PRO A 1 366 ? 27.734 -2.133 9.133 1 97.94 366 PRO A O 1
ATOM 2849 N N . GLN A 1 367 ? 26 -0.939 9.82 1 98.38 367 GLN A N 1
ATOM 2850 C CA . GLN A 1 367 ? 25.219 -2.047 10.344 1 98.38 367 GLN A CA 1
ATOM 2851 C C . GLN A 1 367 ? 23.719 -1.826 10.086 1 98.38 367 GLN A C 1
ATOM 2853 O O . GLN A 1 367 ? 23.25 -0.688 10.07 1 98.38 367 GLN A O 1
ATOM 2858 N N . VAL A 1 368 ? 23.031 -2.893 9.875 1 98.38 368 VAL A N 1
ATOM 2859 C CA . VAL A 1 368 ? 21.578 -2.812 9.766 1 98.38 368 VAL A CA 1
ATOM 2860 C C . VAL A 1 368 ? 20.953 -2.67 11.156 1 98.38 368 VAL A C 1
ATOM 2862 O O . VAL A 1 368 ? 20.969 -3.617 11.945 1 98.38 368 VAL A O 1
ATOM 2865 N N . ALA A 1 369 ? 20.422 -1.542 11.43 1 98.06 369 ALA A N 1
ATOM 2866 C CA . ALA A 1 369 ? 19.922 -1.225 12.758 1 98.06 369 ALA A CA 1
ATOM 2867 C C . ALA A 1 369 ? 18.531 -1.809 12.969 1 98.06 369 ALA A C 1
ATOM 2869 O O . ALA A 1 369 ? 18.125 -2.068 14.109 1 98.06 369 ALA A O 1
ATOM 2870 N N . GLY A 1 370 ? 17.797 -1.987 11.922 1 97.69 370 GLY A N 1
ATOM 2871 C CA . GLY A 1 370 ? 16.469 -2.551 12.016 1 97.69 370 GLY A CA 1
ATOM 2872 C C . GLY A 1 370 ? 15.727 -2.572 10.688 1 97.69 370 GLY A C 1
ATOM 2873 O O . GLY A 1 370 ? 16.125 -1.892 9.742 1 97.69 370 GLY A O 1
ATOM 2874 N N . THR A 1 371 ? 14.727 -3.443 10.547 1 98.19 371 THR A N 1
ATOM 2875 C CA . THR A 1 371 ? 13.836 -3.553 9.398 1 98.19 371 THR A CA 1
ATOM 2876 C C . THR A 1 371 ? 12.383 -3.373 9.82 1 98.19 371 THR A C 1
ATOM 2878 O O . THR A 1 371 ? 11.969 -3.875 10.875 1 98.19 371 THR A O 1
ATOM 2881 N N . PHE A 1 372 ? 11.656 -2.625 9.031 1 98 372 PHE A N 1
ATOM 2882 C CA . PHE A 1 372 ? 10.305 -2.215 9.375 1 98 372 PHE A CA 1
ATOM 2883 C C . PHE A 1 372 ? 9.367 -2.354 8.18 1 98 372 PHE A C 1
ATOM 2885 O O . PHE A 1 372 ? 9.828 -2.479 7.043 1 98 372 PHE A O 1
ATOM 2892 N N . THR A 1 373 ? 8.062 -2.426 8.469 1 96.94 373 THR A N 1
ATOM 2893 C CA . THR A 1 373 ? 7.07 -2.326 7.406 1 96.94 373 THR A CA 1
ATOM 2894 C C . THR A 1 373 ? 6.953 -0.886 6.914 1 96.94 373 THR A C 1
ATOM 2896 O O . THR A 1 373 ? 7.508 0.032 7.52 1 96.94 373 THR A O 1
ATOM 2899 N N . ALA A 1 374 ? 6.246 -0.692 5.848 1 97.81 374 ALA A N 1
ATOM 2900 C CA . ALA A 1 374 ? 6.008 0.629 5.273 1 97.81 374 ALA A CA 1
ATOM 2901 C C . ALA A 1 374 ? 5.137 1.479 6.191 1 97.81 374 ALA A C 1
ATOM 2903 O O . ALA A 1 374 ? 5.023 2.693 6 1 97.81 374 ALA A O 1
ATOM 2904 N N . GLN A 1 375 ? 4.559 0.832 7.27 1 96.44 375 GLN A N 1
ATOM 2905 C CA . GLN A 1 375 ? 3.691 1.539 8.203 1 96.44 375 GLN A CA 1
ATOM 2906 C C . GLN A 1 375 ? 4.387 1.754 9.547 1 96.44 375 GLN A C 1
ATOM 2908 O O . GLN A 1 375 ? 3.775 2.238 10.5 1 96.44 375 GLN A O 1
ATOM 2913 N N . GLY A 1 376 ? 5.637 1.338 9.664 1 96.44 376 GLY A N 1
ATOM 2914 C CA . GLY A 1 376 ? 6.438 1.717 10.82 1 96.44 376 GLY A CA 1
ATOM 2915 C C . GLY A 1 376 ? 6.566 0.608 11.852 1 96.44 376 GLY A C 1
ATOM 2916 O O . GLY A 1 376 ? 7.203 0.789 12.891 1 96.44 376 GLY A O 1
ATOM 2917 N N . GLU A 1 377 ? 6.047 -0.566 11.57 1 94.25 377 GLU A N 1
ATOM 2918 C CA . GLU A 1 377 ? 6.141 -1.68 12.508 1 94.25 377 GLU A CA 1
ATOM 2919 C C . GLU A 1 377 ? 7.434 -2.465 12.305 1 94.25 377 GLU A C 1
ATOM 2921 O O . GLU A 1 377 ? 7.801 -2.783 11.172 1 94.25 377 GLU A O 1
ATOM 2926 N N . ARG A 1 378 ? 8.102 -2.775 13.375 1 94.62 378 ARG A N 1
ATOM 2927 C CA . ARG A 1 378 ? 9.344 -3.539 13.289 1 94.62 378 ARG A CA 1
ATOM 2928 C C . ARG A 1 378 ? 9.078 -4.969 12.836 1 94.62 378 ARG A C 1
ATOM 2930 O O . ARG A 1 378 ? 8.109 -5.594 13.266 1 94.62 378 ARG A O 1
ATOM 2937 N N . VAL A 1 379 ? 9.914 -5.41 11.93 1 90.75 379 VAL A N 1
ATOM 2938 C CA . VAL A 1 379 ? 9.844 -6.781 11.438 1 90.75 379 VAL A CA 1
ATOM 2939 C C . VAL A 1 379 ? 10.812 -7.668 12.211 1 90.75 379 VAL A C 1
ATOM 2941 O O . VAL A 1 379 ? 11.977 -7.301 12.406 1 90.75 379 VAL A O 1
ATOM 2944 N N . CYS A 1 380 ? 10.445 -8.727 12.82 1 75 380 CYS A N 1
ATOM 2945 C CA . CYS A 1 380 ? 11.289 -9.641 13.578 1 75 380 CYS A CA 1
ATOM 2946 C C . CYS A 1 380 ? 11.734 -10.82 12.719 1 75 380 CYS A C 1
ATOM 2948 O O . CYS A 1 380 ? 11.039 -11.195 11.766 1 75 380 CYS A O 1
ATOM 2950 N N . MET B 1 1 ? -19.172 -1.109 -8.547 1 91.19 1 MET B N 1
ATOM 2951 C CA . MET B 1 1 ? -19.172 -2.295 -9.391 1 91.19 1 MET B CA 1
ATOM 2952 C C . MET B 1 1 ? -20.094 -3.369 -8.828 1 91.19 1 MET B C 1
ATOM 2954 O O . MET B 1 1 ? -21.156 -3.645 -9.398 1 91.19 1 MET B O 1
ATOM 2958 N N . PHE B 1 2 ? -20.016 -3.871 -7.605 1 97.25 2 PHE B N 1
ATOM 2959 C CA . PHE B 1 2 ? -20.75 -5 -7.039 1 97.25 2 PHE B CA 1
ATOM 2960 C C . PHE B 1 2 ? -21.75 -4.527 -5.992 1 97.25 2 PHE B C 1
ATOM 2962 O O . PHE B 1 2 ? -22.391 -5.34 -5.324 1 97.25 2 PHE B O 1
ATOM 2969 N N . LEU B 1 3 ? -21.953 -3.199 -5.867 1 97.75 3 LEU B N 1
ATOM 2970 C CA . LEU B 1 3 ? -22.781 -2.656 -4.797 1 97.75 3 LEU B CA 1
ATOM 2971 C C . LEU B 1 3 ? -24.219 -3.123 -4.945 1 97.75 3 LEU B C 1
ATOM 2973 O O . LEU B 1 3 ? -24.844 -3.564 -3.975 1 97.75 3 LEU B O 1
ATOM 2977 N N . GLU B 1 4 ? -24.797 -3.084 -6.172 1 97.25 4 GLU B N 1
ATOM 2978 C CA . GLU B 1 4 ? -26.172 -3.498 -6.383 1 97.25 4 GLU B CA 1
ATOM 2979 C C . GLU B 1 4 ? -26.344 -4.988 -6.109 1 97.25 4 GLU B C 1
ATOM 2981 O O . GLU B 1 4 ? -27.375 -5.406 -5.562 1 97.25 4 GLU B O 1
ATOM 2986 N N . LYS B 1 5 ? -25.391 -5.738 -6.527 1 98 5 LYS B N 1
ATOM 2987 C CA . LYS B 1 5 ? -25.406 -7.168 -6.227 1 98 5 LYS B CA 1
ATOM 2988 C C . LYS B 1 5 ? -25.391 -7.41 -4.719 1 98 5 LYS B C 1
ATOM 2990 O O . LYS B 1 5 ? -26.109 -8.281 -4.223 1 98 5 LYS B O 1
ATOM 2995 N N . MET B 1 6 ? -24.578 -6.699 -3.955 1 98.06 6 MET B N 1
ATOM 2996 C CA . MET B 1 6 ? -24.5 -6.832 -2.502 1 98.06 6 MET B CA 1
ATOM 2997 C C . MET B 1 6 ? -25.828 -6.438 -1.852 1 98.06 6 MET B C 1
ATOM 2999 O O . MET B 1 6 ? -26.297 -7.117 -0.94 1 98.06 6 MET B O 1
ATOM 3003 N N . ILE B 1 7 ? -26.391 -5.312 -2.299 1 97.81 7 ILE B N 1
ATOM 3004 C CA . ILE B 1 7 ? -27.672 -4.867 -1.771 1 97.81 7 ILE B CA 1
ATOM 3005 C C . ILE B 1 7 ? -28.719 -5.965 -1.954 1 97.81 7 ILE B C 1
ATOM 3007 O O . ILE B 1 7 ? -29.547 -6.207 -1.065 1 97.81 7 ILE B O 1
ATOM 3011 N N . ASN B 1 8 ? -28.656 -6.676 -3.035 1 97.81 8 ASN B N 1
ATOM 3012 C CA . ASN B 1 8 ? -29.625 -7.711 -3.367 1 97.81 8 ASN B CA 1
ATOM 3013 C C . ASN B 1 8 ? -29.359 -9 -2.59 1 97.81 8 ASN B C 1
ATOM 3015 O O . ASN B 1 8 ? -30.297 -9.641 -2.109 1 97.81 8 ASN B O 1
ATOM 3019 N N . GLN B 1 9 ? -28.094 -9.406 -2.461 1 98.25 9 GLN B N 1
ATOM 3020 C CA . GLN B 1 9 ? -27.797 -10.773 -2.037 1 98.25 9 GLN B CA 1
ATOM 3021 C C . GLN B 1 9 ? -27.25 -10.805 -0.618 1 98.25 9 GLN B C 1
ATOM 3023 O O . GLN B 1 9 ? -27.234 -11.852 0.032 1 98.25 9 GLN B O 1
ATOM 3028 N N . ASN B 1 10 ? -26.734 -9.711 -0.163 1 98.38 10 ASN B N 1
ATOM 3029 C CA . ASN B 1 10 ? -26.125 -9.695 1.157 1 98.38 10 ASN B CA 1
ATOM 3030 C C . ASN B 1 10 ? -26.375 -8.375 1.88 1 98.38 10 ASN B C 1
ATOM 3032 O O . ASN B 1 10 ? -25.438 -7.723 2.338 1 98.38 10 ASN B O 1
ATOM 3036 N N . PRO B 1 11 ? -27.656 -7.91 1.967 1 97.38 11 PRO B N 1
ATOM 3037 C CA . PRO B 1 11 ? -27.969 -6.668 2.68 1 97.38 11 PRO B CA 1
ATOM 3038 C C . PRO B 1 11 ? -27.578 -6.719 4.156 1 97.38 11 PRO B C 1
ATOM 3040 O O . PRO B 1 11 ? -27.344 -5.68 4.77 1 97.38 11 PRO B O 1
ATOM 3043 N N . GLU B 1 12 ? -27.5 -7.965 4.715 1 98.12 12 GLU B N 1
ATOM 3044 C CA . GLU B 1 12 ? -27.141 -8.133 6.125 1 98.12 12 GLU B CA 1
ATOM 3045 C C . GLU B 1 12 ? -25.734 -7.633 6.398 1 98.12 12 GLU B C 1
ATOM 3047 O O . GLU B 1 12 ? -25.438 -7.125 7.484 1 98.12 12 GLU B O 1
ATOM 3052 N N . LEU B 1 13 ? -24.797 -7.852 5.43 1 98.69 13 LEU B N 1
ATOM 3053 C CA . LEU B 1 13 ? -23.438 -7.352 5.609 1 98.69 13 LEU B CA 1
ATOM 3054 C C . LEU B 1 13 ? -23.438 -5.832 5.691 1 98.69 13 LEU B C 1
ATOM 3056 O O . LEU B 1 13 ? -22.719 -5.254 6.512 1 98.69 13 LEU B O 1
ATOM 3060 N N . ILE B 1 14 ? -24.219 -5.16 4.867 1 98.5 14 ILE B N 1
ATOM 3061 C CA . ILE B 1 14 ? -24.312 -3.703 4.871 1 98.5 14 ILE B CA 1
ATOM 3062 C C . ILE B 1 14 ? -24.797 -3.223 6.238 1 98.5 14 ILE B C 1
ATOM 3064 O O . ILE B 1 14 ? -24.219 -2.311 6.828 1 98.5 14 ILE B O 1
ATOM 3068 N N . GLU B 1 15 ? -25.844 -3.889 6.742 1 98.12 15 GLU B N 1
ATOM 3069 C CA . GLU B 1 15 ? -26.406 -3.512 8.031 1 98.12 15 GLU B CA 1
ATOM 3070 C C . GLU B 1 15 ? -25.406 -3.742 9.164 1 98.12 15 GLU B C 1
ATOM 3072 O O . GLU B 1 15 ? -25.266 -2.904 10.055 1 98.12 15 GLU B O 1
ATOM 3077 N N . ALA B 1 16 ? -24.734 -4.875 9.094 1 98.69 16 ALA B N 1
ATOM 3078 C CA . ALA B 1 16 ? -23.75 -5.211 10.125 1 98.69 16 ALA B CA 1
ATOM 3079 C C . ALA B 1 16 ? -22.609 -4.203 10.141 1 98.69 16 ALA B C 1
ATOM 3081 O O . ALA B 1 16 ? -22.172 -3.771 11.211 1 98.69 16 ALA B O 1
ATOM 3082 N N . VAL B 1 17 ? -22.156 -3.879 9.016 1 98.5 17 VAL B N 1
ATOM 3083 C CA . VAL B 1 17 ? -21.016 -2.975 8.898 1 98.5 17 VAL B CA 1
ATOM 3084 C C . VAL B 1 17 ? -21.391 -1.594 9.43 1 98.5 17 VAL B C 1
ATOM 3086 O O . VAL B 1 17 ? -20.609 -0.958 10.141 1 98.5 17 VAL B O 1
ATOM 3089 N N . ARG B 1 18 ? -22.578 -1.105 9.086 1 98.12 18 ARG B N 1
ATOM 3090 C CA . ARG B 1 18 ? -23.062 0.165 9.609 1 98.12 18 ARG B CA 1
ATOM 3091 C C . ARG B 1 18 ? -23.172 0.122 11.133 1 98.12 18 ARG B C 1
ATOM 3093 O O . ARG B 1 18 ? -22.797 1.077 11.812 1 98.12 18 ARG B O 1
ATOM 3100 N N . PHE B 1 19 ? -23.734 -1.01 11.617 1 98.19 19 PHE B N 1
ATOM 3101 C CA . PHE B 1 19 ? -23.891 -1.192 13.055 1 98.19 19 PHE B CA 1
ATOM 3102 C C . PHE B 1 19 ? -22.547 -1.144 13.758 1 98.19 19 PHE B C 1
ATOM 3104 O O . PHE B 1 19 ? -22.375 -0.406 14.727 1 98.19 19 PHE B O 1
ATOM 3111 N N . PHE B 1 20 ? -21.531 -1.904 13.305 1 98.56 20 PHE B N 1
ATOM 3112 C CA . PHE B 1 20 ? -20.234 -1.987 13.938 1 98.56 20 PHE B CA 1
ATOM 3113 C C . PHE B 1 20 ? -19.484 -0.662 13.82 1 98.56 20 PHE B C 1
ATOM 3115 O O . PHE B 1 20 ? -18.719 -0.292 14.719 1 98.56 20 PHE B O 1
ATOM 3122 N N . HIS B 1 21 ? -19.703 0.093 12.695 1 98.25 21 HIS B N 1
ATOM 3123 C CA . HIS B 1 21 ? -19.141 1.431 12.562 1 98.25 21 HIS B CA 1
ATOM 3124 C C . HIS B 1 21 ? -19.688 2.373 13.625 1 98.25 21 HIS B C 1
ATOM 3126 O O . HIS B 1 21 ? -18.922 3.086 14.281 1 98.25 21 HIS B O 1
ATOM 3132 N N . THR B 1 22 ? -21.047 2.379 13.797 1 96.5 22 THR B N 1
ATOM 3133 C CA . THR B 1 22 ? -21.703 3.266 14.742 1 96.5 22 THR B CA 1
ATOM 3134 C C . THR B 1 22 ? -21.234 2.992 16.172 1 96.5 22 THR B C 1
ATOM 3136 O O . THR B 1 22 ? -21.141 3.912 16.984 1 96.5 22 THR B O 1
ATOM 3139 N N . LYS B 1 23 ? -20.875 1.732 16.406 1 96.94 23 LYS B N 1
ATOM 3140 C CA . LYS B 1 23 ? -20.406 1.342 17.734 1 96.94 23 LYS B CA 1
ATOM 3141 C C . LYS B 1 23 ? -18.906 1.567 17.875 1 96.94 23 LYS B C 1
ATOM 3143 O O . LYS B 1 23 ? -18.344 1.355 18.953 1 96.94 23 LYS B O 1
ATOM 3148 N N . GLY B 1 24 ? -18.234 1.983 16.844 1 96.94 24 GLY B N 1
ATOM 3149 C CA . GLY B 1 24 ? -16.812 2.219 16.891 1 96.94 24 GLY B CA 1
ATOM 3150 C C . GLY B 1 24 ? -15.992 0.939 16.859 1 96.94 24 GLY B C 1
ATOM 3151 O O . GLY B 1 24 ? -14.82 0.936 17.234 1 96.94 24 GLY B O 1
ATOM 3152 N N . LEU B 1 25 ? -16.547 -0.165 16.391 1 97.56 25 LEU B N 1
ATOM 3153 C CA . LEU B 1 25 ? -15.891 -1.466 16.422 1 97.56 25 LEU B CA 1
ATOM 3154 C C . LEU B 1 25 ? -15.156 -1.747 15.117 1 97.56 25 LEU B C 1
ATOM 3156 O O . LEU B 1 25 ? -14.25 -2.576 15.07 1 97.56 25 LEU B O 1
ATOM 3160 N N . ILE B 1 26 ? -15.562 -1.141 14.016 1 98.19 26 ILE B N 1
ATOM 3161 C CA . ILE B 1 26 ? -14.844 -1.163 12.75 1 98.19 26 ILE B CA 1
ATOM 3162 C C . ILE B 1 26 ? -14.602 0.266 12.266 1 98.19 26 ILE B C 1
ATOM 3164 O O . ILE B 1 26 ? -15.547 1.059 12.164 1 98.19 26 ILE B O 1
ATOM 3168 N N . GLN B 1 27 ? -13.43 0.607 12.023 1 97.06 27 GLN B N 1
ATOM 3169 C CA . GLN B 1 27 ? -13.016 1.945 11.617 1 97.06 27 GLN B CA 1
ATOM 3170 C C . GLN B 1 27 ? -13.281 2.174 10.133 1 97.06 27 GLN B C 1
ATOM 3172 O O . GLN B 1 27 ? -13.375 1.218 9.359 1 97.06 27 GLN B O 1
ATOM 3177 N N . PRO B 1 28 ? -13.461 3.461 9.734 1 98.19 28 PRO B N 1
ATOM 3178 C CA . PRO B 1 28 ? -13.445 3.701 8.289 1 98.19 28 PRO B CA 1
ATOM 3179 C C . PRO B 1 28 ? -12.133 3.266 7.629 1 98.19 28 PRO B C 1
ATOM 3181 O O . PRO B 1 28 ? -11.141 3.031 8.32 1 98.19 28 PRO B O 1
ATOM 3184 N N . ASP B 1 29 ? -12.086 3.201 6.305 1 98.44 29 ASP B N 1
ATOM 3185 C CA . ASP B 1 29 ? -10.961 2.658 5.555 1 98.44 29 ASP B CA 1
ATOM 3186 C C . ASP B 1 29 ? -10.672 1.216 5.965 1 98.44 29 ASP B C 1
ATOM 3188 O O . ASP B 1 29 ? -9.555 0.894 6.375 1 98.44 29 ASP B O 1
ATOM 3192 N N . SER B 1 30 ? -11.688 0.403 5.867 1 98.81 30 SER B N 1
ATOM 3193 C CA . SER B 1 30 ? -11.594 -1.021 6.172 1 98.81 30 SER B CA 1
ATOM 3194 C C . SER B 1 30 ? -12.336 -1.857 5.133 1 98.81 30 SER B C 1
ATOM 3196 O O . SER B 1 30 ? -13.469 -1.543 4.773 1 98.81 30 SER B O 1
ATOM 3198 N N . TYR B 1 31 ? -11.656 -2.811 4.613 1 98.94 31 TYR B N 1
ATOM 3199 C CA . TYR B 1 31 ? -12.383 -3.9 3.969 1 98.94 31 TYR B CA 1
ATOM 3200 C C . TYR B 1 31 ? -13.016 -4.82 5.004 1 98.94 31 TYR B C 1
ATOM 3202 O O . TYR B 1 31 ? -12.367 -5.215 5.977 1 98.94 31 TYR B O 1
ATOM 3210 N N . VAL B 1 32 ? -14.25 -5.113 4.816 1 98.94 32 VAL B N 1
ATOM 3211 C CA . VAL B 1 32 ? -14.953 -5.984 5.75 1 98.94 32 VAL B CA 1
ATOM 3212 C C . VAL B 1 32 ? -15.367 -7.273 5.043 1 98.94 32 VAL B C 1
ATOM 3214 O O . VAL B 1 32 ? -16.016 -7.23 3.992 1 98.94 32 VAL B O 1
ATOM 3217 N N . LEU B 1 33 ? -14.961 -8.383 5.613 1 98.88 33 LEU B N 1
ATOM 3218 C CA . LEU B 1 33 ? -15.219 -9.703 5.039 1 98.88 33 LEU B CA 1
ATOM 3219 C C . LEU B 1 33 ? -16.328 -10.422 5.785 1 98.88 33 LEU B C 1
ATOM 3221 O O . LEU B 1 33 ? -16.344 -10.445 7.02 1 98.88 33 LEU B O 1
ATOM 3225 N N . ASP B 1 34 ? -17.25 -10.93 5.102 1 98.88 34 ASP B N 1
ATOM 3226 C CA . ASP B 1 34 ? -18.281 -11.812 5.633 1 98.88 34 ASP B CA 1
ATOM 3227 C C . ASP B 1 34 ? -17.828 -13.273 5.59 1 98.88 34 ASP B C 1
ATOM 3229 O O . ASP B 1 34 ? -18 -13.945 4.57 1 98.88 34 ASP B O 1
ATOM 3233 N N . MET B 1 35 ? -17.391 -13.75 6.703 1 98.81 35 MET B N 1
ATOM 3234 C CA . MET B 1 35 ? -16.828 -15.094 6.77 1 98.81 35 MET B CA 1
ATOM 3235 C C . MET B 1 35 ? -17.844 -16.141 6.367 1 98.81 35 MET B C 1
ATOM 3237 O O . MET B 1 35 ? -17.516 -17.125 5.695 1 98.81 35 MET B O 1
ATOM 3241 N N . ASP B 1 36 ? -19.078 -15.984 6.781 1 98.81 36 ASP B N 1
ATOM 3242 C CA . ASP B 1 36 ? -20.125 -16.953 6.449 1 98.81 36 ASP B CA 1
ATOM 3243 C C . ASP B 1 36 ? -20.328 -17.047 4.941 1 98.81 36 ASP B C 1
ATOM 3245 O O . ASP B 1 36 ? -20.422 -18.141 4.391 1 98.81 36 ASP B O 1
ATOM 3249 N N . ALA B 1 37 ? -20.406 -15.922 4.285 1 98.81 37 ALA B N 1
ATOM 3250 C CA . ALA B 1 37 ? -20.594 -15.898 2.836 1 98.81 37 ALA B CA 1
ATOM 3251 C C . ALA B 1 37 ? -19.375 -16.469 2.117 1 98.81 37 ALA B C 1
ATOM 3253 O O . ALA B 1 37 ? -19.5 -17.172 1.111 1 98.81 37 ALA B O 1
ATOM 3254 N N . ILE B 1 38 ? -18.188 -16.172 2.598 1 98.88 38 ILE B N 1
ATOM 3255 C CA . ILE B 1 38 ? -16.953 -16.719 2.033 1 98.88 38 ILE B CA 1
ATOM 3256 C C . ILE B 1 38 ? -16.984 -18.25 2.084 1 98.88 38 ILE B C 1
ATOM 3258 O O . ILE B 1 38 ? -16.688 -18.922 1.094 1 98.88 38 ILE B O 1
ATOM 3262 N N . MET B 1 39 ? -17.422 -18.766 3.221 1 98.69 39 MET B N 1
ATOM 3263 C CA . MET B 1 39 ? -17.453 -20.219 3.373 1 98.69 39 MET B CA 1
ATOM 3264 C C . MET B 1 39 ? -18.5 -20.844 2.455 1 98.69 39 MET B C 1
ATOM 3266 O O . MET B 1 39 ? -18.281 -21.922 1.896 1 98.69 39 MET B O 1
ATOM 3270 N N . GLU B 1 40 ? -19.594 -20.156 2.328 1 98.44 40 GLU B N 1
ATOM 3271 C CA . GLU B 1 40 ? -20.625 -20.641 1.41 1 98.44 40 GLU B CA 1
ATOM 3272 C C . GLU B 1 40 ? -20.094 -20.703 -0.023 1 98.44 40 GLU B C 1
ATOM 3274 O O . GLU B 1 40 ? -20.266 -21.719 -0.71 1 98.44 40 GLU B O 1
ATOM 3279 N N . ASN B 1 41 ? -19.5 -19.609 -0.478 1 98.75 41 ASN B N 1
ATOM 3280 C CA . ASN B 1 41 ? -18.906 -19.562 -1.812 1 98.75 41 ASN B CA 1
ATOM 3281 C C . ASN B 1 41 ? -17.828 -20.641 -1.979 1 98.75 41 ASN B C 1
ATOM 3283 O O . ASN B 1 41 ? -17.797 -21.328 -2.998 1 98.75 41 ASN B O 1
ATOM 3287 N N . SER B 1 42 ? -17 -20.766 -0.98 1 98.81 42 SER B N 1
ATOM 3288 C CA . SER B 1 42 ? -15.891 -21.703 -1.024 1 98.81 42 SER B CA 1
ATOM 3289 C C . SER B 1 42 ? -16.375 -23.156 -1.1 1 98.81 42 SER B C 1
ATOM 3291 O O . SER B 1 42 ? -15.789 -23.969 -1.798 1 98.81 42 SER B O 1
ATOM 3293 N N . LEU B 1 43 ? -17.422 -23.422 -0.349 1 98.5 43 LEU B N 1
ATOM 3294 C CA . LEU B 1 43 ? -18 -24.766 -0.359 1 98.5 43 LEU B CA 1
ATOM 3295 C C . LEU B 1 43 ? -18.516 -25.125 -1.747 1 98.5 43 LEU B C 1
ATOM 3297 O O . LEU B 1 43 ? -18.328 -26.25 -2.211 1 98.5 43 LEU B O 1
ATOM 3301 N N . ARG B 1 44 ? -19.172 -24.219 -2.41 1 98.25 44 ARG B N 1
ATOM 3302 C CA . ARG B 1 44 ? -19.656 -24.438 -3.77 1 98.25 44 ARG B CA 1
ATOM 3303 C C . ARG B 1 44 ? -18.5 -24.734 -4.719 1 98.25 44 ARG B C 1
ATOM 3305 O O . ARG B 1 44 ? -18.578 -25.656 -5.539 1 98.25 44 ARG B O 1
ATOM 3312 N N . ILE B 1 45 ? -17.453 -23.984 -4.594 1 98.75 45 ILE B N 1
ATOM 3313 C CA . ILE B 1 45 ? -16.266 -24.172 -5.434 1 98.75 45 ILE B CA 1
ATOM 3314 C C . ILE B 1 45 ? -15.641 -25.531 -5.152 1 98.75 45 ILE B C 1
ATOM 3316 O O . ILE B 1 45 ? -15.312 -26.266 -6.078 1 98.75 45 ILE B O 1
ATOM 3320 N N . SER B 1 46 ? -15.523 -25.859 -3.875 1 98.69 46 SER B N 1
ATOM 3321 C CA . SER B 1 46 ? -14.93 -27.109 -3.447 1 98.69 46 SER B CA 1
ATOM 3322 C C . SER B 1 46 ? -15.711 -28.312 -4 1 98.69 46 SER B C 1
ATOM 3324 O O . SER B 1 46 ? -15.117 -29.234 -4.551 1 98.69 46 SER B O 1
ATOM 3326 N N . ARG B 1 47 ? -17.016 -28.297 -3.875 1 98.44 47 ARG B N 1
ATOM 3327 C CA . ARG B 1 47 ? -17.859 -29.391 -4.348 1 98.44 47 ARG B CA 1
ATOM 3328 C C . ARG B 1 47 ? -17.703 -29.578 -5.852 1 98.44 47 ARG B C 1
ATOM 3330 O O . ARG B 1 47 ? -17.562 -30.703 -6.328 1 98.44 47 ARG B O 1
ATOM 3337 N N . LYS B 1 48 ? -17.75 -28.484 -6.543 1 98.5 48 LYS B N 1
ATOM 3338 C CA . LYS B 1 48 ? -17.594 -28.547 -7.992 1 98.5 48 LYS B CA 1
ATOM 3339 C C . LYS B 1 48 ? -16.234 -29.125 -8.375 1 98.5 48 LYS B C 1
ATOM 3341 O O . LYS B 1 48 ? -16.125 -29.922 -9.305 1 98.5 48 LYS B O 1
ATOM 3346 N N . ALA B 1 49 ? -15.203 -28.688 -7.699 1 98.69 49 ALA B N 1
ATOM 3347 C CA . ALA B 1 49 ? -13.852 -29.172 -7.965 1 98.69 49 ALA B CA 1
ATOM 3348 C C . ALA B 1 49 ? -13.734 -30.672 -7.715 1 98.69 49 ALA B C 1
ATOM 3350 O O . ALA B 1 49 ? -13.109 -31.391 -8.5 1 98.69 49 ALA B O 1
ATOM 3351 N N . VAL B 1 50 ? -14.336 -31.125 -6.617 1 98.25 50 VAL B N 1
ATOM 3352 C CA . VAL B 1 50 ? -14.336 -32.562 -6.297 1 98.25 50 VAL B CA 1
ATOM 3353 C C . VAL B 1 50 ? -15 -33.344 -7.43 1 98.25 50 VAL B C 1
ATOM 3355 O O . VAL B 1 50 ? -14.461 -34.344 -7.895 1 98.25 50 VAL B O 1
ATOM 3358 N N . ASP B 1 51 ? -16.109 -32.844 -7.879 1 98.19 51 ASP B N 1
ATOM 3359 C CA . ASP B 1 51 ? -16.844 -33.5 -8.953 1 98.19 51 ASP B CA 1
ATOM 3360 C C . ASP B 1 51 ? -16 -33.625 -10.219 1 98.19 51 ASP B C 1
ATOM 3362 O O . ASP B 1 51 ? -16.156 -34.562 -11 1 98.19 51 ASP B O 1
ATOM 3366 N N . LEU B 1 52 ? -15.133 -32.688 -10.43 1 98.38 52 LEU B N 1
ATOM 3367 C CA . LEU B 1 52 ? -14.367 -32.594 -11.672 1 98.38 52 LEU B CA 1
ATOM 3368 C C . LEU B 1 52 ? -12.953 -33.125 -11.477 1 98.38 52 LEU B C 1
ATOM 3370 O O . LEU B 1 52 ? -12.133 -33.031 -12.391 1 98.38 52 LEU B O 1
ATOM 3374 N N . ASN B 1 53 ? -12.641 -33.594 -10.258 1 97.75 53 ASN B N 1
ATOM 3375 C CA . ASN B 1 53 ? -11.32 -34.094 -9.898 1 97.75 53 ASN B CA 1
ATOM 3376 C C . ASN B 1 53 ? -10.25 -33.031 -10.055 1 97.75 53 ASN B C 1
ATOM 3378 O O . ASN B 1 53 ? -9.195 -33.281 -10.648 1 97.75 53 ASN B O 1
ATOM 3382 N N . LEU B 1 54 ? -10.57 -31.812 -9.688 1 98.5 54 LEU B N 1
ATOM 3383 C CA . LEU B 1 54 ? -9.641 -30.688 -9.672 1 98.5 54 LEU B CA 1
ATOM 3384 C C . LEU B 1 54 ? -9.117 -30.422 -8.266 1 98.5 54 LEU B C 1
ATOM 3386 O O . LEU B 1 54 ? -9.867 -30.562 -7.293 1 98.5 54 LEU B O 1
ATOM 3390 N N . ARG B 1 55 ? -7.867 -30.062 -8.156 1 98.44 55 ARG B N 1
ATOM 3391 C CA . ARG B 1 55 ? -7.27 -29.609 -6.906 1 98.44 55 ARG B CA 1
ATOM 3392 C C . ARG B 1 55 ? -7.172 -28.094 -6.867 1 98.44 55 ARG B C 1
ATOM 3394 O O . ARG B 1 55 ? -6.965 -27.453 -7.898 1 98.44 55 ARG B O 1
ATOM 3401 N N . LEU B 1 56 ? -7.305 -27.594 -5.641 1 98.81 56 LEU B N 1
ATOM 3402 C CA . LEU B 1 56 ? -7.379 -26.141 -5.523 1 98.81 56 LEU B CA 1
ATOM 3403 C C . LEU B 1 56 ? -6.262 -25.609 -4.633 1 98.81 56 LEU B C 1
ATOM 3405 O O . LEU B 1 56 ? -5.926 -26.219 -3.617 1 98.81 56 LEU B O 1
ATOM 3409 N N . TYR B 1 57 ? -5.605 -24.531 -5.008 1 98.81 57 TYR B N 1
ATOM 3410 C CA . TYR B 1 57 ? -4.84 -23.656 -4.129 1 98.81 57 TYR B CA 1
ATOM 3411 C C . TYR B 1 57 ? -5.578 -22.344 -3.895 1 98.81 57 TYR B C 1
ATOM 3413 O O . TYR B 1 57 ? -6.121 -21.75 -4.832 1 98.81 57 TYR B O 1
ATOM 3421 N N . LEU B 1 58 ? -5.594 -21.875 -2.703 1 98.88 58 LEU B N 1
ATOM 3422 C CA . LEU B 1 58 ? -6.328 -20.656 -2.357 1 98.88 58 LEU B CA 1
ATOM 3423 C C . LEU B 1 58 ? -5.469 -19.422 -2.57 1 98.88 58 LEU B C 1
ATOM 3425 O O . LEU B 1 58 ? -4.367 -19.328 -2.025 1 98.88 58 LEU B O 1
ATOM 3429 N N . MET B 1 59 ? -5.926 -18.547 -3.402 1 98.75 59 MET B N 1
ATOM 3430 C CA . MET B 1 59 ? -5.32 -17.234 -3.572 1 98.75 59 MET B CA 1
ATOM 3431 C C . MET B 1 59 ? -5.883 -16.234 -2.559 1 98.75 59 MET B C 1
ATOM 3433 O O . MET B 1 59 ? -7.098 -16.047 -2.473 1 98.75 59 MET B O 1
ATOM 3437 N N . THR B 1 60 ? -5 -15.492 -1.827 1 98.69 60 THR B N 1
ATOM 3438 C CA . THR B 1 60 ? -5.5 -14.75 -0.674 1 98.69 60 THR B CA 1
ATOM 3439 C C . THR B 1 60 ? -5.281 -13.25 -0.86 1 98.69 60 THR B C 1
ATOM 3441 O O . THR B 1 60 ? -5.828 -12.438 -0.11 1 98.69 60 THR B O 1
ATOM 3444 N N . LYS B 1 61 ? -4.539 -12.844 -1.843 1 98.31 61 LYS B N 1
ATOM 3445 C CA . LYS B 1 61 ? -4.078 -11.461 -1.954 1 98.31 61 LYS B CA 1
ATOM 3446 C C . LYS B 1 61 ? -5.254 -10.492 -2.031 1 98.31 61 LYS B C 1
ATOM 3448 O O . LYS B 1 61 ? -5.168 -9.367 -1.543 1 98.31 61 LYS B O 1
ATOM 3453 N N . GLN B 1 62 ? -6.426 -10.812 -2.604 1 97.88 62 GLN B N 1
ATOM 3454 C CA . GLN B 1 62 ? -7.547 -9.906 -2.805 1 97.88 62 GLN B CA 1
ATOM 3455 C C . GLN B 1 62 ? -8.297 -9.664 -1.5 1 97.88 62 GLN B C 1
ATOM 3457 O O . GLN B 1 62 ? -9.078 -8.711 -1.397 1 97.88 62 GLN B O 1
ATOM 3462 N N . PHE B 1 63 ? -8.094 -10.555 -0.524 1 98.38 63 PHE B N 1
ATOM 3463 C CA . PHE B 1 63 ? -8.773 -10.297 0.742 1 98.38 63 PHE B CA 1
ATOM 3464 C C . PHE B 1 63 ? -7.766 -10.133 1.871 1 98.38 63 PHE B C 1
ATOM 3466 O O . PHE B 1 63 ? -8.031 -10.508 3.014 1 98.38 63 PHE B O 1
ATOM 3473 N N . GLY B 1 64 ? -6.551 -9.641 1.519 1 98.19 64 GLY B N 1
ATOM 3474 C CA . GLY B 1 64 ? -5.605 -9.133 2.498 1 98.19 64 GLY B CA 1
ATOM 3475 C C . GLY B 1 64 ? -4.688 -10.211 3.053 1 98.19 64 GLY B C 1
ATOM 3476 O O . GLY B 1 64 ? -4.227 -10.109 4.191 1 98.19 64 GLY B O 1
ATOM 3477 N N . ARG B 1 65 ? -4.488 -11.305 2.352 1 98.44 65 ARG B N 1
ATOM 3478 C CA . ARG B 1 65 ? -3.588 -12.352 2.82 1 98.44 65 ARG B CA 1
ATOM 3479 C C . ARG B 1 65 ? -3.943 -12.789 4.238 1 98.44 65 ARG B C 1
ATOM 3481 O O . ARG B 1 65 ? -3.057 -12.984 5.074 1 98.44 65 ARG B O 1
ATOM 3488 N N . ASN B 1 66 ? -5.184 -12.867 4.582 1 98.38 66 ASN B N 1
ATOM 3489 C CA . ASN B 1 66 ? -5.691 -13.039 5.938 1 98.38 66 ASN B CA 1
ATOM 3490 C C . ASN B 1 66 ? -5.617 -14.5 6.379 1 98.38 66 ASN B C 1
ATOM 3492 O O . ASN B 1 66 ? -6.34 -15.352 5.852 1 98.38 66 ASN B O 1
ATOM 3496 N N . PRO B 1 67 ? -4.789 -14.82 7.336 1 97.94 67 PRO B N 1
ATOM 3497 C CA . PRO B 1 67 ? -4.605 -16.219 7.719 1 97.94 67 PRO B CA 1
ATOM 3498 C C . PRO B 1 67 ? -5.852 -16.828 8.367 1 97.94 67 PRO B C 1
ATOM 3500 O O . PRO B 1 67 ? -6.105 -18.031 8.227 1 97.94 67 PRO B O 1
ATOM 3503 N N . MET B 1 68 ? -6.652 -16.016 9.039 1 97.81 68 MET B N 1
ATOM 3504 C CA . MET B 1 68 ? -7.871 -16.516 9.68 1 97.81 68 MET B CA 1
ATOM 3505 C C . MET B 1 68 ? -8.867 -17.016 8.633 1 97.81 68 MET B C 1
ATOM 3507 O O . MET B 1 68 ? -9.406 -18.109 8.758 1 97.81 68 MET B O 1
ATOM 3511 N N . VAL B 1 69 ? -9.031 -16.219 7.629 1 98.69 69 VAL B N 1
ATOM 3512 C CA . VAL B 1 69 ? -9.953 -16.578 6.551 1 98.69 69 VAL B CA 1
ATOM 3513 C C . VAL B 1 69 ? -9.414 -17.781 5.777 1 98.69 69 VAL B C 1
ATOM 3515 O O . VAL B 1 69 ? -10.141 -18.734 5.508 1 98.69 69 VAL B O 1
ATOM 3518 N N . ALA B 1 70 ? -8.141 -17.734 5.469 1 98.75 70 ALA B N 1
ATOM 3519 C CA . ALA B 1 70 ? -7.508 -18.797 4.684 1 98.75 70 ALA B CA 1
ATOM 3520 C C . ALA B 1 70 ? -7.582 -20.141 5.41 1 98.75 70 ALA B C 1
ATOM 3522 O O . ALA B 1 70 ? -7.875 -21.172 4.797 1 98.75 70 ALA B O 1
ATOM 3523 N N . SER B 1 71 ? -7.309 -20.109 6.691 1 98.44 71 SER B N 1
ATOM 3524 C CA . SER B 1 71 ? -7.297 -21.344 7.469 1 98.44 71 SER B CA 1
ATOM 3525 C C . SER B 1 71 ? -8.656 -22.031 7.441 1 98.44 71 SER B C 1
ATOM 3527 O O . SER B 1 71 ? -8.734 -23.266 7.359 1 98.44 71 SER B O 1
ATOM 3529 N N . ARG B 1 72 ? -9.711 -21.266 7.523 1 98.38 72 ARG B N 1
ATOM 3530 C CA . ARG B 1 72 ? -11.062 -21.828 7.504 1 98.38 72 ARG B CA 1
ATOM 3531 C C . ARG B 1 72 ? -11.375 -22.453 6.152 1 98.38 72 ARG B C 1
ATOM 3533 O O . ARG B 1 72 ? -11.984 -23.531 6.082 1 98.38 72 ARG B O 1
ATOM 3540 N N . ILE B 1 73 ? -11 -21.781 5.09 1 98.81 73 ILE B N 1
ATOM 3541 C CA . ILE B 1 73 ? -11.258 -22.281 3.746 1 98.81 73 ILE B CA 1
ATOM 3542 C C . ILE B 1 73 ? -10.484 -23.578 3.52 1 98.81 73 ILE B C 1
ATOM 3544 O O . ILE B 1 73 ? -11.016 -24.531 2.928 1 98.81 73 ILE B O 1
ATOM 3548 N N . LEU B 1 74 ? -9.25 -23.672 4.043 1 98.5 74 LEU B N 1
ATOM 3549 C CA . LEU B 1 74 ? -8.359 -24.797 3.816 1 98.5 74 LEU B CA 1
ATOM 3550 C C . LEU B 1 74 ? -8.859 -26.031 4.555 1 98.5 74 LEU B C 1
ATOM 3552 O O . LEU B 1 74 ? -8.359 -27.141 4.336 1 98.5 74 LEU B O 1
ATOM 3556 N N . GLU B 1 75 ? -9.891 -25.906 5.367 1 97.62 75 GLU B N 1
ATOM 3557 C CA . GLU B 1 75 ? -10.523 -27.047 6.02 1 97.62 75 GLU B CA 1
ATOM 3558 C C . GLU B 1 75 ? -11.406 -27.828 5.039 1 97.62 75 GLU B C 1
ATOM 3560 O O . GLU B 1 75 ? -11.781 -28.969 5.309 1 97.62 75 GLU B O 1
ATOM 3565 N N . LEU B 1 76 ? -11.758 -27.219 3.965 1 97.12 76 LEU B N 1
ATOM 3566 C CA . LEU B 1 76 ? -12.602 -27.844 2.961 1 97.12 76 LEU B CA 1
ATOM 3567 C C . LEU B 1 76 ? -11.812 -28.875 2.15 1 97.12 76 LEU B C 1
ATOM 3569 O O . LEU B 1 76 ? -10.586 -28.75 2.021 1 97.12 76 LEU B O 1
ATOM 3573 N N . ASP B 1 77 ? -12.602 -29.719 1.552 1 90.75 77 ASP B N 1
ATOM 3574 C CA . ASP B 1 77 ? -11.984 -30.766 0.746 1 90.75 77 ASP B CA 1
ATOM 3575 C C . ASP B 1 77 ? -11.344 -30.188 -0.513 1 90.75 77 ASP B C 1
ATOM 3577 O O . ASP B 1 77 ? -11.875 -29.234 -1.106 1 90.75 77 ASP B O 1
ATOM 3581 N N . ASN B 1 78 ? -10.195 -30.625 -0.896 1 93.12 78 ASN B N 1
ATOM 3582 C CA . ASN B 1 78 ? -9.516 -30.422 -2.174 1 93.12 78 ASN B CA 1
ATOM 3583 C C . ASN B 1 78 ? -8.844 -29.047 -2.24 1 93.12 78 ASN B C 1
ATOM 3585 O O . ASN B 1 78 ? -8.297 -28.672 -3.279 1 93.12 78 ASN B O 1
ATOM 3589 N N . PHE B 1 79 ? -9.023 -28.156 -1.174 1 97.62 79 PHE B N 1
ATOM 3590 C CA . PHE B 1 79 ? -8.078 -27.047 -1.013 1 97.62 79 PHE B CA 1
ATOM 3591 C C . PHE B 1 79 ? -6.766 -27.547 -0.423 1 97.62 79 PHE B C 1
ATOM 3593 O O . PHE B 1 79 ? -6.668 -27.781 0.784 1 97.62 79 PHE B O 1
ATOM 3600 N N . ASP B 1 80 ? -5.754 -27.625 -1.222 1 97.31 80 ASP B N 1
ATOM 3601 C CA . ASP B 1 80 ? -4.539 -28.344 -0.853 1 97.31 80 ASP B CA 1
ATOM 3602 C C . ASP B 1 80 ? -3.473 -27.391 -0.323 1 97.31 80 ASP B C 1
ATOM 3604 O O . ASP B 1 80 ? -2.352 -27.812 -0.018 1 97.31 80 ASP B O 1
ATOM 3608 N N . GLY B 1 81 ? -3.773 -26.125 -0.179 1 98.38 81 GLY B N 1
ATOM 3609 C CA . GLY B 1 81 ? -2.828 -25.141 0.307 1 98.38 81 GLY B CA 1
ATOM 3610 C C . GLY B 1 81 ? -3.066 -23.75 -0.27 1 98.38 81 GLY B C 1
ATOM 3611 O O . GLY B 1 81 ? -4.078 -23.516 -0.936 1 98.38 81 GLY B O 1
ATOM 3612 N N . ILE B 1 82 ? -2.146 -22.891 0.077 1 98.56 82 ILE B N 1
ATOM 3613 C CA . ILE B 1 82 ? -2.234 -21.516 -0.404 1 98.56 82 ILE B CA 1
ATOM 3614 C C . ILE B 1 82 ? -1.371 -21.344 -1.651 1 98.56 82 ILE B C 1
ATOM 3616 O O . ILE B 1 82 ? -0.37 -22.047 -1.819 1 98.56 82 ILE B O 1
ATOM 3620 N N . VAL B 1 83 ? -1.849 -20.609 -2.572 1 98.81 83 VAL B N 1
ATOM 3621 C CA . VAL B 1 83 ? -0.967 -20.047 -3.59 1 98.81 83 VAL B CA 1
ATOM 3622 C C . VAL B 1 83 ? -0.633 -18.594 -3.242 1 98.81 83 VAL B C 1
ATOM 3624 O O . VAL B 1 83 ? -1.532 -17.781 -3.016 1 98.81 83 VAL B O 1
ATOM 3627 N N . ALA B 1 84 ? 0.64 -18.281 -3.109 1 98.56 84 ALA B N 1
ATOM 3628 C CA . ALA B 1 84 ? 1.083 -16.938 -2.738 1 98.56 84 ALA B CA 1
ATOM 3629 C C . ALA B 1 84 ? 1.541 -16.156 -3.965 1 98.56 84 ALA B C 1
ATOM 3631 O O . ALA B 1 84 ? 2.322 -16.656 -4.773 1 98.56 84 ALA B O 1
ATOM 3632 N N . VAL B 1 85 ? 1.044 -14.914 -4.07 1 97.88 85 VAL B N 1
ATOM 3633 C CA . VAL B 1 85 ? 1.379 -14.086 -5.223 1 97.88 85 VAL B CA 1
ATOM 3634 C C . VAL B 1 85 ? 2.859 -13.711 -5.18 1 97.88 85 VAL B C 1
ATOM 3636 O O . VAL B 1 85 ? 3.488 -13.523 -6.223 1 97.88 85 VAL B O 1
ATOM 3639 N N . ASP B 1 86 ? 3.373 -13.484 -3.934 1 98.19 86 ASP B N 1
ATOM 3640 C CA . ASP B 1 86 ? 4.781 -13.125 -3.781 1 98.19 86 ASP B CA 1
ATOM 3641 C C . ASP B 1 86 ? 5.375 -13.75 -2.521 1 98.19 86 ASP B C 1
ATOM 3643 O O . ASP B 1 86 ? 4.672 -14.43 -1.771 1 98.19 86 ASP B O 1
ATOM 3647 N N . TYR B 1 87 ? 6.668 -13.602 -2.328 1 97.81 87 TYR B N 1
ATOM 3648 C CA . TYR B 1 87 ? 7.441 -14.242 -1.271 1 97.81 87 TYR B CA 1
ATOM 3649 C C . TYR B 1 87 ? 7.027 -13.719 0.101 1 97.81 87 TYR B C 1
ATOM 3651 O O . TYR B 1 87 ? 7.078 -14.453 1.092 1 97.81 87 TYR B O 1
ATOM 3659 N N . ARG B 1 88 ? 6.539 -12.477 0.16 1 96.19 88 ARG B N 1
ATOM 3660 C CA . ARG B 1 88 ? 6.082 -11.93 1.434 1 96.19 88 ARG B CA 1
ATOM 3661 C C . ARG B 1 88 ? 4.785 -12.602 1.881 1 96.19 88 ARG B C 1
ATOM 3663 O O . ARG B 1 88 ? 4.613 -12.898 3.062 1 96.19 88 ARG B O 1
ATOM 3670 N N . GLU B 1 89 ? 3.91 -12.727 0.971 1 97.75 89 GLU B N 1
ATOM 3671 C CA . GLU B 1 89 ? 2.68 -13.461 1.248 1 97.75 89 GLU B CA 1
ATOM 3672 C C . GLU B 1 89 ? 2.979 -14.883 1.706 1 97.75 89 GLU B C 1
ATOM 3674 O O . GLU B 1 89 ? 2.4 -15.359 2.684 1 97.75 89 GLU B O 1
ATOM 3679 N N . ALA B 1 90 ? 3.916 -15.57 0.952 1 98.31 90 ALA B N 1
ATOM 3680 C CA . ALA B 1 90 ? 4.301 -16.938 1.298 1 98.31 90 ALA B CA 1
ATOM 3681 C C . ALA B 1 90 ? 4.824 -17.016 2.729 1 98.31 90 ALA B C 1
ATOM 3683 O O . ALA B 1 90 ? 4.406 -17.875 3.502 1 98.31 90 ALA B O 1
ATOM 3684 N N . GLU B 1 91 ? 5.656 -16.078 3.066 1 95.69 91 GLU B N 1
ATOM 3685 C CA . GLU B 1 91 ? 6.25 -16.078 4.398 1 95.69 91 GLU B CA 1
ATOM 3686 C C . GLU B 1 91 ? 5.191 -15.836 5.473 1 95.69 91 GLU B C 1
ATOM 3688 O O . GLU B 1 91 ? 5.16 -16.547 6.484 1 95.69 91 GLU B O 1
ATOM 3693 N N . THR B 1 92 ? 4.344 -14.836 5.25 1 94.81 92 THR B N 1
ATOM 3694 C CA . THR B 1 92 ? 3.316 -14.461 6.215 1 94.81 92 THR B CA 1
ATOM 3695 C C . THR B 1 92 ? 2.375 -15.633 6.48 1 94.81 92 THR B C 1
ATOM 3697 O O . THR B 1 92 ? 2.107 -15.969 7.637 1 94.81 92 THR B O 1
ATOM 3700 N N . LEU B 1 93 ? 1.938 -16.281 5.453 1 97.81 93 LEU B N 1
ATOM 3701 C CA . LEU B 1 93 ? 0.953 -17.344 5.59 1 97.81 93 LEU B CA 1
ATOM 3702 C C . LEU B 1 93 ? 1.602 -18.625 6.125 1 97.81 93 LEU B C 1
ATOM 3704 O O . LEU B 1 93 ? 0.998 -19.344 6.922 1 97.81 93 LEU B O 1
ATOM 3708 N N . ALA B 1 94 ? 2.855 -18.875 5.723 1 97.94 94 ALA B N 1
ATOM 3709 C CA . ALA B 1 94 ? 3.574 -20.031 6.262 1 97.94 94 ALA B CA 1
ATOM 3710 C C . ALA B 1 94 ? 3.82 -19.875 7.758 1 97.94 94 ALA B C 1
ATOM 3712 O O . ALA B 1 94 ? 3.648 -20.828 8.523 1 97.94 94 ALA B O 1
ATOM 3713 N N . LYS B 1 95 ? 4.215 -18.672 8.172 1 95.5 95 LYS B N 1
ATOM 3714 C CA . LYS B 1 95 ? 4.449 -18.391 9.586 1 95.5 95 LYS B CA 1
ATOM 3715 C C . LYS B 1 95 ? 3.174 -18.578 10.398 1 95.5 95 LYS B C 1
ATOM 3717 O O . LYS B 1 95 ? 3.23 -18.922 11.586 1 95.5 95 LYS B O 1
ATOM 3722 N N . ALA B 1 96 ? 2.072 -18.375 9.719 1 96.38 96 ALA B N 1
ATOM 3723 C CA . ALA B 1 96 ? 0.786 -18.562 10.383 1 96.38 96 ALA B CA 1
ATOM 3724 C C . ALA B 1 96 ? 0.383 -20.031 10.406 1 96.38 96 ALA B C 1
ATOM 3726 O O . ALA B 1 96 ? -0.702 -20.391 10.875 1 96.38 96 ALA B O 1
ATOM 3727 N N . GLY B 1 97 ? 1.187 -20.938 9.828 1 97.19 97 GLY B N 1
ATOM 3728 C CA . GLY B 1 97 ? 0.965 -22.375 9.906 1 97.19 97 GLY B CA 1
ATOM 3729 C C . GLY B 1 97 ? 0.18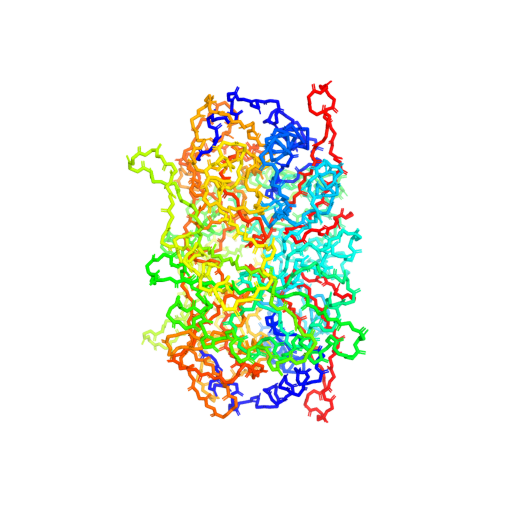2 -22.922 8.734 1 97.19 97 GLY B C 1
ATOM 3730 O O . GLY B 1 97 ? -0.29 -24.062 8.773 1 97.19 97 GLY B O 1
ATOM 3731 N N . LEU B 1 98 ? -0.009 -22.156 7.703 1 98.38 98 LEU B N 1
ATOM 3732 C CA . LEU B 1 98 ? -0.789 -22.609 6.559 1 98.38 98 LEU B CA 1
ATOM 3733 C C . LEU B 1 98 ? 0.104 -23.297 5.531 1 98.38 98 LEU B C 1
ATOM 3735 O O . LEU B 1 98 ? 1.235 -22.875 5.297 1 98.38 98 LEU B O 1
ATOM 3739 N N . PRO B 1 99 ? -0.3 -24.375 4.984 1 98.38 99 PRO B N 1
ATOM 3740 C CA . PRO B 1 99 ? 0.513 -25.078 3.992 1 98.38 99 PRO B CA 1
ATOM 3741 C C . PRO B 1 99 ? 0.675 -24.297 2.691 1 98.38 99 PRO B C 1
ATOM 3743 O O . PRO B 1 99 ? -0.306 -23.781 2.152 1 98.38 99 PRO B O 1
ATOM 3746 N N . LEU B 1 100 ? 1.912 -24.219 2.221 1 98.44 100 LEU B N 1
ATOM 3747 C CA . LEU B 1 100 ? 2.199 -23.578 0.94 1 98.44 100 LEU B CA 1
ATOM 3748 C C . LEU B 1 100 ? 2.002 -24.562 -0.211 1 98.44 100 LEU B C 1
ATOM 3750 O O . LEU B 1 100 ? 2.75 -25.531 -0.339 1 98.44 100 LEU B O 1
ATOM 3754 N N . GLY B 1 101 ? 0.975 -24.328 -1.002 1 98.62 101 GLY B N 1
ATOM 3755 C CA . GLY B 1 101 ? 0.769 -25.125 -2.199 1 98.62 101 GLY B CA 1
ATOM 3756 C C . GLY B 1 101 ? 1.633 -24.688 -3.365 1 98.62 101 GLY B C 1
ATOM 3757 O O . GLY B 1 101 ? 2.447 -25.469 -3.869 1 98.62 101 GLY B O 1
ATOM 3758 N N . HIS B 1 102 ? 1.479 -23.5 -3.762 1 98.81 102 HIS B N 1
ATOM 3759 C CA . HIS B 1 102 ? 2.105 -22.969 -4.965 1 98.81 102 HIS B CA 1
ATOM 3760 C C . HIS B 1 102 ? 2.693 -21.578 -4.715 1 98.81 102 HIS B C 1
ATOM 3762 O O . HIS B 1 102 ? 2.012 -20.688 -4.191 1 98.81 102 HIS B O 1
ATOM 3768 N N . ILE B 1 103 ? 3.986 -21.344 -5.062 1 98.69 103 ILE B N 1
ATOM 3769 C CA . ILE B 1 103 ? 4.598 -20.016 -4.961 1 98.69 103 ILE B CA 1
ATOM 3770 C C . ILE B 1 103 ? 5.406 -19.734 -6.223 1 98.69 103 ILE B C 1
ATOM 3772 O O . ILE B 1 103 ? 5.668 -20.625 -7.023 1 98.69 103 ILE B O 1
ATOM 3776 N N . GLY B 1 104 ? 5.602 -18.438 -6.559 1 98.38 104 GLY B N 1
ATOM 3777 C CA . GLY B 1 104 ? 6.547 -18.047 -7.59 1 98.38 104 GLY B CA 1
ATOM 3778 C C . GLY B 1 104 ? 5.887 -17.75 -8.922 1 98.38 104 GLY B C 1
ATOM 3779 O O . GLY B 1 104 ? 6.562 -17.375 -9.883 1 98.38 104 GLY B O 1
ATOM 3780 N N . HIS B 1 105 ? 4.586 -17.844 -9.008 1 97.88 105 HIS B N 1
ATOM 3781 C CA . HIS B 1 105 ? 3.943 -17.703 -10.312 1 97.88 105 HIS B CA 1
ATOM 3782 C C . HIS B 1 105 ? 4.004 -16.266 -10.812 1 97.88 105 HIS B C 1
ATOM 3784 O O . HIS B 1 105 ? 4.398 -16.031 -11.953 1 97.88 105 HIS B O 1
ATOM 3790 N N . LEU B 1 106 ? 3.541 -15.359 -9.984 1 97.69 106 LEU B N 1
ATOM 3791 C CA . LEU B 1 106 ? 3.52 -13.961 -10.406 1 97.69 106 LEU B CA 1
ATOM 3792 C C . LEU B 1 106 ? 4.816 -13.258 -10.023 1 97.69 106 LEU B C 1
ATOM 3794 O O . LEU B 1 106 ? 5.305 -12.398 -10.758 1 97.69 106 LEU B O 1
ATOM 3798 N N . VAL B 1 107 ? 5.324 -13.594 -8.875 1 98.62 107 VAL B N 1
ATOM 3799 C CA . VAL B 1 107 ? 6.582 -13.023 -8.406 1 98.62 107 VAL B CA 1
ATOM 3800 C C . VAL B 1 107 ? 7.559 -14.148 -8.055 1 98.62 107 VAL B C 1
ATOM 3802 O O . VAL B 1 107 ? 7.281 -14.961 -7.176 1 98.62 107 VAL B O 1
ATOM 3805 N N . GLN B 1 108 ? 8.664 -14.188 -8.727 1 98.69 108 GLN B N 1
ATOM 3806 C CA . GLN B 1 108 ? 9.719 -15.156 -8.43 1 98.69 108 GLN B CA 1
ATOM 3807 C C . GLN B 1 108 ? 10.289 -14.93 -7.031 1 98.69 108 GLN B C 1
ATOM 3809 O O . GLN B 1 108 ? 10.094 -13.867 -6.438 1 98.69 108 GLN B O 1
ATOM 3814 N N . ILE B 1 109 ? 10.906 -15.922 -6.488 1 98.75 109 ILE B N 1
ATOM 3815 C CA . ILE B 1 109 ? 11.469 -15.812 -5.145 1 98.75 109 ILE B CA 1
ATOM 3816 C C . ILE B 1 109 ? 12.883 -15.25 -5.219 1 98.75 109 ILE B C 1
ATOM 3818 O O . ILE B 1 109 ? 13.734 -15.781 -5.938 1 98.75 109 ILE B O 1
ATOM 3822 N N . PRO B 1 110 ? 13.18 -14.133 -4.504 1 98.5 110 PRO B N 1
ATOM 3823 C CA . PRO B 1 110 ? 14.562 -13.648 -4.461 1 98.5 110 PRO B CA 1
ATOM 3824 C C . PRO B 1 110 ? 15.539 -14.695 -3.943 1 98.5 110 PRO B C 1
ATOM 3826 O O . PRO B 1 110 ? 15.195 -15.484 -3.059 1 98.5 110 PRO B O 1
ATOM 3829 N N . GLU B 1 111 ? 16.734 -14.656 -4.457 1 97.56 111 GLU B N 1
ATOM 3830 C CA . GLU B 1 111 ? 17.734 -15.703 -4.266 1 97.56 111 GLU B CA 1
ATOM 3831 C C . GLU B 1 111 ? 17.922 -16.016 -2.785 1 97.56 111 GLU B C 1
ATOM 3833 O O . GLU B 1 111 ? 17.797 -17.172 -2.373 1 97.56 111 GLU B O 1
ATOM 3838 N N . HIS B 1 112 ? 18.078 -15.016 -1.943 1 97.31 112 HIS B N 1
ATOM 3839 C CA . HIS B 1 112 ? 18.469 -15.219 -0.551 1 97.31 112 HIS B CA 1
ATOM 3840 C C . HIS B 1 112 ? 17.266 -15.617 0.298 1 97.31 112 HIS B C 1
ATOM 3842 O O . HIS B 1 112 ? 17.406 -15.93 1.482 1 97.31 112 HIS B O 1
ATOM 3848 N N . LEU B 1 113 ? 16.062 -15.625 -0.317 1 97.56 113 LEU B N 1
ATOM 3849 C CA . LEU B 1 113 ? 14.867 -15.992 0.439 1 97.56 113 LEU B CA 1
ATOM 3850 C C . LEU B 1 113 ? 14.43 -17.422 0.11 1 97.56 113 LEU B C 1
ATOM 3852 O O . LEU B 1 113 ? 13.539 -17.969 0.761 1 97.56 113 LEU B O 1
ATOM 3856 N N . ILE B 1 114 ? 15.078 -18.031 -0.88 1 98.25 114 ILE B N 1
ATOM 3857 C CA . ILE B 1 114 ? 14.672 -19.344 -1.358 1 98.25 114 ILE B CA 1
ATOM 3858 C C . ILE B 1 114 ? 14.844 -20.375 -0.241 1 98.25 114 ILE B C 1
ATOM 3860 O O . ILE B 1 114 ? 13.938 -21.156 0.023 1 98.25 114 ILE B O 1
ATOM 3864 N N . GLY B 1 115 ? 15.961 -20.344 0.419 1 97.62 115 GLY B N 1
ATOM 3865 C CA . GLY B 1 115 ? 16.219 -21.312 1.474 1 97.62 115 GLY B CA 1
ATOM 3866 C C . GLY B 1 115 ? 15.156 -21.297 2.564 1 97.62 115 GLY B C 1
ATOM 3867 O O . GLY B 1 115 ? 14.656 -22.359 2.957 1 97.62 115 GLY B O 1
ATOM 3868 N N . SER B 1 116 ? 14.836 -20.109 3.023 1 96.44 116 SER B N 1
ATOM 3869 C CA . SER B 1 116 ? 13.859 -19.969 4.102 1 96.44 116 SER B CA 1
ATOM 3870 C C . SER B 1 116 ? 12.484 -20.453 3.656 1 96.44 116 SER B C 1
ATOM 3872 O O . SER B 1 116 ? 11.75 -21.062 4.434 1 96.44 116 SER B O 1
ATOM 3874 N N . LEU B 1 117 ? 12.117 -20.203 2.426 1 97.75 117 LEU B N 1
ATOM 3875 C CA . LEU B 1 117 ? 10.797 -20.609 1.958 1 97.75 117 LEU B CA 1
ATOM 3876 C C . LEU B 1 117 ? 10.727 -22.109 1.717 1 97.75 117 LEU B C 1
ATOM 3878 O O . LEU B 1 117 ? 9.68 -22.719 1.929 1 97.75 117 LEU B O 1
ATOM 3882 N N . LEU B 1 118 ? 11.875 -22.703 1.293 1 98.19 118 LEU B N 1
ATOM 3883 C CA . LEU B 1 118 ? 11.914 -24.156 1.073 1 98.19 118 LEU B CA 1
ATOM 3884 C C . LEU B 1 118 ? 11.727 -24.906 2.387 1 98.19 118 LEU B C 1
ATOM 3886 O O . LEU B 1 118 ? 11.273 -26.047 2.389 1 98.19 118 LEU B O 1
ATOM 3890 N N . HIS B 1 119 ? 12.07 -24.219 3.469 1 97.19 119 HIS B N 1
ATOM 3891 C CA . HIS B 1 119 ? 11.883 -24.812 4.781 1 97.19 119 HIS B CA 1
ATOM 3892 C C . HIS B 1 119 ? 10.414 -25.141 5.035 1 97.19 119 HIS B C 1
ATOM 3894 O O . HIS B 1 119 ? 10.094 -26.094 5.758 1 97.19 119 HIS B O 1
ATOM 3900 N N . TYR B 1 120 ? 9.531 -24.391 4.406 1 97.5 120 TYR B N 1
ATOM 3901 C CA . TYR B 1 120 ? 8.102 -24.609 4.59 1 97.5 120 TYR B CA 1
ATOM 3902 C C . TYR B 1 120 ? 7.574 -25.641 3.6 1 97.5 120 TYR B C 1
ATOM 3904 O O . TYR B 1 120 ? 6.375 -25.938 3.578 1 97.5 120 TYR B O 1
ATOM 3912 N N . LYS B 1 121 ? 8.398 -26.156 2.732 1 97.25 121 LYS B N 1
ATOM 3913 C CA . LYS B 1 121 ? 8.125 -27.25 1.814 1 97.25 121 LYS B CA 1
ATOM 3914 C C . LYS B 1 121 ? 6.941 -26.938 0.911 1 97.25 121 LYS B C 1
ATOM 3916 O O . LYS B 1 121 ? 5.973 -27.703 0.86 1 97.25 121 LYS B O 1
ATOM 3921 N N . PRO B 1 122 ? 7.047 -25.828 0.183 1 98.56 122 PRO B N 1
ATOM 3922 C CA . PRO B 1 122 ? 5.988 -25.625 -0.806 1 98.56 122 PRO B CA 1
ATOM 3923 C C . PRO B 1 122 ? 5.82 -26.797 -1.757 1 98.56 122 PRO B C 1
ATOM 3925 O O . PRO B 1 122 ? 6.805 -27.438 -2.135 1 98.56 122 PRO B O 1
ATOM 3928 N N . GLU B 1 123 ? 4.578 -27.078 -2.131 1 98.56 123 GLU B N 1
ATOM 3929 C CA . GLU B 1 123 ? 4.328 -28.219 -3.008 1 98.56 123 GLU B CA 1
ATOM 3930 C C . GLU B 1 123 ? 4.984 -28.031 -4.371 1 98.56 123 GLU B C 1
ATOM 3932 O O . GLU B 1 123 ? 5.57 -28.969 -4.922 1 98.56 123 GLU B O 1
ATOM 3937 N N . ILE B 1 124 ? 4.895 -26.844 -4.883 1 98.75 124 ILE B N 1
ATOM 3938 C CA . ILE B 1 124 ? 5.465 -26.609 -6.203 1 98.75 124 ILE B CA 1
ATOM 3939 C C . ILE B 1 124 ? 5.848 -25.141 -6.348 1 98.75 124 ILE B C 1
ATOM 3941 O O . ILE B 1 124 ? 5.219 -24.266 -5.75 1 98.75 124 ILE B O 1
ATOM 3945 N N . ILE B 1 125 ? 6.93 -24.781 -7.082 1 98.88 125 ILE B N 1
ATOM 3946 C CA . ILE B 1 125 ? 7.414 -23.422 -7.324 1 98.88 125 ILE B CA 1
ATOM 3947 C C . ILE B 1 125 ? 7.473 -23.156 -8.828 1 98.88 125 ILE B C 1
ATOM 3949 O O . ILE B 1 125 ? 8.047 -23.938 -9.586 1 98.88 125 ILE B O 1
ATOM 3953 N N . THR B 1 126 ? 6.875 -22.094 -9.258 1 98.88 126 THR B N 1
ATOM 3954 C CA . THR B 1 126 ? 6.969 -21.703 -10.656 1 98.88 126 THR B CA 1
ATOM 3955 C C . THR B 1 126 ? 8.328 -21.078 -10.953 1 98.88 126 THR B C 1
ATOM 3957 O O . THR B 1 126 ? 8.836 -20.281 -10.164 1 98.88 126 THR B O 1
ATOM 3960 N N . VAL B 1 127 ? 8.891 -21.391 -12.086 1 98.69 127 VAL B N 1
ATOM 3961 C CA . VAL B 1 127 ? 10.133 -20.75 -12.531 1 98.69 127 VAL B CA 1
ATOM 3962 C C . VAL B 1 127 ? 9.922 -20.141 -13.914 1 98.69 127 VAL B C 1
ATOM 3964 O O . VAL B 1 127 ? 9.234 -20.703 -14.766 1 98.69 127 VAL B O 1
ATOM 3967 N N . TYR B 1 128 ? 10.523 -18.922 -14.094 1 98.06 128 TYR B N 1
ATOM 3968 C CA . TYR B 1 128 ? 10.477 -18.203 -15.359 1 98.06 128 TYR B CA 1
ATOM 3969 C C . TYR B 1 128 ? 11.664 -18.562 -16.234 1 98.06 128 TYR B C 1
ATOM 3971 O O . TYR B 1 128 ? 11.633 -18.344 -17.453 1 98.06 128 TYR B O 1
ATOM 3979 N N . SER B 1 129 ? 12.758 -19.078 -15.625 1 97 129 SER B N 1
ATOM 3980 C CA . SER B 1 129 ? 14.023 -19.25 -16.328 1 97 129 SER B CA 1
ATOM 3981 C C . SER B 1 129 ? 14.852 -20.359 -15.688 1 97 129 SER B C 1
ATOM 3983 O O . SER B 1 129 ? 14.562 -20.797 -14.578 1 97 129 SER B O 1
ATOM 3985 N N . ILE B 1 130 ? 15.914 -20.75 -16.422 1 97.38 130 ILE B N 1
ATOM 3986 C CA . ILE B 1 130 ? 16.828 -21.766 -15.914 1 97.38 130 ILE B CA 1
ATOM 3987 C C . ILE B 1 130 ? 17.594 -21.219 -14.711 1 97.38 130 ILE B C 1
ATOM 3989 O O . ILE B 1 130 ? 17.891 -21.953 -13.766 1 97.38 130 ILE B O 1
ATOM 3993 N N . ASP B 1 131 ? 17.844 -19.875 -14.68 1 96.62 131 ASP B N 1
ATOM 3994 C CA . ASP B 1 131 ? 18.531 -19.266 -13.555 1 96.62 131 ASP B CA 1
ATOM 3995 C C . ASP B 1 131 ? 17.719 -19.406 -12.266 1 96.62 131 ASP B C 1
ATOM 3997 O O . ASP B 1 131 ? 18.266 -19.766 -11.219 1 96.62 131 ASP B O 1
ATOM 4001 N N . ASN B 1 132 ? 16.484 -19.156 -12.383 1 97.31 132 ASN B N 1
ATOM 4002 C CA . ASN B 1 132 ? 15.609 -19.297 -11.219 1 97.31 132 ASN B CA 1
ATOM 4003 C C . ASN B 1 132 ? 15.555 -20.75 -10.734 1 97.31 132 ASN B C 1
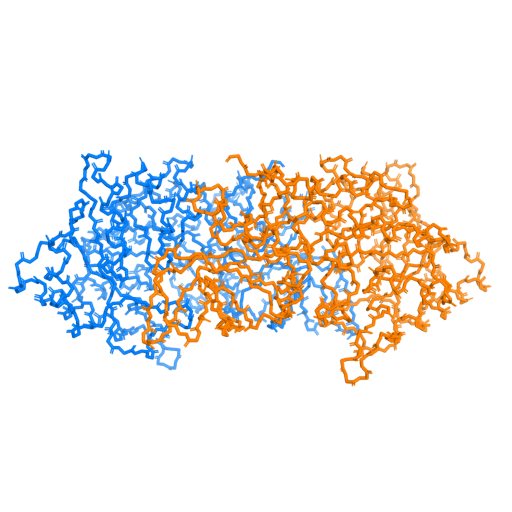ATOM 4005 O O . ASN B 1 132 ? 15.578 -21 -9.523 1 97.31 132 ASN B O 1
ATOM 4009 N N . ALA B 1 133 ? 15.508 -21.641 -11.703 1 98.44 133 ALA B N 1
ATOM 4010 C CA . ALA B 1 133 ? 15.508 -23.047 -11.352 1 98.44 133 ALA B CA 1
ATOM 4011 C C . ALA B 1 133 ? 16.812 -23.438 -10.641 1 98.44 133 ALA B C 1
ATOM 4013 O O . ALA B 1 133 ? 16.797 -24.219 -9.68 1 98.44 133 ALA B O 1
ATOM 4014 N N . ARG B 1 134 ? 17.891 -22.906 -11.117 1 98.25 134 ARG B N 1
ATOM 4015 C CA . ARG B 1 134 ? 19.188 -23.203 -10.523 1 98.25 134 ARG B CA 1
ATOM 4016 C C . ARG B 1 134 ? 19.266 -22.703 -9.094 1 98.25 134 ARG B C 1
ATOM 4018 O O . ARG B 1 134 ? 19.781 -23.391 -8.211 1 98.25 134 ARG B O 1
ATOM 4025 N N . PHE B 1 135 ? 18.766 -21.453 -8.852 1 98 135 PHE B N 1
ATOM 4026 C CA . PHE B 1 135 ? 18.75 -20.906 -7.496 1 98 135 PHE B CA 1
ATOM 4027 C C . PHE B 1 135 ? 17.984 -21.844 -6.559 1 98 135 PHE B C 1
ATOM 4029 O O . PHE B 1 135 ? 18.453 -22.141 -5.457 1 98 135 PHE B O 1
ATOM 4036 N N . ILE B 1 136 ? 16.859 -22.297 -6.988 1 98.75 136 ILE B N 1
ATOM 4037 C CA . ILE B 1 136 ? 16 -23.172 -6.191 1 98.75 136 ILE B CA 1
ATOM 4038 C C . ILE B 1 136 ? 16.703 -24.516 -5.98 1 98.75 136 ILE B C 1
ATOM 4040 O O . ILE B 1 136 ? 16.719 -25.047 -4.863 1 98.75 136 ILE B O 1
ATOM 4044 N N . GLY B 1 137 ? 17.234 -25.062 -7.074 1 98.69 137 GLY B N 1
ATOM 4045 C CA . GLY B 1 137 ? 17.906 -26.359 -7.012 1 98.69 137 GLY B CA 1
ATOM 4046 C C . GLY B 1 137 ? 19.078 -26.359 -6.031 1 98.69 137 GLY B C 1
ATOM 4047 O O . GLY B 1 137 ? 19.234 -27.312 -5.258 1 98.69 137 GLY B O 1
ATOM 4048 N N . GLU B 1 138 ? 19.875 -25.312 -6.051 1 98.12 138 GLU B N 1
ATOM 4049 C CA . GLU B 1 138 ? 21.016 -25.203 -5.152 1 98.12 138 GLU B CA 1
ATOM 4050 C C . GLU B 1 138 ? 20.578 -25.281 -3.691 1 98.12 138 GLU B C 1
ATOM 4052 O O . GLU B 1 138 ? 21.203 -25.984 -2.889 1 98.12 138 GLU B O 1
ATOM 4057 N N . GLU B 1 139 ? 19.516 -24.594 -3.371 1 98.19 139 GLU B N 1
ATOM 4058 C CA . GLU B 1 139 ? 19.031 -24.594 -1.999 1 98.19 139 GLU B CA 1
ATOM 4059 C C . GLU B 1 139 ? 18.359 -25.922 -1.65 1 98.19 139 GLU B C 1
ATOM 4061 O O . GLU B 1 139 ? 18.469 -26.391 -0.516 1 98.19 139 GLU B O 1
ATOM 4066 N N . ALA B 1 140 ? 17.672 -26.484 -2.615 1 98.44 140 ALA B N 1
ATOM 4067 C CA . ALA B 1 140 ? 17 -27.766 -2.396 1 98.44 140 ALA B CA 1
ATOM 4068 C C . ALA B 1 140 ? 18.016 -28.875 -2.115 1 98.44 140 ALA B C 1
ATOM 4070 O O . ALA B 1 140 ? 17.828 -29.703 -1.219 1 98.44 140 ALA B O 1
ATOM 4071 N N . VAL B 1 141 ? 19.094 -28.906 -2.842 1 98.25 141 VAL B N 1
ATOM 4072 C CA . VAL B 1 141 ? 20.172 -29.875 -2.637 1 98.25 141 VAL B CA 1
ATOM 4073 C C . VAL B 1 141 ? 20.703 -29.766 -1.215 1 98.25 141 VAL B C 1
ATOM 4075 O O . VAL B 1 141 ? 20.906 -30.766 -0.539 1 98.25 141 VAL B O 1
ATOM 4078 N N . LYS B 1 142 ? 20.891 -28.5 -0.768 1 97.31 142 LYS B N 1
ATOM 4079 C CA . LYS B 1 142 ? 21.375 -28.266 0.587 1 97.31 142 LYS B CA 1
ATOM 4080 C C . LYS B 1 142 ? 20.438 -28.844 1.626 1 97.31 142 LYS B C 1
ATOM 4082 O O . LYS B 1 142 ? 20.859 -29.281 2.697 1 97.31 142 LYS B O 1
ATOM 4087 N N . SER B 1 143 ? 19.203 -28.781 1.305 1 95.25 143 SER B N 1
ATOM 4088 C CA . SER B 1 143 ? 18.188 -29.234 2.244 1 95.25 143 SER B CA 1
ATOM 4089 C C . SER B 1 143 ? 17.906 -30.734 2.086 1 95.25 143 SER B C 1
ATOM 4091 O O . SER B 1 143 ? 17.109 -31.297 2.84 1 95.25 143 SER B O 1
ATOM 4093 N N . GLY B 1 144 ? 18.375 -31.375 1.084 1 95.5 144 GLY B N 1
ATOM 4094 C CA . GLY B 1 144 ? 18.344 -32.812 0.936 1 95.5 144 GLY B CA 1
ATOM 4095 C C . GLY B 1 144 ? 17.094 -33.312 0.248 1 95.5 144 GLY B C 1
ATOM 4096 O O . GLY B 1 144 ? 16.594 -34.406 0.576 1 95.5 144 GLY B O 1
ATOM 4097 N N . PHE B 1 145 ? 16.484 -32.531 -0.546 1 95.69 145 PHE B N 1
ATOM 4098 C CA . PHE B 1 145 ? 15.328 -33 -1.285 1 95.69 145 PHE B CA 1
ATOM 4099 C C . PHE B 1 145 ? 15.273 -32.375 -2.674 1 95.69 145 PHE B C 1
ATOM 4101 O O . PHE B 1 145 ? 16.141 -31.594 -3.047 1 95.69 145 PHE B O 1
ATOM 4108 N N . GLU B 1 146 ? 14.383 -32.875 -3.469 1 97.69 146 GLU B N 1
ATOM 4109 C CA . GLU B 1 146 ? 14.117 -32.344 -4.801 1 97.69 146 GLU B CA 1
ATOM 4110 C C . GLU B 1 146 ? 12.836 -31.516 -4.812 1 97.69 146 GLU B C 1
ATOM 4112 O O . GLU B 1 146 ? 11.781 -32 -4.398 1 97.69 146 GLU B O 1
ATOM 4117 N N . GLN B 1 147 ? 12.945 -30.297 -5.195 1 98.62 147 GLN B N 1
ATOM 4118 C CA . GLN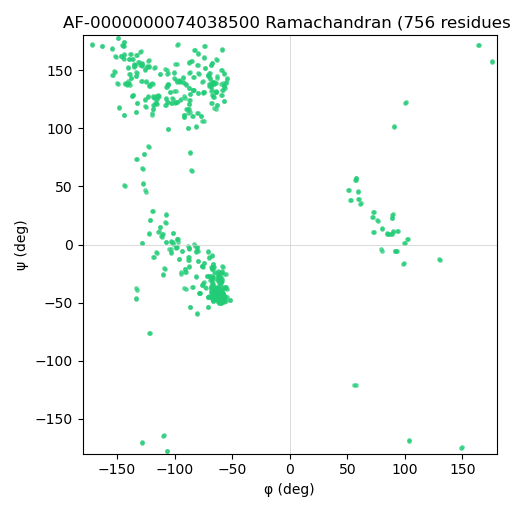 B 1 147 ? 11.797 -29.391 -5.223 1 98.62 147 GLN B CA 1
ATOM 4119 C C . GLN B 1 147 ? 11.047 -29.5 -6.547 1 98.62 147 GLN B C 1
ATOM 4121 O O . GLN B 1 147 ? 11.617 -29.25 -7.609 1 98.62 147 GLN B O 1
ATOM 4126 N N . PRO B 1 148 ? 9.766 -29.953 -6.527 1 98.62 148 PRO B N 1
ATOM 4127 C CA . PRO B 1 148 ? 8.969 -29.859 -7.758 1 98.62 148 PRO B CA 1
ATOM 4128 C C . PRO B 1 148 ? 8.844 -28.422 -8.258 1 98.62 148 PRO B C 1
ATOM 4130 O O . PRO B 1 148 ? 8.602 -27.5 -7.465 1 98.62 148 PRO B O 1
ATOM 4133 N N . VAL B 1 149 ? 9.07 -28.172 -9.555 1 98.69 149 VAL B N 1
ATOM 4134 C CA . VAL B 1 149 ? 8.922 -26.844 -10.141 1 98.69 149 VAL B CA 1
ATOM 4135 C C . VAL B 1 149 ? 7.941 -26.906 -11.312 1 98.69 149 VAL B C 1
ATOM 4137 O O . VAL B 1 149 ? 7.676 -27.984 -11.852 1 98.69 149 VAL B O 1
ATOM 4140 N N . MET B 1 150 ? 7.348 -25.781 -11.523 1 97.88 150 MET B N 1
ATOM 4141 C CA . MET B 1 150 ? 6.391 -25.578 -12.609 1 97.88 150 MET B CA 1
ATOM 4142 C C . MET B 1 150 ? 6.871 -24.5 -13.57 1 97.88 150 MET B C 1
ATOM 4144 O O . MET B 1 150 ? 7.395 -23.469 -13.148 1 97.88 150 MET B O 1
ATOM 4148 N N . LEU B 1 151 ? 6.676 -24.797 -14.883 1 98.38 151 LEU B N 1
ATOM 4149 C CA . LEU B 1 151 ? 7.082 -23.844 -15.906 1 98.38 151 LEU B CA 1
ATOM 4150 C C . LEU B 1 151 ? 5.934 -22.891 -16.266 1 98.38 151 LEU B C 1
ATOM 4152 O O . LEU B 1 151 ? 4.816 -23.344 -16.516 1 98.38 151 LEU B O 1
ATOM 4156 N N . ARG B 1 152 ? 6.164 -21.594 -16.203 1 98.56 152 ARG B N 1
ATOM 4157 C CA . ARG B 1 152 ? 5.211 -20.641 -16.781 1 98.56 152 ARG B CA 1
ATOM 4158 C C . ARG B 1 152 ? 5.434 -20.469 -18.281 1 98.56 152 ARG B C 1
ATOM 4160 O O . ARG B 1 152 ? 6.562 -20.25 -18.719 1 98.56 152 ARG B O 1
ATOM 4167 N N . VAL B 1 153 ? 4.336 -20.531 -19.078 1 98.69 153 VAL B N 1
ATOM 4168 C CA . VAL B 1 153 ? 4.488 -20.453 -20.531 1 98.69 153 VAL B CA 1
ATOM 4169 C C . VAL B 1 153 ? 3.568 -19.375 -21.078 1 98.69 153 VAL B C 1
ATOM 4171 O O . VAL B 1 153 ? 2.621 -18.953 -20.422 1 98.69 153 VAL B O 1
ATOM 4174 N N . TRP B 1 154 ? 3.904 -18.844 -22.234 1 98.06 154 TRP B N 1
ATOM 4175 C CA 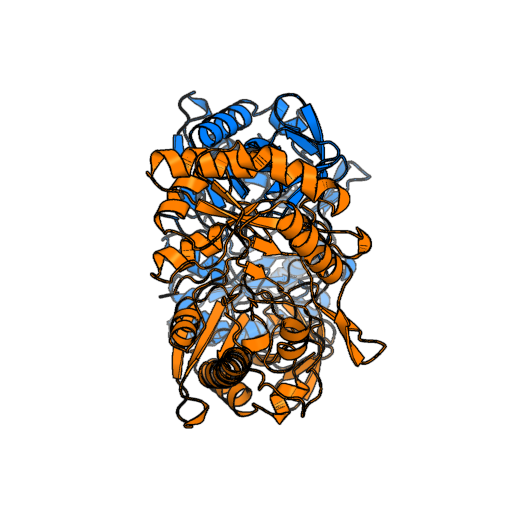. TRP B 1 154 ? 3.098 -17.891 -22.969 1 98.06 154 TRP B CA 1
ATOM 4176 C C . TRP B 1 154 ? 3.262 -18.062 -24.469 1 98.06 154 TRP B C 1
ATOM 4178 O O . TRP B 1 154 ? 4.129 -18.828 -24.922 1 98.06 154 TRP B O 1
ATOM 4188 N N . LYS B 1 155 ? 2.393 -17.547 -25.234 1 96.56 155 LYS B N 1
ATOM 4189 C CA . LYS B 1 155 ? 2.469 -17.656 -26.688 1 96.56 155 LYS B CA 1
ATOM 4190 C C . LYS B 1 155 ? 2.236 -16.297 -27.344 1 96.56 155 LYS B C 1
ATOM 4192 O O . LYS B 1 155 ? 2.834 -16 -28.375 1 96.56 155 LYS B O 1
ATOM 4197 N N . ASP B 1 156 ? 1.308 -15.469 -26.828 1 95.69 156 ASP B N 1
ATOM 4198 C CA . ASP B 1 156 ? 0.98 -14.133 -27.312 1 95.69 156 ASP B CA 1
ATOM 4199 C C . ASP B 1 156 ? 1.253 -13.078 -26.25 1 95.69 156 ASP B C 1
ATOM 4201 O O . ASP B 1 156 ? 0.607 -13.07 -25.203 1 95.69 156 ASP B O 1
ATOM 4205 N N . LYS B 1 157 ? 2.129 -12.148 -26.578 1 91 157 LYS B N 1
ATOM 4206 C CA . LYS B 1 157 ? 2.557 -11.133 -25.625 1 91 157 LYS B CA 1
ATOM 4207 C C . LYS B 1 157 ? 1.384 -10.258 -25.188 1 91 157 LYS B C 1
ATOM 4209 O O . LYS B 1 157 ? 1.37 -9.727 -24.078 1 91 157 LYS B O 1
ATOM 4214 N N . ASN B 1 158 ? 0.43 -10.109 -26 1 90.5 158 ASN B N 1
ATOM 4215 C CA . ASN B 1 158 ? -0.718 -9.25 -25.719 1 90.5 158 ASN B CA 1
ATOM 4216 C C . ASN B 1 158 ? -1.604 -9.836 -24.625 1 90.5 158 ASN B C 1
ATOM 4218 O O . ASN B 1 158 ? -2.459 -9.141 -24.078 1 90.5 158 ASN B O 1
ATOM 4222 N N . SER B 1 159 ? -1.351 -11.062 -24.266 1 92.88 159 SER B N 1
ATOM 4223 C CA . SER B 1 159 ? -2.146 -11.703 -23.234 1 92.88 159 SER B CA 1
ATOM 4224 C C . SER B 1 159 ? -1.496 -11.539 -21.859 1 92.88 159 SER B C 1
ATOM 4226 O O . SER B 1 159 ? -2.061 -11.953 -20.844 1 92.88 159 SER B O 1
ATOM 4228 N N . LEU B 1 160 ? -0.358 -10.992 -21.891 1 93.81 160 LEU B N 1
ATOM 4229 C CA . LEU B 1 160 ? 0.343 -10.781 -20.625 1 93.81 160 LEU B CA 1
ATOM 4230 C C . LEU B 1 160 ? 0.05 -9.391 -20.062 1 93.81 160 LEU B C 1
ATOM 4232 O O . LEU B 1 160 ? -0.085 -8.43 -20.828 1 93.81 160 LEU B O 1
ATOM 4236 N N . TYR B 1 161 ? -0.05 -9.305 -18.766 1 94 161 TYR B N 1
ATOM 4237 C CA . TYR B 1 161 ? -0.267 -8.016 -18.125 1 94 161 TYR B CA 1
ATOM 4238 C C . TYR B 1 161 ? 1.051 -7.27 -17.938 1 94 161 TYR B C 1
ATOM 4240 O O . TYR B 1 161 ? 2.074 -7.879 -17.625 1 94 161 TYR B O 1
ATOM 4248 N N . PRO B 1 162 ? 0.979 -5.965 -18.078 1 93.56 162 PRO B N 1
ATOM 4249 C CA . PRO B 1 162 ? 2.197 -5.18 -17.875 1 93.56 162 PRO B CA 1
ATOM 4250 C C . PRO B 1 162 ? 2.818 -5.406 -16.5 1 93.56 162 PRO B C 1
ATOM 4252 O O . PRO B 1 162 ? 2.1 -5.48 -15.5 1 93.56 162 PRO B O 1
ATOM 4255 N N . GLN B 1 163 ? 4.199 -5.578 -16.484 1 95.06 163 GLN B N 1
ATOM 4256 C CA . GLN B 1 163 ? 4.996 -5.707 -15.266 1 95.06 163 GLN B CA 1
ATOM 4257 C C . GLN B 1 163 ? 4.773 -7.066 -14.602 1 95.06 163 GLN B C 1
ATOM 4259 O O . GLN B 1 163 ? 5.094 -7.25 -13.43 1 95.06 163 GLN B O 1
ATOM 4264 N N . GLN B 1 164 ? 4.109 -7.938 -15.32 1 95.81 164 GLN B N 1
ATOM 4265 C CA . GLN B 1 164 ? 3.93 -9.312 -14.867 1 95.81 164 GLN B CA 1
ATOM 4266 C C . GLN B 1 164 ? 4.488 -10.305 -15.883 1 95.81 164 GLN B C 1
ATOM 4268 O O . GLN B 1 164 ? 4.238 -11.508 -15.789 1 95.81 164 GLN B O 1
ATOM 4273 N N . GLU B 1 165 ? 5.184 -9.766 -16.859 1 97.25 165 GLU B N 1
ATOM 4274 C CA . GLU B 1 165 ? 5.684 -10.602 -17.953 1 97.25 165 GLU B CA 1
ATOM 4275 C C . GLU B 1 165 ? 6.801 -11.523 -17.453 1 97.25 165 GLU B C 1
ATOM 4277 O O . GLU B 1 165 ? 7.59 -11.141 -16.594 1 97.25 165 GLU B O 1
ATOM 4282 N N . GLY B 1 166 ? 6.816 -12.633 -18 1 97.44 166 GLY B N 1
ATOM 4283 C CA . GLY B 1 166 ? 7.828 -13.633 -17.703 1 97.44 166 GLY B CA 1
ATOM 4284 C C . GLY B 1 166 ? 7.449 -15.023 -18.172 1 97.44 166 GLY B C 1
ATOM 4285 O O . GLY B 1 166 ? 6.324 -15.25 -18.625 1 97.44 166 GLY B O 1
ATOM 4286 N N . GLY B 1 167 ? 8.398 -15.93 -18.078 1 98.12 167 GLY B N 1
ATOM 4287 C CA . GLY B 1 167 ? 8.172 -17.297 -18.516 1 98.12 167 GLY B CA 1
ATOM 4288 C C . GLY B 1 167 ? 8.812 -17.625 -19.844 1 98.12 167 GLY B C 1
ATOM 4289 O O . GLY B 1 167 ? 9.664 -16.875 -20.328 1 98.12 167 GLY B O 1
ATOM 4290 N N . ILE B 1 168 ? 8.422 -18.812 -20.406 1 98.19 168 ILE B N 1
ATOM 4291 C CA . ILE B 1 168 ? 9.031 -19.344 -21.625 1 98.19 168 ILE B CA 1
ATOM 4292 C C . ILE B 1 168 ? 7.992 -19.359 -22.75 1 98.19 168 ILE B C 1
ATOM 4294 O O . ILE B 1 168 ? 6.867 -19.828 -22.547 1 98.19 168 ILE B O 1
ATOM 4298 N N . HIS B 1 169 ? 8.375 -18.797 -23.859 1 98.19 169 HIS B N 1
ATOM 4299 C CA . HIS B 1 169 ? 7.52 -18.953 -25.031 1 98.19 169 HIS B CA 1
ATOM 4300 C C . HIS B 1 169 ? 7.348 -20.438 -25.375 1 98.19 169 HIS B C 1
ATOM 4302 O O . HIS B 1 169 ? 8.266 -21.234 -25.188 1 98.19 169 HIS B O 1
ATOM 4308 N N . VAL B 1 170 ? 6.246 -20.797 -25.938 1 98.19 170 VAL B N 1
ATOM 4309 C CA . VAL B 1 170 ? 5.922 -22.172 -26.266 1 98.19 170 VAL B CA 1
ATOM 4310 C C . VAL B 1 170 ? 7.035 -22.781 -27.125 1 98.19 170 VAL B C 1
ATOM 4312 O O . VAL B 1 170 ? 7.398 -23.938 -26.953 1 98.19 170 VAL B O 1
ATOM 4315 N N . SER B 1 171 ? 7.57 -22.031 -27.984 1 98.25 171 SER B N 1
ATOM 4316 C CA . SER B 1 171 ? 8.602 -22.531 -28.891 1 98.25 171 SER B CA 1
ATOM 4317 C C . SER B 1 171 ? 9.883 -22.875 -28.156 1 98.25 171 SER B C 1
ATOM 4319 O O . SER B 1 171 ? 10.75 -23.562 -28.688 1 98.25 171 SER B O 1
ATOM 4321 N N . GLY B 1 172 ? 10.055 -22.359 -26.984 1 98.19 172 GLY B N 1
ATOM 4322 C CA . GLY B 1 172 ? 11.266 -22.594 -26.219 1 98.19 172 GLY B CA 1
ATOM 4323 C C . GLY B 1 172 ? 11.117 -23.703 -25.203 1 98.19 172 GLY B C 1
ATOM 4324 O O . GLY B 1 172 ? 12.062 -24.016 -24.469 1 98.19 172 GLY B O 1
ATOM 4325 N N . VAL B 1 173 ? 10.008 -24.391 -25.156 1 98.44 173 VAL B N 1
ATOM 4326 C CA . VAL B 1 173 ? 9.672 -25.328 -24.094 1 98.44 173 VAL B CA 1
ATOM 4327 C C . VAL B 1 173 ? 10.602 -26.547 -24.172 1 98.44 173 VAL B C 1
ATOM 4329 O O . VAL B 1 173 ? 11.094 -27.031 -23.156 1 98.44 173 VAL B O 1
ATOM 4332 N N . GLU B 1 174 ? 10.82 -27.047 -25.359 1 98.12 174 GLU B N 1
ATOM 4333 C CA . GLU B 1 174 ? 11.695 -28.203 -25.531 1 98.12 174 GLU B CA 1
ATOM 4334 C C . GLU B 1 174 ? 13.109 -27.906 -25.047 1 98.12 174 GLU B C 1
ATOM 4336 O O . GLU B 1 174 ? 13.719 -28.703 -24.328 1 98.12 174 GLU B O 1
ATOM 4341 N N . ASP B 1 175 ? 13.609 -26.766 -25.484 1 98.06 175 ASP B N 1
ATOM 4342 C CA . ASP B 1 175 ? 14.938 -26.344 -25.047 1 98.06 175 ASP B CA 1
ATOM 4343 C C . ASP B 1 175 ? 15 -26.203 -23.531 1 98.06 175 ASP B C 1
ATOM 4345 O O . ASP B 1 175 ? 15.969 -26.609 -22.891 1 98.06 175 ASP B O 1
ATOM 4349 N N . PHE B 1 176 ? 14.047 -25.609 -22.969 1 98 176 PHE B N 1
ATOM 4350 C CA . PHE B 1 176 ? 13.977 -25.469 -21.516 1 98 176 PHE B CA 1
ATOM 4351 C C . PHE B 1 176 ? 14.023 -26.828 -20.828 1 98 176 PHE B C 1
ATOM 4353 O O . PHE B 1 176 ? 14.766 -27.016 -19.859 1 98 176 PHE B O 1
ATOM 4360 N N . TYR B 1 177 ? 13.195 -27.734 -21.312 1 97.94 177 TYR B N 1
ATOM 4361 C CA . TYR B 1 177 ? 13.141 -29.078 -20.734 1 97.94 177 TYR B CA 1
ATOM 4362 C C . TYR B 1 177 ? 14.516 -29.719 -20.766 1 97.94 177 TYR B C 1
ATOM 4364 O O . TYR B 1 177 ? 14.945 -30.312 -19.766 1 97.94 177 TYR B O 1
ATOM 4372 N N . ASN B 1 178 ? 15.195 -29.594 -21.859 1 97.38 178 ASN B N 1
ATOM 4373 C CA . ASN B 1 178 ? 16.531 -30.188 -21.984 1 97.38 178 ASN B CA 1
ATOM 4374 C C . ASN B 1 178 ? 17.5 -29.578 -20.984 1 97.38 178 ASN B C 1
ATOM 4376 O O . ASN B 1 178 ? 18.344 -30.281 -20.422 1 97.38 178 ASN B O 1
ATOM 4380 N N . ARG B 1 179 ? 17.375 -28.344 -20.75 1 97.75 179 ARG B N 1
ATOM 4381 C CA . ARG B 1 179 ? 18.297 -27.641 -19.859 1 97.75 179 ARG B CA 1
ATOM 4382 C C . ARG B 1 179 ? 17.969 -27.922 -18.406 1 97.75 179 ARG B C 1
ATOM 4384 O O . ARG B 1 179 ? 18.875 -28.125 -17.594 1 97.75 179 ARG B O 1
ATOM 4391 N N . ILE B 1 180 ? 16.719 -27.938 -18.047 1 97.31 180 ILE B N 1
ATOM 4392 C CA . ILE B 1 180 ? 16.344 -28.078 -16.641 1 97.31 180 ILE B CA 1
ATOM 4393 C C . ILE B 1 180 ? 16.656 -29.5 -16.156 1 97.31 180 ILE B C 1
ATOM 4395 O O . ILE B 1 180 ? 16.844 -29.719 -14.961 1 97.31 180 ILE B O 1
ATOM 4399 N N . SER B 1 181 ? 16.641 -30.453 -17.094 1 94.25 181 SER B N 1
ATOM 4400 C CA . SER B 1 181 ? 16.953 -31.828 -16.75 1 94.25 181 SER B CA 1
ATOM 4401 C C . SER B 1 181 ? 18.344 -31.953 -16.125 1 94.25 181 SER B C 1
ATOM 4403 O O . SER B 1 181 ? 18.625 -32.906 -15.406 1 94.25 181 SER B O 1
ATOM 4405 N N . SER B 1 182 ? 19.156 -30.984 -16.344 1 95.44 182 SER B N 1
ATOM 4406 C CA . SER B 1 182 ? 20.516 -31 -15.836 1 95.44 182 SER B CA 1
ATOM 4407 C C . SER B 1 182 ? 20.641 -30.203 -14.539 1 95.44 182 SER B C 1
ATOM 4409 O O . SER B 1 182 ? 21.719 -30.141 -13.938 1 95.44 182 SER B O 1
ATOM 4411 N N . VAL B 1 183 ? 19.609 -29.625 -14.133 1 97.81 183 VAL B N 1
ATOM 4412 C CA . VAL B 1 183 ? 19.641 -28.844 -12.898 1 97.81 183 VAL B CA 1
ATOM 4413 C C . VAL B 1 183 ? 19.328 -29.734 -11.711 1 97.81 183 VAL B C 1
ATOM 4415 O O . VAL B 1 183 ? 18.203 -30.219 -11.562 1 97.81 183 VAL B O 1
ATOM 4418 N N . LYS B 1 184 ? 20.297 -29.922 -10.867 1 97.88 184 LYS B N 1
ATOM 4419 C CA . LYS B 1 184 ? 20.109 -30.766 -9.688 1 97.88 184 LYS B CA 1
ATOM 4420 C C . LYS B 1 184 ? 19.172 -30.094 -8.688 1 97.88 184 LYS B C 1
ATOM 4422 O O . LYS B 1 184 ? 19.109 -28.875 -8.602 1 97.88 184 LYS B O 1
ATOM 4427 N N . GLY B 1 185 ? 18.422 -30.859 -7.984 1 98.25 185 GLY B N 1
ATOM 4428 C CA . GLY B 1 185 ? 17.641 -30.375 -6.859 1 98.25 185 GLY B CA 1
ATOM 4429 C C . GLY B 1 185 ? 16.234 -29.953 -7.25 1 98.25 185 GLY B C 1
ATOM 4430 O O . GLY B 1 185 ? 15.414 -29.609 -6.387 1 98.25 185 GLY B O 1
ATOM 4431 N N . VAL B 1 186 ? 15.93 -29.969 -8.594 1 98.38 186 VAL B N 1
ATOM 4432 C CA . VAL B 1 186 ? 14.57 -29.625 -9.016 1 98.38 186 VAL B CA 1
ATOM 4433 C C . VAL B 1 186 ? 14.039 -30.688 -9.961 1 98.38 186 VAL B C 1
ATOM 4435 O O . VAL B 1 186 ? 14.812 -31.406 -10.594 1 98.38 186 VAL B O 1
ATOM 4438 N N . ARG B 1 187 ? 12.758 -30.812 -10.016 1 97.38 187 ARG B N 1
ATOM 4439 C CA . ARG B 1 187 ? 12.055 -31.672 -10.953 1 97.38 187 ARG B CA 1
ATOM 4440 C C . ARG B 1 187 ? 10.898 -30.938 -11.617 1 97.38 187 ARG B C 1
ATOM 4442 O O . ARG B 1 187 ? 10.016 -30.406 -10.93 1 97.38 187 ARG B O 1
ATOM 4449 N N . LEU B 1 188 ? 10.945 -30.875 -12.938 1 98.06 188 LEU B N 1
ATOM 4450 C CA . LEU B 1 188 ? 9.82 -30.266 -13.648 1 98.06 188 LEU B CA 1
ATOM 4451 C C . LEU B 1 188 ? 8.555 -31.109 -13.477 1 98.06 188 LEU B C 1
ATOM 4453 O O . LEU B 1 188 ? 8.516 -32.281 -13.883 1 98.06 188 LEU B O 1
ATOM 4457 N N . SER B 1 189 ? 7.535 -30.5 -12.836 1 98 189 SER B N 1
ATOM 4458 C CA . SER B 1 189 ? 6.371 -31.281 -12.438 1 98 189 SER B CA 1
ATOM 4459 C C . SER B 1 189 ? 5.078 -30.641 -12.922 1 98 189 SER B C 1
ATOM 4461 O O . SER B 1 189 ? 3.988 -31.156 -12.672 1 98 189 SER B O 1
ATOM 4463 N N . GLY B 1 190 ? 5.191 -29.562 -13.609 1 98.19 190 GLY B N 1
ATOM 4464 C CA . GLY B 1 190 ? 3.955 -28.938 -14.062 1 98.19 190 GLY B CA 1
ATOM 4465 C C . GLY B 1 190 ? 4.18 -27.797 -15.031 1 98.19 190 GLY B C 1
ATOM 4466 O O . GLY B 1 190 ? 5.32 -27.453 -15.336 1 98.19 190 GLY B O 1
ATOM 4467 N N . VAL B 1 191 ? 3.098 -27.312 -15.594 1 98.69 191 VAL B N 1
ATOM 4468 C CA . VAL B 1 191 ? 3.074 -26.156 -16.5 1 98.69 191 VAL B CA 1
ATOM 4469 C C . VAL B 1 191 ? 1.886 -25.266 -16.156 1 98.69 191 VAL B C 1
ATOM 4471 O O . VAL B 1 191 ? 0.837 -25.75 -15.727 1 98.69 191 VAL B O 1
ATOM 4474 N N . THR B 1 192 ? 2.092 -23.953 -16.266 1 98.75 192 THR B N 1
ATOM 4475 C CA . THR B 1 192 ? 1.039 -22.984 -15.984 1 98.75 192 THR B CA 1
ATOM 4476 C C . THR B 1 192 ? 1.14 -21.797 -16.938 1 98.75 192 THR B C 1
ATOM 4478 O O . THR B 1 192 ? 2.096 -21.688 -17.703 1 98.75 192 THR B O 1
ATOM 4481 N N . GLY B 1 193 ? 0.156 -21.016 -17.047 1 98.19 193 GLY B N 1
ATOM 4482 C CA . GLY B 1 193 ? 0.035 -19.766 -17.766 1 98.19 193 GLY B CA 1
ATOM 4483 C C . GLY B 1 193 ? -0.99 -18.828 -17.172 1 98.19 193 GLY B C 1
ATOM 4484 O O . GLY B 1 193 ? -1.967 -19.266 -16.562 1 98.19 193 GLY B O 1
ATOM 4485 N N . PHE B 1 194 ? -0.768 -17.625 -17.297 1 97.69 194 PHE B N 1
ATOM 4486 C CA . PHE B 1 194 ? -1.645 -16.625 -16.688 1 97.69 194 PHE B CA 1
ATOM 4487 C C . PHE B 1 194 ? -1.798 -15.414 -17.594 1 97.69 194 PHE B C 1
ATOM 4489 O O . PHE B 1 194 ? -0.819 -14.938 -18.172 1 97.69 194 PHE B O 1
ATOM 4496 N N . PRO B 1 195 ? -2.977 -14.867 -17.734 1 97.44 195 PRO B N 1
ATOM 4497 C CA . PRO B 1 195 ? -4.211 -15.484 -17.25 1 97.44 195 PRO B CA 1
ATOM 4498 C C . PRO B 1 195 ? -4.727 -16.578 -18.188 1 97.44 195 PRO B C 1
ATOM 4500 O O . PRO B 1 195 ? -4.59 -16.469 -19.406 1 97.44 195 PRO B O 1
ATOM 4503 N N . ALA B 1 196 ? -5.363 -17.609 -17.609 1 98.12 196 ALA B N 1
ATOM 4504 C CA . ALA B 1 196 ? -5.902 -18.703 -18.422 1 98.12 196 ALA B CA 1
ATOM 4505 C C . ALA B 1 196 ? -7.285 -18.359 -18.953 1 98.12 196 ALA B C 1
ATOM 4507 O O . ALA B 1 196 ? -7.645 -18.75 -20.062 1 98.12 196 ALA B O 1
ATOM 4508 N N . LEU B 1 197 ? -8.055 -17.672 -18.156 1 97.75 197 LEU B N 1
ATOM 4509 C CA . LEU B 1 197 ? -9.398 -17.234 -18.516 1 97.75 197 LEU B CA 1
ATOM 4510 C C . LEU B 1 197 ? -9.547 -15.719 -18.328 1 97.75 197 LEU B C 1
ATOM 4512 O O . LEU B 1 197 ? -8.883 -15.125 -17.484 1 97.75 197 LEU B O 1
ATOM 4516 N N . VAL B 1 198 ? -10.414 -15.109 -19.141 1 96.5 198 VAL B N 1
ATOM 4517 C CA . VAL B 1 198 ? -10.781 -13.703 -18.984 1 96.5 198 VAL B CA 1
ATOM 4518 C C . VAL B 1 198 ? -12.273 -13.523 -19.25 1 96.5 198 VAL B C 1
ATOM 4520 O O . VAL B 1 198 ? -12.898 -14.367 -19.891 1 96.5 198 VAL B O 1
ATOM 4523 N N . TYR B 1 199 ? -12.797 -12.539 -18.641 1 96.38 199 TYR B N 1
ATOM 4524 C CA . TYR B 1 199 ? -14.172 -12.156 -18.938 1 96.38 199 TYR B CA 1
ATOM 4525 C C . TYR B 1 199 ? -14.227 -11.141 -20.078 1 96.38 199 TYR B C 1
ATOM 4527 O O . TYR B 1 199 ? -13.688 -10.039 -19.953 1 96.38 199 TYR B O 1
ATOM 4535 N N . ASP B 1 200 ? -14.828 -11.508 -21.172 1 94.38 200 ASP B N 1
ATOM 4536 C CA . ASP B 1 200 ? -15.117 -10.586 -22.266 1 94.38 200 ASP B CA 1
ATOM 4537 C C . ASP B 1 200 ? -16.375 -9.773 -21.984 1 94.38 200 ASP B C 1
ATOM 4539 O O . ASP B 1 200 ? -17.484 -10.234 -22.234 1 94.38 200 ASP B O 1
ATOM 4543 N N . SER B 1 201 ? -16.141 -8.602 -21.594 1 89.81 201 SER B N 1
ATOM 4544 C CA . SER B 1 201 ? -17.25 -7.773 -21.156 1 89.81 201 SER B CA 1
ATOM 4545 C C . SER B 1 201 ? -18.172 -7.414 -22.328 1 89.81 201 SER B C 1
ATOM 4547 O O . SER B 1 201 ? -19.359 -7.137 -22.141 1 89.81 201 SER B O 1
ATOM 4549 N N . ILE B 1 202 ? -17.625 -7.367 -23.547 1 91.5 202 ILE B N 1
ATOM 4550 C CA . ILE B 1 202 ? -18.422 -7.066 -24.734 1 91.5 202 ILE B CA 1
ATOM 4551 C C . ILE B 1 202 ? -19.359 -8.234 -25.047 1 91.5 202 ILE B C 1
ATOM 4553 O O . ILE B 1 202 ? -20.547 -8.047 -25.266 1 91.5 202 ILE B O 1
ATOM 4557 N N . LYS B 1 203 ? -18.828 -9.492 -24.984 1 92.5 203 LYS B N 1
ATOM 4558 C CA . LYS B 1 203 ? -19.594 -10.688 -25.328 1 92.5 203 LYS B CA 1
ATOM 4559 C C . LYS B 1 203 ? -20.359 -11.211 -24.109 1 92.5 203 LYS B C 1
ATOM 4561 O O . LYS B 1 203 ? -21.297 -12 -24.25 1 92.5 203 LYS B O 1
ATOM 4566 N N . GLY B 1 204 ? -19.922 -10.781 -22.922 1 92.38 204 GLY B N 1
ATOM 4567 C CA . GLY B 1 204 ? -20.562 -11.211 -21.688 1 92.38 204 GLY B CA 1
ATOM 4568 C C . GLY B 1 204 ? -20.266 -12.656 -21.344 1 92.38 204 GLY B C 1
ATOM 4569 O O . GLY B 1 204 ? -21.125 -13.352 -20.781 1 92.38 204 GLY B O 1
ATOM 4570 N N . VAL B 1 205 ? -19.141 -13.148 -21.781 1 94.75 205 VAL B N 1
ATOM 4571 C CA . VAL B 1 205 ? -18.828 -14.555 -21.531 1 94.75 205 VAL B CA 1
ATOM 4572 C C . VAL B 1 205 ? -17.375 -14.68 -21.062 1 94.75 205 VAL B C 1
ATOM 4574 O O . VAL B 1 205 ? -16.547 -13.797 -21.312 1 94.75 205 VAL B O 1
ATOM 4577 N N . VAL B 1 206 ? -17.125 -15.719 -20.312 1 96.88 206 VAL B N 1
ATOM 4578 C CA . VAL B 1 206 ? -15.766 -16.094 -19.953 1 96.88 206 VAL B CA 1
ATOM 4579 C C . VAL B 1 206 ? -15.109 -16.844 -21.125 1 96.88 206 VAL B C 1
ATOM 4581 O O . VAL B 1 206 ? -15.703 -17.75 -21.688 1 96.88 206 VAL B O 1
ATOM 4584 N N . THR B 1 207 ? -13.898 -16.438 -21.516 1 95.94 207 THR B N 1
ATOM 4585 C CA . THR B 1 207 ? -13.211 -17.062 -22.641 1 95.94 207 THR B CA 1
ATOM 4586 C C . THR B 1 207 ? -11.797 -17.484 -22.234 1 95.94 207 THR B C 1
ATOM 4588 O O . THR B 1 207 ? -11.211 -16.906 -21.312 1 95.94 207 THR B O 1
ATOM 4591 N N . LYS B 1 208 ? -11.32 -18.469 -22.953 1 96.5 208 LYS B N 1
ATOM 4592 C CA . LYS B 1 208 ? -9.922 -18.875 -22.812 1 96.5 208 LYS B CA 1
ATOM 4593 C C . LYS B 1 208 ? -8.984 -17.828 -23.406 1 96.5 208 LYS B C 1
ATOM 4595 O O . LYS B 1 208 ? -9.328 -17.156 -24.375 1 96.5 208 LYS B O 1
ATOM 4600 N N . THR B 1 209 ? -7.836 -17.672 -22.812 1 97.12 209 THR B N 1
ATOM 4601 C CA . THR B 1 209 ? -6.816 -16.797 -23.359 1 97.12 209 THR B CA 1
ATOM 4602 C C . THR B 1 209 ? -5.785 -17.594 -24.156 1 97.12 209 THR B C 1
ATOM 4604 O O . THR B 1 209 ? -5.816 -18.828 -24.156 1 97.12 209 THR B O 1
ATOM 4607 N N . SER B 1 210 ? -4.895 -16.906 -24.859 1 97.69 210 SER B N 1
ATOM 4608 C CA . SER B 1 210 ? -3.787 -17.531 -25.562 1 97.69 210 SER B CA 1
ATOM 4609 C C . SER B 1 210 ? -2.855 -18.266 -24.594 1 97.69 210 SER B C 1
ATOM 4611 O O . SER B 1 210 ? -2.146 -19.188 -24.984 1 97.69 210 SER B O 1
ATOM 4613 N N . ASN B 1 211 ? -2.865 -17.859 -23.312 1 97.94 211 ASN B N 1
ATOM 4614 C CA . ASN B 1 211 ? -2.035 -18.516 -22.312 1 97.94 211 ASN B CA 1
ATOM 4615 C C . ASN B 1 211 ? -2.521 -19.938 -22.031 1 97.94 211 ASN B C 1
ATOM 4617 O O . ASN B 1 211 ? -1.714 -20.844 -21.797 1 97.94 211 ASN B O 1
ATOM 4621 N N . LEU B 1 212 ? -3.82 -20.078 -21.969 1 98.25 212 LEU B N 1
ATOM 4622 C CA . LEU B 1 212 ? -4.355 -21.422 -21.797 1 98.25 212 LEU B CA 1
ATOM 4623 C C . LEU B 1 212 ? -3.951 -22.328 -22.953 1 98.25 212 LEU B C 1
ATOM 4625 O O . LEU B 1 212 ? -3.576 -23.484 -22.734 1 98.25 212 LEU B O 1
ATOM 4629 N N . ASP B 1 213 ? -3.975 -21.844 -24.172 1 98 213 ASP B N 1
ATOM 4630 C CA . ASP B 1 213 ? -3.523 -22.594 -25.328 1 98 213 ASP B CA 1
ATOM 4631 C C . ASP B 1 213 ? -2.039 -22.938 -25.219 1 98 213 ASP B C 1
ATOM 4633 O O . ASP B 1 213 ? -1.627 -24.047 -25.578 1 98 213 ASP B O 1
ATOM 4637 N N . ALA B 1 214 ? -1.268 -21.969 -24.766 1 98.56 214 ALA B N 1
ATOM 4638 C CA . ALA B 1 214 ? 0.161 -22.203 -24.578 1 98.56 214 ALA B CA 1
ATOM 4639 C C . ALA B 1 214 ? 0.406 -23.328 -23.578 1 98.56 214 ALA B C 1
ATOM 4641 O O . ALA B 1 214 ? 1.297 -24.156 -23.797 1 98.56 214 ALA B O 1
ATOM 4642 N N . VAL B 1 215 ? -0.384 -23.359 -22.531 1 98.69 215 VAL B N 1
ATOM 4643 C CA . VAL B 1 215 ? -0.249 -24.375 -21.5 1 98.69 215 VAL B CA 1
ATOM 4644 C C . VAL B 1 215 ? -0.575 -25.75 -22.094 1 98.69 215 VAL B C 1
ATOM 4646 O O . VAL B 1 215 ? 0.174 -26.703 -21.906 1 98.69 215 VAL B O 1
ATOM 4649 N N . LYS B 1 216 ? -1.642 -25.828 -22.844 1 97.88 216 LYS B N 1
ATOM 4650 C CA . LYS B 1 216 ? -2.062 -27.078 -23.469 1 97.88 216 LYS B CA 1
ATOM 4651 C C . LYS B 1 216 ? -1 -27.594 -24.438 1 97.88 216 LYS B C 1
ATOM 4653 O O . LYS B 1 216 ? -0.649 -28.781 -24.406 1 97.88 216 LYS B O 1
ATOM 4658 N N . GLU B 1 217 ? -0.56 -26.734 -25.25 1 98.25 217 GLU B N 1
ATOM 4659 C CA . GLU B 1 217 ? 0.463 -27.094 -26.219 1 98.25 217 GLU B CA 1
ATOM 4660 C C . GLU B 1 217 ? 1.755 -27.531 -25.531 1 98.25 217 GLU B C 1
ATOM 4662 O O . GLU B 1 217 ? 2.381 -28.516 -25.938 1 98.25 217 GLU B O 1
ATOM 4667 N N . SER B 1 218 ? 2.166 -26.797 -24.531 1 98.69 218 SER B N 1
ATOM 4668 C CA . SER B 1 218 ? 3.385 -27.109 -23.797 1 98.69 218 SER B CA 1
ATOM 4669 C C . SER B 1 218 ? 3.271 -28.438 -23.078 1 98.69 218 SER B C 1
ATOM 4671 O O . SER B 1 218 ? 4.238 -29.203 -23.016 1 98.69 218 SER B O 1
ATOM 4673 N N . ALA B 1 219 ? 2.119 -28.688 -22.5 1 98 219 ALA B N 1
ATOM 4674 C CA . ALA B 1 219 ? 1.894 -29.969 -21.844 1 98 219 ALA B CA 1
ATOM 4675 C C . ALA B 1 219 ? 2.094 -31.125 -22.828 1 98 219 ALA B C 1
ATOM 4677 O O . ALA B 1 219 ? 2.707 -32.125 -22.484 1 98 219 ALA B O 1
ATOM 4678 N N . LYS B 1 220 ? 1.617 -30.969 -24.016 1 97.44 220 LYS B N 1
ATOM 4679 C CA . LYS B 1 220 ? 1.767 -32 -25.047 1 97.44 220 LYS B CA 1
ATOM 4680 C C . LYS B 1 220 ? 3.232 -32.188 -25.422 1 97.44 220 LYS B C 1
ATOM 4682 O O . LYS B 1 220 ? 3.695 -33.312 -25.609 1 97.44 220 LYS B O 1
ATOM 4687 N N . ILE B 1 221 ? 3.908 -31.047 -25.609 1 97.94 221 ILE B N 1
ATOM 4688 C CA . ILE B 1 221 ? 5.328 -31.094 -25.938 1 97.94 221 ILE B CA 1
ATOM 4689 C C . ILE B 1 221 ? 6.086 -31.859 -24.859 1 97.94 221 ILE B C 1
ATOM 4691 O O . ILE B 1 221 ? 6.871 -32.75 -25.156 1 97.94 221 ILE B O 1
ATOM 4695 N N . LEU B 1 222 ? 5.832 -31.562 -23.641 1 97.62 222 LEU B N 1
ATOM 4696 C CA . LEU B 1 222 ? 6.527 -32.156 -22.5 1 97.62 222 LEU B CA 1
ATOM 4697 C C . LEU B 1 222 ? 6.203 -33.625 -22.391 1 97.62 222 LEU B C 1
ATOM 4699 O O . LEU B 1 222 ? 7.078 -34.438 -22.078 1 97.62 222 LEU B O 1
ATOM 4703 N N . GLU B 1 223 ? 4.949 -33.938 -22.625 1 95.75 223 GLU B N 1
ATOM 4704 C CA . GLU B 1 223 ? 4.547 -35.344 -22.641 1 95.75 223 GLU B CA 1
ATOM 4705 C C . GLU B 1 223 ? 5.316 -36.125 -23.688 1 95.75 223 GLU B C 1
ATOM 4707 O O . GLU B 1 223 ? 5.801 -37.219 -23.406 1 95.75 223 GLU B O 1
ATOM 4712 N N . ARG B 1 224 ? 5.402 -35.594 -24.781 1 96.56 224 ARG B N 1
ATOM 4713 C CA . ARG B 1 224 ? 6.109 -36.25 -25.891 1 96.56 224 ARG B CA 1
ATOM 4714 C C . ARG B 1 224 ? 7.582 -36.469 -25.531 1 96.56 224 ARG B C 1
ATOM 4716 O O . ARG B 1 224 ? 8.188 -37.438 -25.969 1 96.56 224 ARG B O 1
ATOM 4723 N N . LEU B 1 225 ? 8.094 -35.562 -24.781 1 96.25 225 LEU B N 1
ATOM 4724 C CA . LEU B 1 225 ? 9.508 -35.625 -24.391 1 96.25 225 LEU B CA 1
ATOM 4725 C C . LEU B 1 225 ? 9.711 -36.562 -23.219 1 96.25 225 LEU B C 1
ATOM 4727 O O . LEU B 1 225 ? 10.852 -36.812 -22.812 1 96.25 225 LEU B O 1
ATOM 4731 N N . GLY B 1 226 ? 8.609 -37.094 -22.641 1 94.19 226 GLY B N 1
ATOM 4732 C CA . GLY B 1 226 ? 8.688 -38.062 -21.562 1 94.19 226 GLY B CA 1
ATOM 4733 C C . GLY B 1 226 ? 8.711 -37.438 -20.188 1 94.19 226 GLY B C 1
ATOM 4734 O O . GLY B 1 226 ? 9.055 -38.094 -19.188 1 94.19 226 GLY B O 1
ATOM 4735 N N . ALA B 1 227 ? 8.422 -36.125 -20.125 1 93.81 227 ALA B N 1
ATOM 4736 C CA . ALA B 1 227 ? 8.352 -35.438 -18.828 1 93.81 227 ALA B CA 1
ATOM 4737 C C . ALA B 1 227 ? 7.184 -35.938 -18 1 93.81 227 ALA B C 1
ATOM 4739 O O . ALA B 1 227 ? 6.109 -36.25 -18.531 1 93.81 227 ALA B O 1
ATOM 4740 N N . ASP B 1 228 ? 7.344 -36.156 -16.703 1 92.56 228 ASP B N 1
ATOM 4741 C CA . ASP B 1 228 ? 6.273 -36.5 -15.773 1 92.56 228 ASP B CA 1
ATOM 4742 C C . ASP B 1 228 ? 5.586 -35.25 -15.219 1 92.56 228 ASP B C 1
ATOM 4744 O O . ASP B 1 228 ? 5.871 -34.812 -14.102 1 92.56 228 ASP B O 1
ATOM 4748 N N . ILE B 1 229 ? 4.758 -34.75 -16.031 1 92.81 229 ILE B N 1
ATOM 4749 C CA . ILE B 1 229 ? 4.035 -33.562 -15.656 1 92.81 229 ILE B CA 1
ATOM 4750 C C . ILE B 1 229 ? 2.715 -33.906 -14.992 1 92.81 229 ILE B C 1
ATOM 4752 O O . ILE B 1 229 ? 1.836 -34.5 -15.617 1 92.81 229 ILE B O 1
ATOM 4756 N N . GLY B 1 230 ? 2.582 -33.688 -13.719 1 94.38 230 GLY B N 1
ATOM 4757 C CA . GLY B 1 230 ? 1.376 -34.031 -12.992 1 94.38 230 GLY B CA 1
ATOM 4758 C C . GLY B 1 230 ? 0.489 -32.844 -12.68 1 94.38 230 GLY B C 1
ATOM 4759 O O . GLY B 1 230 ? -0.642 -33.031 -12.219 1 94.38 230 GLY B O 1
ATOM 4760 N N . GLN B 1 231 ? 1.004 -31.688 -13.047 1 98.19 231 GLN B N 1
ATOM 4761 C CA . GLN B 1 231 ? 0.207 -30.531 -12.688 1 98.19 231 GLN B CA 1
ATOM 4762 C C . GLN B 1 231 ? 0.069 -29.562 -13.867 1 98.19 231 GLN B C 1
ATOM 4764 O O . GLN B 1 231 ? 1.066 -29.047 -14.367 1 98.19 231 GLN B O 1
ATOM 4769 N N . ILE B 1 232 ? -1.12 -29.422 -14.352 1 98.75 232 ILE B N 1
ATOM 4770 C CA . ILE B 1 232 ? -1.539 -28.375 -15.266 1 98.75 232 ILE B CA 1
ATOM 4771 C C . ILE B 1 232 ? -2.396 -27.344 -14.523 1 98.75 232 ILE B C 1
ATOM 4773 O O . ILE B 1 232 ? -3.576 -27.594 -14.266 1 98.75 232 ILE B O 1
ATOM 4777 N N . ASN B 1 233 ? -1.781 -26.234 -14.148 1 98.81 233 ASN B N 1
ATOM 4778 C CA . ASN B 1 233 ? -2.428 -25.219 -13.32 1 98.81 233 ASN B CA 1
ATOM 4779 C C . ASN B 1 233 ? -2.971 -24.062 -14.164 1 98.81 233 ASN B C 1
ATOM 4781 O O . ASN B 1 233 ? -2.23 -23.453 -14.938 1 98.81 233 ASN B O 1
ATOM 4785 N N . LEU B 1 234 ? -4.246 -23.781 -14.078 1 98.75 234 LEU B N 1
ATOM 4786 C CA . LEU B 1 234 ? -4.906 -22.797 -14.922 1 98.75 234 LEU B CA 1
ATOM 4787 C C . LEU B 1 234 ? -5.582 -21.719 -14.078 1 98.75 234 LEU B C 1
ATOM 4789 O O . LEU B 1 234 ? -6.797 -21.766 -13.867 1 98.75 234 LEU B O 1
ATOM 4793 N N . PRO B 1 235 ? -4.828 -20.703 -13.672 1 98.12 235 PRO B N 1
ATOM 4794 C CA . PRO B 1 235 ? -5.367 -19.656 -12.805 1 98.12 235 PRO B CA 1
ATOM 4795 C C . PRO B 1 235 ? -6.113 -18.578 -13.594 1 98.12 235 PRO B C 1
ATOM 4797 O O . PRO B 1 235 ? -5.961 -18.484 -14.812 1 98.12 235 PRO B O 1
ATOM 4800 N N . SER B 1 236 ? -6.852 -17.734 -12.891 1 97.38 236 SER B N 1
ATOM 4801 C CA . SER B 1 236 ? -7.617 -16.562 -13.336 1 97.38 236 SER B CA 1
ATOM 4802 C C . SER B 1 236 ? -9.102 -16.891 -13.453 1 97.38 236 SER B C 1
ATOM 4804 O O . SER B 1 236 ? -9.484 -17.797 -14.195 1 97.38 236 SER B O 1
ATOM 4806 N N . LEU B 1 237 ? -9.898 -16.172 -12.75 1 97.62 237 LEU B N 1
ATOM 4807 C CA . LEU B 1 237 ? -11.359 -16.266 -12.812 1 97.62 237 LEU B CA 1
ATOM 4808 C C . LEU B 1 237 ? -11.828 -17.672 -12.461 1 97.62 237 LEU B C 1
ATOM 4810 O O . LEU B 1 237 ? -12.633 -18.266 -13.18 1 97.62 237 LEU B O 1
ATOM 4814 N N . ASN B 1 238 ? -11.242 -18.234 -11.359 1 98.5 238 ASN B N 1
ATOM 4815 C CA . ASN B 1 238 ? -11.609 -19.578 -10.914 1 98.5 238 ASN B CA 1
ATOM 4816 C C . ASN B 1 238 ? -12.727 -19.531 -9.883 1 98.5 238 ASN B C 1
ATOM 4818 O O . ASN B 1 238 ? -12.555 -18.984 -8.797 1 98.5 238 ASN B O 1
ATOM 4822 N N . HIS B 1 239 ? -13.828 -19.953 -10.188 1 98.31 239 HIS B N 1
ATOM 4823 C CA . HIS B 1 239 ? -14.984 -20.141 -9.32 1 98.31 239 HIS B CA 1
ATOM 4824 C C . HIS B 1 239 ? -15.844 -21.312 -9.805 1 98.31 239 HIS B C 1
ATOM 4826 O O . HIS B 1 239 ? -15.516 -21.953 -10.805 1 98.31 239 HIS B O 1
ATOM 4832 N N . ASP B 1 240 ? -16.922 -21.656 -9.102 1 98.12 240 ASP B N 1
ATOM 4833 C CA . ASP B 1 240 ? -17.703 -22.875 -9.359 1 98.12 240 ASP B CA 1
ATOM 4834 C C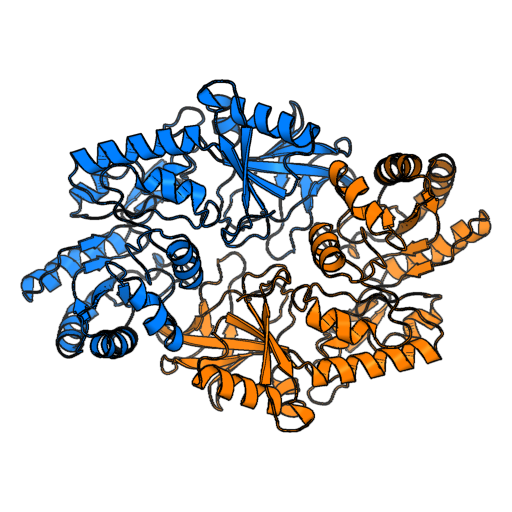 . ASP B 1 240 ? -18.25 -22.875 -10.789 1 98.12 240 ASP B C 1
ATOM 4836 O O . ASP B 1 240 ? -18.422 -23.938 -11.391 1 98.12 240 ASP B O 1
ATOM 4840 N N . GLY B 1 241 ? -18.391 -21.734 -11.406 1 97.5 241 GLY B N 1
ATOM 4841 C CA . GLY B 1 241 ? -18.969 -21.641 -12.742 1 97.5 241 GLY B CA 1
ATOM 4842 C C . GLY B 1 241 ? -17.938 -21.797 -13.844 1 97.5 241 GLY B C 1
ATOM 4843 O O . GLY B 1 241 ? -18.297 -22.016 -15 1 97.5 241 GLY B O 1
ATOM 4844 N N . THR B 1 242 ? -16.641 -21.734 -13.562 1 98.44 242 THR B N 1
ATOM 4845 C CA . THR B 1 242 ? -15.633 -21.734 -14.609 1 98.44 242 THR B CA 1
ATOM 4846 C C . THR B 1 242 ? -14.758 -22.984 -14.531 1 98.44 242 THR B C 1
ATOM 4848 O O . THR B 1 242 ? -14 -23.281 -15.453 1 98.44 242 THR B O 1
ATOM 4851 N N . LEU B 1 243 ? -14.906 -23.797 -13.5 1 98.44 243 LEU B N 1
ATOM 4852 C CA . LEU B 1 243 ? -14.039 -24.938 -13.266 1 98.44 243 LEU B CA 1
ATOM 4853 C C . LEU B 1 243 ? -14.234 -26 -14.344 1 98.44 243 LEU B C 1
ATOM 4855 O O . LEU B 1 243 ? -13.289 -26.703 -14.703 1 98.44 243 LEU B O 1
ATOM 4859 N N . GLU B 1 244 ? -15.477 -26.125 -14.844 1 98.12 244 GLU B N 1
ATOM 4860 C CA . GLU B 1 244 ? -15.727 -27.109 -15.898 1 98.12 244 GLU B CA 1
ATOM 4861 C C . GLU B 1 244 ? -14.891 -26.812 -17.141 1 98.12 244 GLU B C 1
ATOM 4863 O O . GLU B 1 244 ? -14.391 -27.719 -17.797 1 98.12 244 GLU B O 1
ATOM 4868 N N . LEU B 1 245 ? -14.836 -25.547 -17.453 1 97.69 245 LEU B N 1
ATOM 4869 C CA . LEU B 1 245 ? -14.039 -25.109 -18.594 1 97.69 245 LEU B CA 1
ATOM 4870 C C . LEU B 1 245 ? -12.578 -25.5 -18.422 1 97.69 245 LEU B C 1
ATOM 4872 O O . LEU B 1 245 ? -11.906 -25.875 -19.375 1 97.69 245 LEU B O 1
ATOM 4876 N N . LEU B 1 246 ? -12.023 -25.438 -17.234 1 98.12 246 LEU B N 1
ATOM 4877 C CA . LEU B 1 246 ? -10.648 -25.828 -16.938 1 98.12 246 LEU B CA 1
ATOM 4878 C C . LEU B 1 246 ? -10.453 -27.328 -17.125 1 98.12 246 LEU B C 1
ATOM 4880 O O . LEU B 1 246 ? -9.5 -27.75 -17.781 1 98.12 246 LEU B O 1
ATOM 4884 N N . ALA B 1 247 ? -11.398 -28.062 -16.531 1 97.94 247 ALA B N 1
ATOM 4885 C CA . ALA B 1 247 ? -11.32 -29.516 -16.609 1 97.94 247 ALA B CA 1
ATOM 4886 C C . ALA B 1 247 ? -11.367 -29.984 -18.062 1 97.94 247 ALA B C 1
ATOM 4888 O O . ALA B 1 247 ? -10.609 -30.875 -18.453 1 97.94 247 ALA B O 1
ATOM 4889 N N . GLU B 1 248 ? -12.188 -29.344 -18.844 1 97.56 248 GLU B N 1
ATOM 4890 C CA . GLU B 1 248 ? -12.352 -29.703 -20.25 1 97.56 248 GLU B CA 1
ATOM 4891 C C . GLU B 1 248 ? -11.078 -29.422 -21.047 1 97.56 248 GLU B C 1
ATOM 4893 O O . GLU B 1 248 ? -10.875 -29.984 -22.125 1 97.56 248 GLU B O 1
ATOM 4898 N N . ASN B 1 249 ? -10.281 -28.594 -20.5 1 97.19 249 ASN B N 1
ATOM 4899 C CA . ASN B 1 249 ? -9.062 -28.203 -21.203 1 97.19 249 ASN B CA 1
ATOM 4900 C C . ASN B 1 249 ? -7.82 -28.797 -20.547 1 97.19 249 ASN B C 1
ATOM 4902 O O . ASN B 1 249 ? -6.719 -28.266 -20.688 1 97.19 249 ASN B O 1
ATOM 4906 N N . GLY B 1 250 ? -8.023 -29.812 -19.766 1 97 250 GLY B N 1
ATOM 4907 C CA . GLY B 1 250 ? -6.906 -30.594 -19.25 1 97 250 GLY B CA 1
ATOM 4908 C C . GLY B 1 250 ? -6.363 -30.062 -17.938 1 97 250 GLY B C 1
ATOM 4909 O O . GLY B 1 250 ? -5.328 -30.516 -17.453 1 97 250 GLY B O 1
ATOM 4910 N N . GLY B 1 251 ? -7.082 -29.078 -17.328 1 98.12 251 GLY B N 1
ATOM 4911 C CA . GLY B 1 251 ? -6.625 -28.531 -16.062 1 98.12 251 GLY B CA 1
ATOM 4912 C C . GLY B 1 251 ? -6.68 -29.531 -14.93 1 98.12 251 GLY B C 1
ATOM 4913 O O . GLY B 1 251 ? -7.59 -30.359 -14.867 1 98.12 251 GLY B O 1
ATOM 4914 N N . THR B 1 252 ? -5.637 -29.5 -14.078 1 98.56 252 THR B N 1
ATOM 4915 C CA . THR B 1 252 ? -5.621 -30.328 -12.883 1 98.56 252 THR B CA 1
ATOM 4916 C C . THR B 1 252 ? -5.77 -29.484 -11.625 1 98.56 252 THR B C 1
ATOM 4918 O O . THR B 1 252 ? -6.195 -29.984 -10.578 1 98.56 252 THR B O 1
ATOM 4921 N N . HIS B 1 253 ? -5.375 -28.234 -11.703 1 98.75 253 HIS B N 1
ATOM 4922 C CA . HIS B 1 253 ? -5.387 -27.328 -10.562 1 98.75 253 HIS B CA 1
ATOM 4923 C C . HIS B 1 253 ? -6.004 -25.984 -10.93 1 98.75 253 HIS B C 1
ATOM 4925 O O . HIS B 1 253 ? -5.93 -25.562 -12.086 1 98.75 253 HIS B O 1
ATOM 4931 N N . ALA B 1 254 ? -6.645 -25.344 -9.984 1 98.75 254 ALA B N 1
ATOM 4932 C CA . ALA B 1 254 ? -7.18 -23.984 -10.07 1 98.75 254 ALA B CA 1
ATOM 4933 C C . ALA B 1 254 ? -6.828 -23.172 -8.828 1 98.75 254 ALA B C 1
ATOM 4935 O O . ALA B 1 254 ? -6.418 -23.734 -7.812 1 98.75 254 ALA B O 1
ATOM 4936 N N . GLU B 1 255 ? -6.945 -21.906 -8.953 1 98.81 255 GLU B N 1
ATOM 4937 C CA . GLU B 1 255 ? -6.535 -21.016 -7.859 1 98.81 255 GLU B CA 1
ATOM 4938 C C . GLU B 1 255 ? -7.598 -19.969 -7.578 1 98.81 255 GLU B C 1
ATOM 4940 O O . GLU B 1 255 ? -7.391 -18.781 -7.848 1 98.81 255 GLU B O 1
ATOM 4945 N N . PRO B 1 256 ? -8.719 -20.344 -6.965 1 98.75 256 PRO B N 1
ATOM 4946 C CA . PRO B 1 256 ? -9.758 -19.359 -6.668 1 98.75 256 PRO B CA 1
ATOM 4947 C C . PRO B 1 256 ? -9.297 -18.297 -5.684 1 98.75 256 PRO B C 1
ATOM 4949 O O . PRO B 1 256 ? -8.617 -18.609 -4.703 1 98.75 256 PRO B O 1
ATOM 4952 N N . GLY B 1 257 ? -9.523 -17.031 -6 1 98.38 257 GLY B N 1
ATOM 4953 C CA . GLY B 1 257 ? -9.344 -15.852 -5.16 1 98.38 257 GLY B CA 1
ATOM 4954 C C . GLY B 1 257 ? -10.617 -15.047 -4.984 1 98.38 257 GLY B C 1
ATOM 4955 O O . GLY B 1 257 ? -11.375 -15.281 -4.047 1 98.38 257 GLY B O 1
ATOM 4956 N N . HIS B 1 258 ? -10.953 -14.273 -6.102 1 98.44 258 HIS B N 1
ATOM 4957 C CA . HIS B 1 258 ? -12.211 -13.539 -6.082 1 98.44 258 HIS B CA 1
ATOM 4958 C C . HIS B 1 258 ? -13.406 -14.492 -6.105 1 98.44 258 HIS B C 1
ATOM 4960 O O . HIS B 1 258 ? -14.516 -14.117 -5.73 1 98.44 258 HIS B O 1
ATOM 4966 N N . GLY B 1 259 ? -13.172 -15.734 -6.57 1 98.56 259 GLY B N 1
ATOM 4967 C CA . GLY B 1 259 ? -14.234 -16.719 -6.562 1 98.56 259 GLY B CA 1
ATOM 4968 C C . GLY B 1 259 ? -14.836 -16.953 -5.188 1 98.56 259 GLY B C 1
ATOM 4969 O O . GLY B 1 259 ? -16.047 -17.062 -5.043 1 98.56 259 GLY B O 1
ATOM 4970 N N . VAL B 1 260 ? -14 -16.922 -4.16 1 98.75 260 VAL B N 1
ATOM 4971 C CA . VAL B 1 260 ? -14.492 -17.203 -2.814 1 98.75 260 VAL B CA 1
ATOM 4972 C C . VAL B 1 260 ? -15.172 -15.961 -2.246 1 98.75 260 VAL B C 1
ATOM 4974 O O . VAL B 1 260 ? -15.883 -16.031 -1.242 1 98.75 260 VAL B O 1
ATOM 4977 N N . LEU B 1 261 ? -14.977 -14.805 -2.867 1 98.69 261 LEU B N 1
ATOM 4978 C CA . LEU B 1 261 ? -15.539 -13.547 -2.391 1 98.69 261 LEU B CA 1
ATOM 4979 C C . LEU B 1 261 ? -16.844 -13.227 -3.113 1 98.69 261 LEU B C 1
ATOM 4981 O O . LEU B 1 261 ? -17.562 -12.305 -2.725 1 98.69 261 LEU B O 1
ATOM 4985 N N . GLY B 1 262 ? -17.125 -13.945 -4.195 1 98.25 262 GLY B N 1
ATOM 4986 C CA . GLY B 1 262 ? -18.312 -13.656 -4.977 1 98.25 262 GLY B CA 1
ATOM 4987 C C . GLY B 1 262 ? -18.219 -12.375 -5.777 1 98.25 262 GLY B C 1
ATOM 4988 O O . GLY B 1 262 ? -19.234 -11.758 -6.102 1 98.25 262 GLY B O 1
ATOM 4989 N N . THR B 1 263 ? -16.969 -11.922 -6.09 1 97.62 263 THR B N 1
ATOM 4990 C CA . THR B 1 263 ? -16.766 -10.633 -6.738 1 97.62 263 THR B CA 1
ATOM 4991 C C . THR B 1 263 ? -15.945 -10.789 -8.016 1 97.62 263 THR B C 1
ATOM 4993 O O . THR B 1 263 ? -15.016 -10.023 -8.266 1 97.62 263 THR B O 1
ATOM 4996 N N . THR B 1 264 ? -16.266 -11.742 -8.852 1 97.25 264 THR B N 1
ATOM 4997 C CA . THR B 1 264 ? -15.648 -11.883 -10.156 1 97.25 264 THR B CA 1
ATOM 4998 C C . THR B 1 264 ? -16.391 -11.047 -11.203 1 97.25 264 THR B C 1
ATOM 5000 O O . THR B 1 264 ? -17.609 -10.867 -11.109 1 97.25 264 THR B O 1
ATOM 5003 N N . PRO B 1 265 ? -15.68 -10.539 -12.188 1 95.38 265 PRO B N 1
ATOM 5004 C CA . PRO B 1 265 ? -16.281 -9.586 -13.125 1 95.38 265 PRO B CA 1
ATOM 5005 C C . PRO B 1 265 ? -17.438 -10.188 -13.914 1 95.38 265 PRO B C 1
ATOM 5007 O O . PRO B 1 265 ? -18.312 -9.453 -14.383 1 95.38 265 PRO B O 1
ATOM 5010 N N . ASP B 1 266 ? -17.469 -11.484 -14.094 1 96.44 266 ASP B N 1
ATOM 5011 C CA . ASP B 1 266 ? -18.531 -12.125 -14.867 1 96.44 266 ASP B CA 1
ATOM 5012 C C . ASP B 1 266 ? -19.797 -12.305 -14.031 1 96.44 266 ASP B C 1
ATOM 5014 O O . ASP B 1 266 ? -20.812 -12.766 -14.539 1 96.44 266 ASP B O 1
ATOM 5018 N N . ARG B 1 267 ? -19.734 -11.914 -12.789 1 95.81 267 ARG B N 1
ATOM 5019 C CA . ARG B 1 267 ? -20.875 -12.094 -11.883 1 95.81 267 ARG B CA 1
ATOM 5020 C C . ARG B 1 267 ? -21.25 -10.781 -11.211 1 95.81 267 ARG B C 1
ATOM 5022 O O . ARG B 1 267 ? -21.391 -10.727 -9.984 1 95.81 267 ARG B O 1
ATOM 5029 N N . ILE B 1 268 ? -21.453 -9.789 -11.992 1 94.81 268 ILE B N 1
ATOM 5030 C CA . ILE B 1 268 ? -21.719 -8.445 -11.484 1 94.81 268 ILE B CA 1
ATOM 5031 C C . ILE B 1 268 ? -23.219 -8.242 -11.328 1 94.81 268 ILE B C 1
ATOM 5033 O O . ILE B 1 268 ? -23.656 -7.398 -10.547 1 94.81 268 ILE B O 1
ATOM 5037 N N . GLU B 1 269 ? -24.047 -9.047 -12.109 1 95.06 269 GLU B N 1
ATOM 5038 C CA . GLU B 1 269 ? -25.484 -8.875 -12.094 1 95.06 269 GLU B CA 1
ATOM 5039 C C . GLU B 1 269 ? -26.062 -9.172 -10.711 1 95.06 269 GLU B C 1
ATOM 5041 O O . GLU B 1 269 ? -25.625 -10.102 -10.039 1 95.06 269 GLU B O 1
ATOM 5046 N N . PRO B 1 270 ? -27.062 -8.492 -10.281 1 95.69 270 PRO B N 1
ATOM 5047 C CA . PRO B 1 270 ? -27.609 -8.594 -8.922 1 95.69 270 PRO B CA 1
ATOM 5048 C C . PRO B 1 270 ? -28.031 -10.016 -8.562 1 95.69 270 PRO B C 1
ATOM 5050 O O . PRO B 1 270 ? -28 -10.398 -7.391 1 95.69 270 PRO B O 1
ATOM 5053 N N . ASP B 1 271 ? -28.359 -10.836 -9.555 1 94.94 271 ASP B N 1
ATOM 5054 C CA . ASP B 1 271 ? -28.891 -12.156 -9.258 1 94.94 271 ASP B CA 1
ATOM 5055 C C . ASP B 1 271 ? -27.906 -13.25 -9.664 1 94.94 271 ASP B C 1
ATOM 5057 O O . ASP B 1 271 ? -28.234 -14.438 -9.617 1 94.94 271 ASP B O 1
ATOM 5061 N N . SER B 1 272 ? -26.734 -12.828 -10.047 1 95.25 272 SER B N 1
ATOM 5062 C CA . SER B 1 272 ? -25.734 -13.812 -10.445 1 95.25 272 SER B CA 1
ATOM 5063 C C . SER B 1 272 ? -25.281 -14.648 -9.25 1 95.25 272 SER B C 1
ATOM 5065 O O . SER B 1 272 ? -25.422 -14.227 -8.102 1 95.25 272 SER B O 1
ATOM 5067 N N . GLN B 1 273 ? -24.797 -15.812 -9.523 1 94.31 273 GLN B N 1
ATOM 5068 C CA . GLN B 1 273 ? -24.359 -16.734 -8.477 1 94.31 273 GLN B CA 1
ATOM 5069 C C . GLN B 1 273 ? -23.109 -16.203 -7.762 1 94.31 273 GLN B C 1
ATOM 5071 O O . GLN B 1 273 ? -22.297 -15.5 -8.359 1 94.31 273 GLN B O 1
ATOM 5076 N N . GLY B 1 274 ? -22.922 -16.641 -6.465 1 95.75 274 GLY B N 1
ATOM 5077 C CA . GLY B 1 274 ? -21.828 -16.188 -5.633 1 95.75 274 GLY B CA 1
ATOM 5078 C C . GLY B 1 274 ? -22.172 -14.953 -4.812 1 95.75 274 GLY B C 1
ATOM 5079 O O . GLY B 1 274 ? -22.297 -13.852 -5.352 1 95.75 274 GLY B O 1
ATOM 5080 N N . LYS B 1 275 ? -22.438 -15.133 -3.592 1 96.94 275 LYS B N 1
ATOM 5081 C CA . LYS B 1 275 ? -22.812 -14.055 -2.682 1 96.94 275 LYS B CA 1
ATOM 5082 C C . LYS B 1 275 ? -21.625 -13.117 -2.424 1 96.94 275 LYS B C 1
ATOM 5084 O O . LYS B 1 275 ? -20.547 -13.562 -2.033 1 96.94 275 LYS B O 1
ATOM 5089 N N . PRO B 1 276 ? -21.797 -11.781 -2.744 1 98.56 276 PRO B N 1
ATOM 5090 C CA . PRO B 1 276 ? -20.703 -10.875 -2.412 1 98.56 276 PRO B CA 1
ATOM 5091 C C . PRO B 1 276 ? -20.344 -10.891 -0.926 1 98.56 276 PRO B C 1
ATOM 5093 O O . PRO B 1 276 ? -21.203 -10.617 -0.081 1 98.56 276 PRO B O 1
ATOM 5096 N N . ALA B 1 277 ? -19.094 -11.18 -0.63 1 98.81 277 ALA B N 1
ATOM 5097 C CA . ALA B 1 277 ? -18.703 -11.469 0.748 1 98.81 277 ALA B CA 1
ATOM 5098 C C . ALA B 1 277 ? -17.766 -10.398 1.283 1 98.81 277 ALA B C 1
ATOM 5100 O O . ALA B 1 277 ? -17.141 -10.578 2.33 1 98.81 277 ALA B O 1
ATOM 5101 N N . LEU B 1 278 ? -17.609 -9.305 0.594 1 98.31 278 LEU B N 1
ATOM 5102 C CA . LEU B 1 278 ? -16.688 -8.227 0.971 1 98.31 278 LEU B CA 1
ATOM 5103 C C . LEU B 1 278 ? -17.312 -6.863 0.685 1 98.31 278 LEU B C 1
ATOM 5105 O O . LEU B 1 278 ? -17.953 -6.672 -0.349 1 98.31 278 LEU B O 1
ATOM 5109 N N . CYS B 1 279 ? -17.156 -5.922 1.521 1 98.56 279 CYS B N 1
ATOM 5110 C CA . CYS B 1 279 ? -17.438 -4.52 1.223 1 98.56 279 CYS B CA 1
ATOM 5111 C C . CYS B 1 279 ? -16.344 -3.615 1.785 1 98.56 279 CYS B C 1
ATOM 5113 O O . CYS B 1 279 ? -15.453 -4.078 2.5 1 98.56 279 CYS B O 1
ATOM 5115 N N . TYR B 1 280 ? -16.281 -2.412 1.343 1 98.81 280 TYR B N 1
ATOM 5116 C CA . TYR B 1 280 ? -15.398 -1.374 1.851 1 98.81 280 TYR B CA 1
ATOM 5117 C C . TYR B 1 280 ? -16.172 -0.344 2.664 1 98.81 280 TYR B C 1
ATOM 5119 O O . TYR B 1 280 ? -17.156 0.234 2.18 1 98.81 280 TYR B O 1
ATOM 5127 N N . LEU B 1 281 ? -15.75 -0.17 3.924 1 98.88 281 LEU B N 1
ATOM 5128 C CA . LEU B 1 281 ? -16.375 0.772 4.84 1 98.88 281 LEU B CA 1
ATOM 5129 C C . LEU B 1 281 ? -15.562 2.051 4.957 1 98.88 281 LEU B C 1
ATOM 5131 O O . LEU B 1 281 ? -14.359 2 5.238 1 98.88 281 LEU B O 1
ATOM 5135 N N . SER B 1 282 ? -16.188 3.15 4.715 1 98.75 282 SER B N 1
ATOM 5136 C CA . SER B 1 282 ? -15.625 4.477 4.949 1 98.75 282 SER B CA 1
ATOM 5137 C C . SER B 1 282 ? -16.562 5.336 5.785 1 98.75 282 SER B C 1
ATOM 5139 O O . SER B 1 282 ? -17.438 4.816 6.484 1 98.75 282 SER B O 1
ATOM 5141 N N . GLU B 1 283 ? -16.25 6.551 5.887 1 98.88 283 GLU B N 1
ATOM 5142 C CA . GLU B 1 283 ? -16.969 7.562 6.648 1 98.88 283 GLU B CA 1
ATOM 5143 C C . GLU B 1 283 ? -16.828 8.945 6.016 1 98.88 283 GLU B C 1
ATOM 5145 O O . GLU B 1 283 ? -15.742 9.305 5.551 1 98.88 283 GLU B O 1
ATOM 5150 N N . ILE B 1 284 ? -17.938 9.695 5.984 1 98.81 284 ILE B N 1
ATOM 5151 C CA . ILE B 1 284 ? -17.859 11.062 5.48 1 98.81 284 ILE B CA 1
ATOM 5152 C C . ILE B 1 284 ? -16.938 11.891 6.391 1 98.81 284 ILE B C 1
ATOM 5154 O O . ILE B 1 284 ? -17.203 12.008 7.59 1 98.81 284 ILE B O 1
ATOM 5158 N N . SER B 1 285 ? -15.93 12.391 5.852 1 98.75 285 SER B N 1
ATOM 5159 C CA . SER B 1 285 ? -15.008 13.234 6.602 1 98.75 285 SER B CA 1
ATOM 5160 C C . SER B 1 285 ? -15.469 14.695 6.598 1 98.75 285 SER B C 1
ATOM 5162 O O . SER B 1 285 ? -15.562 15.32 7.652 1 98.75 285 SER B O 1
ATOM 5164 N N . HIS B 1 286 ? -15.688 15.188 5.406 1 98.69 286 HIS B N 1
ATOM 5165 C CA . HIS B 1 286 ? -16.047 16.594 5.219 1 98.69 286 HIS B CA 1
ATOM 5166 C C . HIS B 1 286 ? -16.641 16.828 3.834 1 98.69 286 HIS B C 1
ATOM 5168 O O . HIS B 1 286 ? -16.734 15.898 3.025 1 98.69 286 HIS B O 1
ATOM 5174 N N . ASN B 1 287 ? -17.172 18 3.613 1 98.31 287 ASN B N 1
ATOM 5175 C CA . ASN B 1 287 ? -17.641 18.438 2.307 1 98.31 287 ASN B CA 1
ATOM 5176 C C . ASN B 1 287 ? -16.797 19.578 1.756 1 98.31 287 ASN B C 1
ATOM 5178 O O . ASN B 1 287 ? -16.25 20.375 2.52 1 98.31 287 ASN B O 1
ATOM 5182 N N . PHE B 1 288 ? -16.625 19.641 0.457 1 97.88 288 PHE B N 1
ATOM 5183 C CA . PHE B 1 288 ? -15.844 20.672 -0.221 1 97.88 288 PHE B CA 1
ATOM 5184 C C . PHE B 1 288 ? -16.422 20.969 -1.597 1 97.88 288 PHE B C 1
ATOM 5186 O O . PHE B 1 288 ? -16.5 20.094 -2.453 1 97.88 288 PHE B O 1
ATOM 5193 N N . GLU B 1 289 ? -16.859 22.219 -1.784 1 96.19 289 GLU B N 1
ATOM 5194 C CA . GLU B 1 289 ? -17.359 22.734 -3.057 1 96.19 289 GLU B CA 1
ATOM 5195 C C . GLU B 1 289 ? -18.422 21.812 -3.646 1 96.19 289 GLU B C 1
ATOM 5197 O O . GLU B 1 289 ? -18.328 21.406 -4.809 1 96.19 289 GLU B O 1
ATOM 5202 N N . GLY B 1 290 ? -19.312 21.422 -2.883 1 97.19 290 GLY B N 1
ATOM 5203 C CA . GLY B 1 290 ? -20.5 20.703 -3.34 1 97.19 290 GLY B CA 1
ATOM 5204 C C . GLY B 1 290 ? -20.281 19.203 -3.473 1 97.19 290 GLY B C 1
ATOM 5205 O O . GLY B 1 290 ? -21.141 18.5 -3.979 1 97.19 290 GLY B O 1
ATOM 5206 N N . LYS B 1 291 ? -19.188 18.688 -3.02 1 98.12 291 LYS B N 1
ATOM 5207 C CA . LYS B 1 291 ? -18.875 17.25 -3.059 1 98.12 291 LYS B CA 1
ATOM 5208 C C . LYS B 1 291 ? -18.609 16.719 -1.657 1 98.12 291 LYS B C 1
ATOM 5210 O O . LYS B 1 291 ? -18.297 17.469 -0.74 1 98.12 291 LYS B O 1
ATOM 5215 N N . GLY B 1 292 ? -18.859 15.461 -1.499 1 98.5 292 GLY B N 1
ATOM 5216 C CA . GLY B 1 292 ? -18.5 14.781 -0.263 1 98.5 292 GLY B CA 1
ATOM 5217 C C . GLY B 1 292 ? -17.156 14.078 -0.342 1 98.5 292 GLY B C 1
ATOM 5218 O O . GLY B 1 292 ? -16.812 13.523 -1.384 1 98.5 292 GLY B O 1
ATOM 5219 N N . TYR B 1 293 ? -16.469 14.188 0.745 1 98.75 293 TYR B N 1
ATOM 5220 C CA . TYR B 1 293 ? -15.188 13.492 0.861 1 98.75 293 TYR B CA 1
ATOM 5221 C C . TYR B 1 293 ? -15.227 12.453 1.974 1 98.75 293 TYR B C 1
ATOM 5223 O O . TYR B 1 293 ? -15.562 12.773 3.117 1 98.75 293 TYR B O 1
ATOM 5231 N N . CYS B 1 294 ? -14.969 11.203 1.615 1 98.75 294 CYS B N 1
ATOM 5232 C CA . CYS B 1 294 ? -14.914 10.141 2.615 1 98.75 294 CYS B CA 1
ATOM 5233 C C . CYS B 1 294 ? -13.523 9.516 2.668 1 98.75 294 CYS B C 1
ATOM 5235 O O . CYS B 1 294 ? -12.773 9.57 1.689 1 98.75 294 CYS B O 1
ATOM 5237 N N . TYR B 1 295 ? -13.172 9 3.82 1 98.81 295 TYR B N 1
ATOM 5238 C CA . TYR B 1 295 ? -11.828 8.508 4.059 1 98.81 295 TYR B CA 1
ATOM 5239 C C . TYR B 1 295 ? -11.453 7.43 3.047 1 98.81 295 TYR B C 1
ATOM 5241 O O . TYR B 1 295 ? -12.273 6.578 2.705 1 98.81 295 TYR B O 1
ATOM 5249 N N . GLY B 1 296 ? -10.219 7.504 2.529 1 98.38 296 GLY B N 1
ATOM 5250 C CA . GLY B 1 296 ? -9.711 6.535 1.573 1 98.38 296 GLY B CA 1
ATOM 5251 C C . GLY B 1 296 ? -8.633 5.637 2.148 1 98.38 296 GLY B C 1
ATOM 5252 O O . GLY B 1 296 ? -8.5 5.523 3.369 1 98.38 296 GLY B O 1
ATOM 5253 N N . GLY B 1 297 ? -7.875 4.93 1.298 1 97.62 297 GLY B N 1
ATOM 5254 C CA . GLY B 1 297 ? -6.801 4.023 1.674 1 97.62 297 GLY B CA 1
ATOM 5255 C C . GLY B 1 297 ? -6.906 2.664 1.009 1 97.62 297 GLY B C 1
ATOM 5256 O O . GLY B 1 297 ? -5.941 1.898 0.992 1 97.62 297 GLY B O 1
ATOM 5257 N N . GLY B 1 298 ? -8.055 2.441 0.439 1 97.88 298 GLY B N 1
ATOM 5258 C CA . GLY B 1 298 ? -8.32 1.113 -0.09 1 97.88 298 GLY B CA 1
ATOM 5259 C C . GLY B 1 298 ? -8.414 1.081 -1.604 1 97.88 298 GLY B C 1
ATOM 5260 O O . GLY B 1 298 ? -8.859 0.09 -2.184 1 97.88 298 GLY B O 1
ATOM 5261 N N . TYR B 1 299 ? -7.965 2.098 -2.277 1 97.06 299 TYR B N 1
ATOM 5262 C CA . TYR B 1 299 ? -8.133 2.205 -3.721 1 97.06 299 TYR B CA 1
ATOM 5263 C C . TYR B 1 299 ? -7.18 1.271 -4.453 1 97.06 299 TYR B C 1
ATOM 5265 O O . TYR B 1 299 ? -5.988 1.218 -4.141 1 97.06 299 TYR B O 1
ATOM 5273 N N . TYR B 1 300 ? -7.75 0.553 -5.348 1 96.38 300 TYR B N 1
ATOM 5274 C CA . TYR B 1 300 ? -7.062 -0.239 -6.363 1 96.38 300 TYR B CA 1
ATOM 5275 C C . TYR B 1 300 ? -7.43 0.237 -7.766 1 96.38 300 TYR B C 1
ATOM 5277 O O . TYR B 1 300 ? -8.609 0.332 -8.109 1 96.38 300 TYR B O 1
ATOM 5285 N N . SER B 1 301 ? -6.445 0.551 -8.648 1 93.75 301 SER B N 1
ATOM 5286 C CA . SER B 1 301 ? -6.66 1.273 -9.898 1 93.75 301 SER B CA 1
ATOM 5287 C C . SER B 1 301 ? -7.637 0.533 -10.805 1 93.75 301 SER B C 1
ATOM 5289 O O . SER B 1 301 ? -8.344 1.153 -11.602 1 93.75 301 SER B O 1
ATOM 5291 N N . ARG B 1 302 ? -7.68 -0.77 -10.703 1 93.44 302 ARG B N 1
ATOM 5292 C CA . ARG B 1 302 ? -8.57 -1.552 -11.547 1 93.44 302 ARG B CA 1
ATOM 5293 C C . ARG B 1 302 ? -9.75 -2.098 -10.75 1 93.44 302 ARG B C 1
ATOM 5295 O O . ARG B 1 302 ? -10.289 -3.156 -11.07 1 93.44 302 ARG B O 1
ATOM 5302 N N . SER B 1 303 ? -10.055 -1.41 -9.711 1 95.44 303 SER B N 1
ATOM 5303 C CA . SER B 1 303 ? -11.133 -1.853 -8.828 1 95.44 303 SER B CA 1
ATOM 5304 C C . SER B 1 303 ? -12.5 -1.67 -9.492 1 95.44 303 SER B C 1
ATOM 5306 O O . SER B 1 303 ? -13.469 -2.316 -9.102 1 95.44 303 SER B O 1
ATOM 5308 N N . HIS B 1 304 ? -12.641 -0.729 -10.398 1 94.06 304 HIS B N 1
ATOM 5309 C CA . HIS B 1 304 ? -13.898 -0.353 -11.039 1 94.06 304 HIS B CA 1
ATOM 5310 C C . HIS B 1 304 ? -14.906 0.154 -10.008 1 94.06 304 HIS B C 1
ATOM 5312 O O . HIS B 1 304 ? -16.094 -0.176 -10.086 1 94.06 304 HIS B O 1
ATOM 5318 N N . MET B 1 305 ? -14.32 0.841 -9.016 1 95.44 305 MET B N 1
ATOM 5319 C CA . MET B 1 305 ? -15.164 1.516 -8.031 1 95.44 305 MET B CA 1
ATOM 5320 C C . MET B 1 305 ? -16.094 2.523 -8.711 1 95.44 305 MET B C 1
ATOM 5322 O O . MET B 1 305 ? -15.633 3.361 -9.492 1 95.44 305 MET B O 1
ATOM 5326 N N . GLN B 1 306 ? -17.438 2.426 -8.398 1 96.06 306 GLN B N 1
ATOM 5327 C CA . GLN B 1 306 ? -18.344 3.27 -9.156 1 96.06 306 GLN B CA 1
ATOM 5328 C C . GLN B 1 306 ? -19.344 3.967 -8.234 1 96.06 306 GLN B C 1
ATOM 5330 O O . GLN B 1 306 ? -19.656 5.145 -8.43 1 96.06 306 GLN B O 1
ATOM 5335 N N . ASN B 1 307 ? -19.953 3.232 -7.301 1 97.62 307 ASN B N 1
ATOM 5336 C CA . ASN B 1 307 ? -21.031 3.773 -6.469 1 97.62 307 ASN B CA 1
ATOM 5337 C C . ASN B 1 307 ? -20.797 3.455 -4.992 1 97.62 307 ASN B C 1
ATOM 5339 O O . ASN B 1 307 ? -20.078 2.516 -4.656 1 97.62 307 ASN B O 1
ATOM 5343 N N . ALA B 1 308 ? -21.391 4.23 -4.266 1 98.56 308 ALA B N 1
ATOM 5344 C CA . ALA B 1 308 ? -21.391 4.062 -2.816 1 98.56 308 ALA B CA 1
ATOM 5345 C C . ALA B 1 308 ? -22.797 4.23 -2.248 1 98.56 308 ALA B C 1
ATOM 5347 O O . ALA B 1 308 ? -23.656 4.828 -2.889 1 98.56 308 ALA B O 1
ATOM 5348 N N . LEU B 1 309 ? -22.984 3.623 -1.131 1 98.62 309 LEU B N 1
ATOM 5349 C CA . LEU B 1 309 ? -24.219 3.77 -0.365 1 98.62 309 LEU B CA 1
ATOM 5350 C C . LEU B 1 309 ? -23.984 4.602 0.891 1 98.62 309 LEU B C 1
ATOM 5352 O O . LEU B 1 309 ? -23.141 4.258 1.72 1 98.62 309 LEU B O 1
ATOM 5356 N N . VAL B 1 310 ? -24.656 5.715 1.057 1 98.38 310 VAL B N 1
ATOM 5357 C CA . VAL B 1 310 ? -24.688 6.559 2.248 1 98.38 310 VAL B CA 1
ATOM 5358 C C . VAL B 1 310 ? -26.125 6.652 2.766 1 98.38 310 VAL B C 1
ATOM 5360 O O . VAL B 1 310 ? -26.984 7.289 2.141 1 98.38 310 VAL B O 1
ATOM 5363 N N . GLY B 1 311 ? -26.359 6.07 3.951 1 96.31 311 GLY B N 1
ATOM 5364 C CA . GLY B 1 311 ? -27.75 5.867 4.301 1 96.31 311 GLY B CA 1
ATOM 5365 C C . GLY B 1 311 ? -28.516 5.066 3.266 1 96.31 311 GLY B C 1
ATOM 5366 O O . GLY B 1 311 ? -28.141 3.943 2.934 1 96.31 311 GLY B O 1
ATOM 5367 N N . SER B 1 312 ? -29.531 5.605 2.721 1 95.62 312 SER B N 1
ATOM 5368 C CA . SER B 1 312 ? -30.312 4.957 1.672 1 95.62 312 SER B CA 1
ATOM 5369 C C . SER B 1 312 ? -29.984 5.531 0.299 1 95.62 312 SER B C 1
ATOM 5371 O O . SER B 1 312 ? -30.516 5.078 -0.716 1 95.62 312 SER B O 1
ATOM 5373 N N . GLN B 1 313 ? -29.047 6.438 0.232 1 96.69 313 GLN B N 1
ATOM 5374 C CA . GLN B 1 313 ? -28.766 7.16 -1.003 1 96.69 313 GLN B CA 1
ATOM 5375 C C . GLN B 1 313 ? -27.578 6.547 -1.74 1 96.69 313 GLN B C 1
ATOM 5377 O O . GLN B 1 313 ? -26.594 6.137 -1.117 1 96.69 313 GLN B O 1
ATOM 5382 N N . ARG B 1 314 ? -27.781 6.52 -3.07 1 96.88 314 ARG B N 1
ATOM 5383 C CA . ARG B 1 314 ? -26.672 6.16 -3.945 1 96.88 314 ARG B CA 1
ATOM 5384 C C . ARG B 1 314 ? -25.906 7.398 -4.398 1 96.88 314 ARG B C 1
ATOM 5386 O O . ARG B 1 314 ? -26.5 8.453 -4.641 1 96.88 314 ARG B O 1
ATOM 5393 N N . SER B 1 315 ? -24.656 7.285 -4.426 1 97 315 SER B N 1
ATOM 5394 C CA . SER B 1 315 ? -23.797 8.344 -4.949 1 97 315 SER B CA 1
ATOM 5395 C C . SER B 1 315 ? -22.656 7.773 -5.789 1 97 315 SER B C 1
ATOM 5397 O O . SER B 1 315 ? -22.078 6.746 -5.43 1 97 315 SER B O 1
ATOM 5399 N N . LEU B 1 316 ? -22.391 8.406 -6.902 1 97.06 316 LEU B N 1
ATOM 5400 C CA . LEU B 1 316 ? -21.141 8.078 -7.59 1 97.06 316 LEU B CA 1
ATOM 5401 C C . LEU B 1 316 ? -19.938 8.32 -6.684 1 97.06 316 LEU B C 1
ATOM 5403 O O . LEU B 1 316 ? -19.938 9.258 -5.875 1 97.06 316 LEU B O 1
ATOM 5407 N N . ILE B 1 317 ? -19 7.453 -6.707 1 96.62 317 ILE B N 1
ATOM 5408 C CA . ILE B 1 317 ? -17.766 7.57 -5.941 1 96.62 317 ILE B CA 1
ATOM 5409 C C . ILE B 1 317 ? -16.562 7.355 -6.859 1 96.62 317 ILE B C 1
ATOM 5411 O O . ILE B 1 317 ? -16.609 6.508 -7.754 1 96.62 317 ILE B O 1
ATOM 5415 N N . GLY B 1 318 ? -15.461 8.18 -6.621 1 95.12 318 GLY B N 1
ATOM 5416 C CA . GLY B 1 318 ? -14.297 7.996 -7.473 1 95.12 318 GLY B CA 1
ATOM 5417 C C . GLY B 1 318 ? -13 8.375 -6.793 1 95.12 318 GLY B C 1
ATOM 5418 O O . GLY B 1 318 ? -13.008 8.969 -5.711 1 95.12 318 GLY B O 1
ATOM 5419 N N . CYS B 1 319 ? -11.961 7.91 -7.355 1 94.06 319 CYS B N 1
ATOM 5420 C CA . CYS B 1 319 ? -10.578 8.211 -6.992 1 94.06 319 CYS B CA 1
ATOM 5421 C C . CYS B 1 319 ? -9.711 8.352 -8.234 1 94.06 319 CYS B C 1
ATOM 5423 O O . CYS B 1 319 ? -9.859 7.594 -9.195 1 94.06 319 CYS B O 1
ATOM 5425 N N . GLU B 1 320 ? -8.859 9.305 -8.242 1 91.25 320 GLU B N 1
ATOM 5426 C CA . GLU B 1 320 ? -7.996 9.547 -9.391 1 91.25 320 GLU B CA 1
ATOM 5427 C C . GLU B 1 320 ? -6.754 8.656 -9.344 1 91.25 320 GLU B C 1
ATOM 5429 O O . GLU B 1 320 ? -6.086 8.57 -8.312 1 91.25 320 GLU B O 1
ATOM 5434 N N . ASN B 1 321 ? -6.477 8.047 -10.492 1 90.19 321 ASN B N 1
ATOM 5435 C CA . ASN B 1 321 ? -5.238 7.281 -10.578 1 90.19 321 ASN B CA 1
ATOM 5436 C C . ASN B 1 321 ? -4.012 8.18 -10.438 1 90.19 321 ASN B C 1
ATOM 5438 O O . ASN B 1 321 ? -3.99 9.297 -10.969 1 90.19 321 ASN B O 1
ATOM 5442 N N . GLY B 1 322 ? -3.066 7.723 -9.742 1 89.5 322 GLY B N 1
ATOM 5443 C CA . GLY B 1 322 ? -1.817 8.461 -9.633 1 89.5 322 GLY B CA 1
ATOM 5444 C C . GLY B 1 322 ? -1.775 9.391 -8.438 1 89.5 322 GLY B C 1
ATOM 5445 O O . GLY B 1 322 ? -0.741 10 -8.148 1 89.5 322 GLY B O 1
ATOM 5446 N N . CYS B 1 323 ? -2.879 9.516 -7.711 1 92.94 323 CYS B N 1
ATOM 5447 C CA . CYS B 1 323 ? -2.936 10.328 -6.5 1 92.94 323 CYS B CA 1
ATOM 5448 C C . CYS B 1 323 ? -2.99 9.453 -5.254 1 92.94 323 CYS B C 1
ATOM 5450 O O . CYS B 1 323 ? -3.404 8.297 -5.324 1 92.94 323 CYS B O 1
ATOM 5452 N N . ILE B 1 324 ? -2.439 9.984 -4.172 1 96.25 324 ILE B N 1
ATOM 5453 C CA . ILE B 1 324 ? -2.645 9.289 -2.9 1 96.25 324 ILE B CA 1
ATOM 5454 C C . ILE B 1 324 ? -4.117 9.359 -2.508 1 96.25 324 ILE B C 1
ATOM 5456 O O . ILE B 1 324 ? -4.727 10.438 -2.543 1 96.25 324 ILE B O 1
ATOM 5460 N N . ASP B 1 325 ? -4.703 8.289 -2.199 1 97 325 ASP B N 1
ATOM 5461 C CA . ASP B 1 325 ? -6.125 8.195 -1.896 1 97 325 ASP B CA 1
ATOM 5462 C C . ASP B 1 325 ? -6.398 8.516 -0.427 1 97 325 ASP B C 1
ATOM 5464 O O . ASP B 1 325 ? -7.031 7.723 0.276 1 97 325 ASP B O 1
ATOM 5468 N N . TYR B 1 326 ? -6.113 9.75 -0.042 1 98.31 326 TYR B N 1
ATOM 5469 C CA . TYR B 1 326 ? -6.5 10.188 1.297 1 98.31 326 TYR B CA 1
ATOM 5470 C C . TYR B 1 326 ? -8.016 10.141 1.466 1 98.31 326 TYR B C 1
ATOM 5472 O O . TYR B 1 326 ? -8.516 9.719 2.512 1 98.31 326 TYR B O 1
ATOM 5480 N N . TYR B 1 327 ? -8.664 10.617 0.407 1 98.62 327 TYR B N 1
ATOM 5481 C CA . TYR B 1 327 ? -10.125 10.625 0.377 1 98.62 327 TYR B CA 1
ATOM 5482 C C . TYR B 1 327 ? -10.641 10.086 -0.952 1 98.62 327 TYR B C 1
ATOM 5484 O O . TYR B 1 327 ? -9.992 10.242 -1.987 1 98.62 327 TYR B O 1
ATOM 5492 N N . PHE B 1 328 ? -11.773 9.391 -0.877 1 98.56 328 PHE B N 1
ATOM 5493 C CA . PHE B 1 328 ? -12.625 9.227 -2.051 1 98.56 328 PHE B CA 1
ATOM 5494 C C . PHE B 1 328 ? -13.602 10.383 -2.18 1 98.56 328 PHE B C 1
ATOM 5496 O O . PHE B 1 328 ? -13.906 11.062 -1.195 1 98.56 328 PHE B O 1
ATOM 5503 N N . VAL B 1 329 ? -14.031 10.594 -3.359 1 98.62 329 VAL B N 1
ATOM 5504 C CA . VAL B 1 329 ? -14.867 11.766 -3.604 1 98.62 329 VAL B CA 1
ATOM 5505 C C . VAL B 1 329 ? -16.266 11.328 -4.043 1 98.62 329 VAL B C 1
ATOM 5507 O O . VAL B 1 329 ? -16.406 10.5 -4.945 1 98.62 329 VAL B O 1
ATOM 5510 N N . LEU B 1 330 ? -17.234 11.805 -3.412 1 98.69 330 LEU B N 1
ATOM 5511 C CA . LEU B 1 330 ? -18.641 11.555 -3.748 1 98.69 330 LEU B CA 1
ATOM 5512 C C . LEU B 1 330 ? -19.219 12.719 -4.539 1 98.69 330 LEU B C 1
ATOM 5514 O O . LEU B 1 330 ? -18.781 13.859 -4.402 1 98.69 330 LEU B O 1
ATOM 5518 N N . GLU B 1 331 ? -20.203 12.43 -5.27 1 97.81 331 GLU B N 1
ATOM 5519 C CA . GLU B 1 331 ? -20.766 13.391 -6.223 1 97.81 331 GLU B CA 1
ATOM 5520 C C . GLU B 1 331 ? -21.562 14.469 -5.508 1 97.81 331 GLU B C 1
ATOM 5522 O O . GLU B 1 331 ? -21.859 15.516 -6.086 1 97.81 331 GLU B O 1
ATOM 5527 N N . ARG B 1 332 ? -21.938 14.312 -4.262 1 97.81 332 ARG B N 1
ATOM 5528 C CA . ARG B 1 332 ? -22.719 15.273 -3.48 1 97.81 332 ARG B CA 1
ATOM 5529 C C . ARG B 1 332 ? -22.281 15.266 -2.018 1 97.81 332 ARG B C 1
ATOM 5531 O O . ARG B 1 332 ? -21.609 14.328 -1.568 1 97.81 332 ARG B O 1
ATOM 5538 N N . PRO B 1 333 ? -22.594 16.328 -1.302 1 98.25 333 PRO B N 1
ATOM 5539 C CA . PRO B 1 333 ? -22.234 16.391 0.118 1 98.25 333 PRO B CA 1
ATOM 5540 C C . PRO B 1 333 ? -23.109 15.484 0.987 1 98.25 333 PRO B C 1
ATOM 5542 O O . PRO B 1 333 ? -24.25 15.195 0.632 1 98.25 333 PRO B O 1
ATOM 5545 N N . PHE B 1 334 ? -22.578 15.039 2.055 1 98.5 334 PHE B N 1
ATOM 5546 C CA . PHE B 1 334 ? -23.266 14.297 3.102 1 98.5 334 PHE B CA 1
ATOM 5547 C C . PHE B 1 334 ? -22.797 14.734 4.48 1 98.5 334 PHE B C 1
ATOM 5549 O O . PHE B 1 334 ? -21.734 15.367 4.613 1 98.5 334 PHE B O 1
ATOM 5556 N N . LYS B 1 335 ? -23.578 14.477 5.484 1 97.62 335 LYS B N 1
ATOM 5557 C CA . LYS B 1 335 ? -23.219 14.859 6.848 1 97.62 335 LYS B CA 1
ATOM 5558 C C . LYS B 1 335 ? -21.969 14.117 7.32 1 97.62 335 LYS B C 1
ATOM 5560 O O . LYS B 1 335 ? -21.875 12.898 7.156 1 97.62 335 LYS B O 1
ATOM 5565 N N . ALA B 1 336 ? -21 14.859 7.906 1 98.12 336 ALA B N 1
ATOM 5566 C CA . ALA B 1 336 ? -19.781 14.258 8.445 1 98.12 336 ALA B CA 1
ATOM 5567 C C . ALA B 1 336 ? -20.109 13.172 9.469 1 98.12 336 ALA B C 1
ATOM 5569 O O . ALA B 1 336 ? -21.047 13.328 10.266 1 98.12 336 ALA B O 1
ATOM 5570 N N . GLY B 1 337 ? -19.375 12.07 9.422 1 97.69 337 GLY B N 1
ATOM 5571 C CA . GLY B 1 337 ? -19.578 10.992 10.383 1 97.69 337 GLY B CA 1
ATOM 5572 C C . GLY B 1 337 ? -20.422 9.852 9.828 1 97.69 337 GLY B C 1
ATOM 5573 O O . GLY B 1 337 ? -20.406 8.75 10.367 1 97.69 337 GLY B O 1
ATOM 5574 N N . MET B 1 338 ? -21.125 10.086 8.734 1 98.19 338 MET B N 1
ATOM 5575 C CA . MET B 1 338 ? -21.969 9.039 8.156 1 98.19 338 MET B CA 1
ATOM 5576 C C . MET B 1 338 ? -21.125 7.938 7.539 1 98.19 338 MET B C 1
ATOM 5578 O O . MET B 1 338 ? -20.125 8.219 6.883 1 98.19 338 MET B O 1
ATOM 5582 N N . PRO B 1 339 ? -21.547 6.672 7.816 1 98.56 339 PRO B N 1
ATOM 5583 C CA . PRO B 1 339 ? -20.828 5.586 7.152 1 98.56 339 PRO B CA 1
ATOM 5584 C C . PRO B 1 339 ? -21.078 5.543 5.648 1 98.56 339 PRO B C 1
ATOM 5586 O O . PRO B 1 339 ? -22.172 5.879 5.191 1 98.56 339 PRO B O 1
ATOM 5589 N N . VAL B 1 340 ? -20.078 5.227 4.891 1 98.81 340 VAL B N 1
ATOM 5590 C CA . VAL B 1 340 ? -20.141 5.012 3.449 1 98.81 340 VAL B CA 1
ATOM 5591 C C . VAL B 1 340 ? -19.781 3.562 3.129 1 98.81 340 VAL B C 1
ATOM 5593 O O . VAL B 1 340 ? -18.719 3.074 3.523 1 98.81 340 VAL B O 1
ATOM 5596 N N . VAL B 1 341 ? -20.672 2.846 2.475 1 98.81 341 VAL B N 1
ATOM 5597 C CA . VAL B 1 341 ? -20.438 1.444 2.148 1 98.81 341 VAL B CA 1
ATOM 5598 C C . VAL B 1 341 ? -20.344 1.274 0.633 1 98.81 341 VAL B C 1
ATOM 5600 O O . VAL B 1 341 ? -21.188 1.774 -0.106 1 98.81 341 VAL B O 1
ATOM 5603 N N . THR B 1 342 ? -19.297 0.665 0.162 1 98.38 342 THR B N 1
ATOM 5604 C CA . THR B 1 342 ? -19.125 0.353 -1.252 1 98.38 342 THR B CA 1
ATOM 5605 C C . THR B 1 342 ? -18.75 -1.115 -1.438 1 98.38 342 THR B C 1
ATOM 5607 O O . THR B 1 342 ? -18.516 -1.831 -0.462 1 98.38 342 THR B O 1
ATOM 5610 N N . CYS B 1 343 ? -18.828 -1.613 -2.615 1 98.38 343 CYS B N 1
ATOM 5611 C CA . CYS B 1 343 ? -18.406 -2.957 -3.002 1 98.38 343 CYS B CA 1
ATOM 5612 C C . CYS B 1 343 ? -17.812 -2.961 -4.402 1 98.38 343 CYS B C 1
ATOM 5614 O O . CYS B 1 343 ? -18.516 -2.666 -5.379 1 98.38 343 CYS B O 1
ATOM 5616 N N . PHE B 1 344 ? -16.562 -3.191 -4.484 1 97.75 344 PHE B N 1
ATOM 5617 C CA . PHE B 1 344 ? -15.852 -3.18 -5.754 1 97.75 344 PHE B CA 1
ATOM 5618 C C . PHE B 1 344 ? -14.734 -4.219 -5.754 1 97.75 344 PHE B C 1
ATOM 5620 O O . PHE B 1 344 ? -14.555 -4.941 -4.773 1 97.75 344 PHE B O 1
ATOM 5627 N N . ARG B 1 345 ? -14.109 -4.457 -6.895 1 96.56 345 ARG B N 1
ATOM 5628 C CA . ARG B 1 345 ? -13.055 -5.461 -7.02 1 96.56 345 ARG B CA 1
ATOM 5629 C C . ARG B 1 345 ? -11.828 -5.062 -6.207 1 96.56 345 ARG B C 1
ATOM 5631 O O . ARG B 1 345 ? -11.266 -3.988 -6.41 1 96.56 345 ARG B O 1
ATOM 5638 N N . SER B 1 346 ? -11.391 -5.953 -5.371 1 97.88 346 SER B N 1
ATOM 5639 C CA . SER B 1 346 ? -10.328 -5.617 -4.426 1 97.88 346 SER B CA 1
ATOM 5640 C C . SER B 1 346 ? -9.008 -6.262 -4.824 1 97.88 346 SER B C 1
ATOM 5642 O O . SER B 1 346 ? -8.992 -7.281 -5.512 1 97.88 346 SER B O 1
ATOM 5644 N N . GLN B 1 347 ? -7.902 -5.711 -4.609 1 98.31 347 GLN B N 1
ATOM 5645 C CA . GLN B 1 347 ? -6.551 -6.195 -4.355 1 98.31 347 GLN B CA 1
ATOM 5646 C C . GLN B 1 347 ? -5.98 -5.586 -3.076 1 98.31 347 GLN B C 1
ATOM 5648 O O . GLN B 1 347 ? -5.133 -4.691 -3.133 1 98.31 347 GLN B O 1
ATOM 5653 N N . ILE B 1 348 ? -6.473 -6.195 -1.965 1 98.69 348 ILE B N 1
ATOM 5654 C CA . ILE B 1 348 ? -6.285 -5.531 -0.68 1 98.69 348 ILE B CA 1
ATOM 5655 C C . ILE B 1 348 ? -4.793 -5.418 -0.37 1 98.69 348 ILE B C 1
ATOM 5657 O O . ILE B 1 348 ? -4.355 -4.449 0.251 1 98.69 348 ILE B O 1
ATOM 5661 N N . PHE B 1 349 ? -3.973 -6.371 -0.846 1 98.38 349 PHE B N 1
ATOM 5662 C CA . PHE B 1 349 ? -2.574 -6.453 -0.445 1 98.38 349 PHE B CA 1
ATOM 5663 C C . PHE B 1 349 ? -1.792 -5.25 -0.959 1 98.38 349 PHE B C 1
ATOM 5665 O O . PHE B 1 349 ? -0.69 -4.969 -0.483 1 98.38 349 PHE B O 1
ATOM 5672 N N . VAL B 1 350 ? -2.344 -4.461 -1.994 1 97.69 350 VAL B N 1
ATOM 5673 C CA . VAL B 1 350 ? -1.616 -3.307 -2.51 1 97.69 350 VAL B CA 1
ATOM 5674 C C . VAL B 1 350 ? -2.191 -2.025 -1.915 1 97.69 350 VAL B C 1
ATOM 5676 O O . VAL B 1 350 ? -1.9 -0.926 -2.393 1 97.69 350 VAL B O 1
ATOM 5679 N N . THR B 1 351 ? -3.061 -2.107 -0.933 1 97.94 351 THR B N 1
ATOM 5680 C CA . THR B 1 351 ? -3.654 -0.957 -0.261 1 97.94 351 THR B CA 1
ATOM 5681 C C . THR B 1 351 ? -3.068 -0.784 1.137 1 97.94 351 THR B C 1
ATOM 5683 O O . THR B 1 351 ? -2.121 -1.48 1.509 1 97.94 351 THR B O 1
ATOM 5686 N N . ARG B 1 352 ? -3.525 0.174 1.884 1 96.94 352 ARG B N 1
ATOM 5687 C CA . ARG B 1 352 ? -3.074 0.384 3.256 1 96.94 352 ARG B CA 1
ATOM 5688 C C . ARG B 1 352 ? -4.238 0.303 4.234 1 96.94 352 ARG B C 1
ATOM 5690 O O . ARG B 1 352 ? -4.156 0.818 5.352 1 96.94 352 ARG B O 1
ATOM 5697 N N . SER B 1 353 ? -5.348 -0.35 3.824 1 98.12 353 SER B N 1
ATOM 5698 C CA . SER B 1 353 ? -6.562 -0.463 4.621 1 98.12 353 SER B CA 1
ATOM 5699 C C . SER B 1 353 ? -6.434 -1.555 5.676 1 98.12 353 SER B C 1
ATOM 5701 O O . SER B 1 353 ? -5.516 -2.373 5.621 1 98.12 353 SER B O 1
ATOM 5703 N N . ARG B 1 354 ? -7.32 -1.522 6.613 1 98.19 354 ARG B N 1
ATOM 5704 C CA . ARG B 1 354 ? -7.527 -2.66 7.504 1 98.19 354 ARG B CA 1
ATOM 5705 C C . ARG B 1 354 ? -8.492 -3.666 6.891 1 98.19 354 ARG B C 1
ATOM 5707 O O . ARG B 1 354 ? -9.227 -3.342 5.949 1 98.19 354 ARG B O 1
ATOM 5714 N N . VAL B 1 355 ? -8.375 -4.848 7.387 1 98.81 355 VAL B N 1
ATOM 5715 C CA . VAL B 1 355 ? -9.312 -5.91 7.043 1 98.81 355 VAL B CA 1
ATOM 5716 C C . VAL B 1 355 ? -10.031 -6.395 8.297 1 98.81 355 VAL B C 1
ATOM 5718 O O . VAL B 1 355 ? -9.391 -6.879 9.234 1 98.81 355 VAL B O 1
ATOM 5721 N N . SER B 1 356 ? -11.312 -6.234 8.352 1 98.81 356 SER B N 1
ATOM 5722 C CA . SER B 1 356 ? -12.102 -6.773 9.461 1 98.81 356 SER B CA 1
ATOM 5723 C C . SER B 1 356 ? -12.93 -7.977 9.016 1 98.81 356 SER B C 1
ATOM 5725 O O . SER B 1 356 ? -13.516 -7.969 7.926 1 98.81 356 SER B O 1
ATOM 5727 N N . VAL B 1 357 ? -12.914 -8.992 9.82 1 98.81 357 VAL B N 1
ATOM 5728 C CA . VAL B 1 357 ? -13.672 -10.203 9.516 1 98.81 357 VAL B CA 1
ATOM 5729 C C . VAL B 1 357 ? -14.875 -10.305 10.438 1 98.81 357 VAL B C 1
ATOM 5731 O O . VAL B 1 357 ? -14.742 -10.203 11.664 1 98.81 357 VAL B O 1
ATOM 5734 N N . ILE B 1 358 ? -16.016 -10.438 9.836 1 98.69 358 ILE B N 1
ATOM 5735 C CA . ILE B 1 358 ? -17.25 -10.641 10.578 1 98.69 358 ILE B CA 1
ATOM 5736 C C . ILE B 1 358 ? -17.703 -12.094 10.445 1 98.69 358 ILE B C 1
ATOM 5738 O O . ILE B 1 358 ? -17.641 -12.68 9.359 1 98.69 358 ILE B O 1
ATOM 5742 N N . GLU B 1 359 ? -18.172 -12.68 11.547 1 98.5 359 GLU B N 1
ATOM 5743 C CA . GLU B 1 359 ? -18.75 -14.016 11.586 1 98.5 359 GLU B CA 1
ATOM 5744 C C . GLU B 1 359 ? -20.172 -13.977 12.156 1 98.5 359 GLU B C 1
ATOM 5746 O O . GLU B 1 359 ? -20.547 -13.008 12.82 1 98.5 359 GLU B O 1
ATOM 5751 N N . GLY B 1 360 ? -20.922 -14.945 11.859 1 98.19 360 GLY B N 1
ATOM 5752 C CA . GLY B 1 360 ? -22.234 -15.125 12.469 1 98.19 360 GLY B CA 1
ATOM 5753 C C . GLY B 1 360 ? -23.328 -14.336 11.773 1 98.19 360 GLY B C 1
ATOM 5754 O O . GLY B 1 360 ? -24.469 -14.297 12.25 1 98.19 360 GLY B O 1
ATOM 5755 N N . LEU B 1 361 ? -23.016 -13.789 10.664 1 97.69 361 LEU B N 1
ATOM 5756 C CA . LEU B 1 361 ? -23.984 -12.977 9.961 1 97.69 361 LEU B CA 1
ATOM 5757 C C . LEU B 1 361 ? -25.188 -13.812 9.531 1 97.69 361 LEU B C 1
ATOM 5759 O O . LEU B 1 361 ? -26.344 -13.383 9.672 1 97.69 361 LEU B O 1
ATOM 5763 N N . SER B 1 362 ? -25.031 -14.977 8.992 1 95.5 362 SER B N 1
ATOM 5764 C CA . SER B 1 362 ? -26.094 -15.844 8.492 1 95.5 362 SER B CA 1
ATOM 5765 C C . SER B 1 362 ? -26.984 -16.344 9.633 1 95.5 362 SER B C 1
ATOM 5767 O O . SER B 1 362 ? -28.109 -16.797 9.398 1 95.5 362 SER B O 1
ATOM 5769 N N . LYS B 1 363 ? -26.469 -16.281 10.828 1 95.75 363 LYS B N 1
ATOM 5770 C CA . LYS B 1 363 ? -27.219 -16.75 11.992 1 95.75 363 LYS B CA 1
ATOM 5771 C C . LYS B 1 363 ? -27.891 -15.594 12.727 1 95.75 363 LYS B C 1
ATOM 5773 O O . LYS B 1 363 ? -28.5 -15.789 13.773 1 95.75 363 LYS B O 1
ATOM 5778 N N . GLY B 1 364 ? -27.656 -14.422 12.227 1 95.75 364 GLY B N 1
ATOM 5779 C CA . GLY B 1 364 ? -28.266 -13.25 12.82 1 95.75 364 GLY B CA 1
ATOM 5780 C C . GLY B 1 364 ? -27.547 -12.766 14.07 1 95.75 364 GLY B C 1
ATOM 5781 O O . GLY B 1 364 ? -28.094 -12 14.859 1 95.75 364 GLY B O 1
ATOM 5782 N N . LYS B 1 365 ? -26.344 -13.289 14.266 1 96.94 365 LYS B N 1
ATOM 5783 C CA . LYS B 1 365 ? -25.531 -12.883 15.414 1 96.94 365 LYS B CA 1
ATOM 5784 C C . LYS B 1 365 ? -24.125 -12.461 14.984 1 96.94 365 LYS B C 1
ATOM 5786 O O . LYS B 1 365 ? -23.141 -13.07 15.391 1 96.94 365 LYS B O 1
ATOM 5791 N N . PRO B 1 366 ? -24.094 -11.375 14.242 1 97.94 366 PRO B N 1
ATOM 5792 C CA . PRO B 1 366 ? -22.797 -10.961 13.719 1 97.94 366 PRO B CA 1
ATOM 5793 C C . PRO B 1 366 ? -21.844 -10.5 14.82 1 97.94 366 PRO B C 1
ATOM 5795 O O . PRO B 1 366 ? -22.266 -9.852 15.781 1 97.94 366 PRO B O 1
ATOM 5798 N N . GLN B 1 367 ? -20.609 -10.875 14.727 1 98.38 367 GLN B N 1
ATOM 5799 C CA . GLN B 1 367 ? -19.531 -10.43 15.602 1 98.38 367 GLN B CA 1
ATOM 5800 C C . GLN B 1 367 ? -18.266 -10.148 14.805 1 98.38 367 GLN B C 1
ATOM 5802 O O . GLN B 1 367 ? -18 -10.805 13.797 1 98.38 367 GLN B O 1
ATOM 5807 N N . VAL B 1 368 ? -17.516 -9.188 15.242 1 98.31 368 VAL B N 1
ATOM 5808 C CA . VAL B 1 368 ? -16.203 -8.938 14.648 1 98.31 368 VAL B CA 1
ATOM 5809 C C . VAL B 1 368 ? -15.203 -9.969 15.148 1 98.31 368 VAL B C 1
ATOM 5811 O O . VAL B 1 368 ? -14.812 -9.945 16.328 1 98.31 368 VAL B O 1
ATOM 5814 N N . ALA B 1 369 ? -14.789 -10.812 14.305 1 98 369 ALA B N 1
ATOM 5815 C CA . ALA B 1 369 ? -13.93 -11.938 14.672 1 98 369 ALA B CA 1
ATOM 5816 C C . ALA B 1 369 ? -12.477 -11.492 14.781 1 98 369 ALA B C 1
ATOM 5818 O O . ALA B 1 369 ? -11.688 -12.109 15.508 1 98 369 ALA B O 1
ATOM 5819 N N . GLY B 1 370 ? -12.109 -10.492 14.07 1 97.69 370 GLY B N 1
ATOM 5820 C CA . GLY B 1 370 ? -10.75 -9.992 14.109 1 97.69 370 GLY B CA 1
ATOM 5821 C C . GLY B 1 370 ? -10.492 -8.875 13.117 1 97.69 370 GLY B C 1
ATOM 5822 O O . GLY B 1 370 ? -11.273 -8.672 12.18 1 97.69 370 GLY B O 1
ATOM 5823 N N . THR B 1 371 ? -9.484 -8.047 13.359 1 98.19 371 THR B N 1
ATOM 5824 C CA . THR B 1 371 ? -9 -6.984 12.477 1 98.19 371 THR B CA 1
ATOM 5825 C C . THR B 1 371 ? -7.535 -7.195 12.117 1 98.19 371 THR B C 1
ATOM 5827 O O . THR B 1 371 ? -6.734 -7.586 12.969 1 98.19 371 THR B O 1
ATOM 5830 N N . PHE B 1 372 ? -7.234 -6.965 10.867 1 98 372 PHE B N 1
ATOM 5831 C CA . PHE B 1 372 ? -5.922 -7.289 10.32 1 98 372 PHE B CA 1
ATOM 5832 C C . PHE B 1 372 ? -5.418 -6.164 9.422 1 98 372 PHE B C 1
ATOM 5834 O O . PHE B 1 372 ? -6.191 -5.305 9 1 98 372 PHE B O 1
ATOM 5841 N N . THR B 1 373 ? -4.09 -6.141 9.219 1 96.94 373 THR B N 1
ATOM 5842 C CA . THR B 1 373 ? -3.523 -5.262 8.203 1 96.94 373 THR B CA 1
ATOM 5843 C C . THR B 1 373 ? -3.797 -5.805 6.805 1 96.94 373 THR B C 1
ATOM 5845 O O . THR B 1 373 ? -4.262 -6.938 6.652 1 96.94 373 THR B O 1
ATOM 5848 N N . ALA B 1 374 ? -3.504 -5.031 5.805 1 97.88 374 ALA B N 1
ATOM 5849 C CA . ALA B 1 374 ? -3.674 -5.422 4.41 1 97.88 374 ALA B CA 1
ATOM 5850 C C . ALA B 1 374 ? -2.697 -6.527 4.027 1 97.88 374 ALA B C 1
ATOM 5852 O O . ALA B 1 374 ? -2.836 -7.152 2.971 1 97.88 374 ALA B O 1
ATOM 5853 N N . GLN B 1 375 ? -1.714 -6.832 4.945 1 96.5 375 GLN B N 1
ATOM 5854 C CA . GLN B 1 375 ? -0.714 -7.859 4.684 1 96.5 375 GLN B CA 1
ATOM 5855 C C . GLN B 1 375 ? -0.966 -9.102 5.531 1 96.5 375 GLN B C 1
ATOM 5857 O O . GLN B 1 375 ? -0.161 -10.039 5.527 1 96.5 375 GLN B O 1
ATOM 5862 N N . GLY B 1 376 ? -2.033 -9.109 6.32 1 96.5 376 GLY B N 1
ATOM 5863 C CA . GLY B 1 376 ? -2.467 -10.336 6.969 1 96.5 376 GLY B CA 1
ATOM 5864 C C . GLY B 1 376 ? -2.076 -10.406 8.438 1 96.5 376 GLY B C 1
ATOM 5865 O O . GLY B 1 376 ? -2.357 -11.398 9.109 1 96.5 376 GLY B O 1
ATOM 5866 N N . GLU B 1 377 ? -1.497 -9.359 8.977 1 94.19 377 GLU B N 1
ATOM 5867 C CA . GLU B 1 377 ? -1.106 -9.352 10.383 1 94.19 377 GLU B CA 1
ATOM 5868 C C . GLU B 1 377 ? -2.256 -8.883 11.273 1 94.19 377 GLU B C 1
ATOM 5870 O O . GLU B 1 377 ? -2.918 -7.891 10.969 1 94.19 377 GLU B O 1
ATOM 5875 N N . ARG B 1 378 ? -2.49 -9.578 12.344 1 94.62 378 ARG B N 1
ATOM 5876 C CA . ARG B 1 378 ? -3.557 -9.211 13.273 1 94.62 378 ARG B CA 1
ATOM 5877 C C . ARG B 1 378 ? -3.232 -7.902 13.992 1 94.62 378 ARG B C 1
ATOM 5879 O O . ARG B 1 378 ? -2.09 -7.676 14.391 1 94.62 378 ARG B O 1
ATOM 5886 N N . VAL B 1 379 ? -4.23 -7.059 14.062 1 90.75 379 VAL B N 1
ATOM 5887 C CA . VAL B 1 379 ? -4.105 -5.785 14.773 1 90.75 379 VAL B CA 1
ATOM 5888 C C . VAL B 1 379 ? -4.617 -5.934 16.203 1 90.75 379 VAL B C 1
ATOM 5890 O O . VAL B 1 379 ? -5.691 -6.5 16.422 1 90.75 379 VAL B O 1
ATOM 5893 N N . CYS B 1 380 ? -3.916 -5.633 17.219 1 75.25 380 CYS B N 1
ATOM 5894 C CA . CYS B 1 380 ? -4.316 -5.727 18.625 1 75.25 380 CYS B CA 1
ATOM 5895 C C . CYS B 1 380 ? -4.836 -4.387 19.141 1 75.25 380 CYS B C 1
ATOM 5897 O O . CYS B 1 380 ? -4.445 -3.332 18.625 1 75.25 380 CYS B O 1
#

Radius of gyration: 26.62 Å; Cα contacts (8 Å, |Δi|>4): 1969; chains: 2; bounding box: 63×80×60 Å

Foldseek 3Di:
DQFLLCVQFPVLVVVVLQVCLVVVNDAAQAKEFELVLLLVLLQLLLVLCVVLLAAEAAEAQQQQLALVSVVVSCVGPRHPWHEYLALLSLVLNVVVVTQAAEYCQQHHHDLVCLLVSCVSPHQEYEDQALVSLLSNQVSLVVVPAAHEYEFEEAADPVQDDPPRDGTYYLVCLLVRVVSSVPRHRYAHAAYEYPQQWDQDPVVLDIDGDRRLVSRLSSVVVCVVVVGNHPAYEHEDPRGSVCVVVCSVSVHRYYYDYCSSQQADPSQSDSPRDRNHGIKHKWWFAFDDPFKTKIAHFFDDPPFPQFWKDFPNDIWGWDDDPPDDPRTIITNGYDDGGTMIMTDTRGSLLPTFGKYWYWYCSVVVDIDTPFIATSNRHTDD/DQFLLCVQFPVLVVVVLQVCLVVVNDAAQAKEFELVLLLVLLQLLLVLCVVLLAAEAAEAQQQQLALVSVVVSCVGPRHPWHEYLALLSLVLNVVVVTQAAEYCQQHHHDLVCLLVSCVSPHQEYEDQALVSLLSNQVSLVVVPAAHEYEFEEAADPVQDDPPRDGTYYLVCLVVRVVSSVPRHRYAHAAYEYPQQWDQDPVVLDIDGDRRLVSRLSSVVVCVVVVGNHDAYEHEDPRGSVCVVVCSVSVHRYYYDYCSSQQADPSQSDSPRDRNHGIKHKWWFADDDPFKTKIAHFFDDPPFPQFWKDFPNDIWGWDDDPPDDPRTIITNGYDDGGTMIMTDTRGSLLPTFGKYWYWYCSVVVDIDTPFIGTSNRHTDD

Solvent-accessible surface area (backbone atoms only — not comparable to full-atom values): 37464 Å² total; per-residue (Å²): 69,34,40,64,19,22,58,67,62,32,46,64,58,57,52,47,51,50,51,34,37,76,71,55,74,42,63,58,28,19,38,37,34,34,48,52,41,26,49,53,29,39,49,50,29,34,53,47,27,57,76,63,68,33,38,31,24,40,35,36,50,50,71,10,42,35,51,72,63,49,56,59,57,49,69,40,68,54,35,70,21,31,30,25,61,33,58,66,53,42,50,51,37,41,75,70,70,44,56,41,24,37,37,21,72,69,26,65,65,57,70,78,50,40,55,67,53,53,73,65,53,46,60,29,34,32,32,54,44,68,66,52,44,45,55,47,5,57,42,24,49,75,71,71,45,68,42,39,26,22,40,32,28,29,70,48,75,87,57,43,55,78,52,56,70,65,33,36,46,50,88,45,46,67,60,48,52,63,56,48,74,70,35,61,23,44,40,73,30,26,37,24,19,61,43,16,36,45,66,39,78,88,80,69,42,78,40,76,34,56,15,38,52,21,30,49,52,42,51,50,52,39,46,73,73,66,52,68,62,79,36,33,37,47,31,42,79,29,31,58,88,40,48,64,63,39,44,75,64,64,34,35,30,36,35,34,39,46,32,31,32,20,55,40,85,85,34,43,54,51,82,42,74,48,48,45,15,56,34,38,35,22,25,29,62,42,59,51,96,66,19,16,30,22,46,33,33,63,75,43,76,79,16,56,61,42,46,31,35,44,84,92,42,79,38,50,34,47,74,66,83,72,49,70,45,56,24,31,40,30,69,47,59,59,65,60,66,40,54,31,42,32,20,49,43,61,49,30,46,70,27,70,18,35,34,34,36,32,35,40,56,91,76,75,54,65,41,80,74,48,43,23,36,18,72,29,47,76,60,131,69,35,40,65,18,23,59,65,61,30,47,64,58,57,52,49,52,51,52,34,38,76,70,55,74,44,64,57,27,19,39,40,34,34,49,54,40,26,51,52,30,38,48,50,29,34,54,47,27,57,76,63,68,32,39,31,26,41,34,37,48,48,69,10,42,32,49,72,62,48,55,61,56,47,70,42,68,54,36,70,22,31,30,26,61,33,58,65,54,42,48,52,34,42,74,69,70,46,55,40,25,38,37,22,73,69,26,64,65,56,69,80,50,40,56,67,51,53,72,62,53,46,58,29,34,34,32,53,45,70,66,52,43,43,54,49,6,56,42,23,48,75,71,71,44,67,42,40,26,24,40,34,26,29,69,50,75,87,58,43,54,79,52,55,70,66,33,36,46,49,88,45,46,64,61,48,52,63,55,49,73,70,36,62,24,45,38,73,30,27,38,23,19,61,42,16,36,45,66,38,78,89,80,69,42,77,40,77,35,57,14,38,53,20,30,50,52,42,51,51,53,36,47,74,72,66,52,68,61,77,36,32,38,46,30,42,80,29,31,56,88,41,48,62,62,38,45,76,64,64,34,34,30,37,35,34,38,47,34,30,32,19,54,40,87,86,34,44,53,50,83,42,75,48,47,45,15,54,34,38,34,22,25,28,63,43,59,52,96,66,18,15,30,24,47,33,33,64,74,44,76,80,16,58,61,42,44,31,37,44,85,92,40,78,36,50,35,46,74,65,84,72,49,71,46,56,24,31,39,31,70,46,60,59,64,60,66,40,54,32,42,32,19,50,44,62,46,30,47,71,26,70,19,36,33,35,34,33,34,41,59,89,74,74,55,64,41,79,73,47,44,22,36,18,72,28,47,76,61,132